Protein AF-A0A3S0DBD4-F1 (afdb_monomer)

Foldseek 3Di:
DDDDDDDDDDDDDDDDPDDDPAFDDDDAPPPPPQDDPPFDCWFFPPPDQATKIKHFLVNLPVQCAQQQQAPLSSCQQFPQWQWFDFARHLQDDPFIWIAGLQHTQAQQWAEQEEESLHSQQGDFHPFDRRRFDRSNQFRMKMWTAFFDDQSFRPGQWHNRTYMYTYGDAQAQDWWKWWKWKAWPQRWIKTKMKTKPHADDQGKIKMKMKMKIKGARLADGWIKIKIKIKMWIKDDDPPFKIKIKIKMKMKMKTFDWDFDFLVLQVCCVPPQRDGADCDDDLQLQNLLSHRVLFIKIKMKIKMKMWMWGDPDSFKIKIKIKMKMWMWIWGWHRDRSKIKIFTHIKIKIWMKIWMWGDDNQKIKIKIKTKMKMDDDDAGQWMWIFGQGSVRDTDTDWTLWHKHWGIKIKIKIKMKMWGADDQKIKMKMKIKIKMKGAKMWTFDTGPPHPDDNVVSVVVVGHTDPQLIEGMAMDMDMKIKMKMKGPPDPFKIKMKIKIKIWTRDDRHQQSSVCVVQSVLCVVLVHGPHNVVHPQHIKMKIKMKIWMWGHDPQKIKIKMKMKMKIFQFWDFAADPSSQGTGTGTGWIKMKIWMKMWMWGCPDPFKIKTKIKMFIAIFIQDWGHDGDVDTRPLHPFGFFPRFRIKIKMWMWGDDPQKIKIKIKIKGAWGALASNSPSIFHIDMAIKMKMKGWDPDDPNRFIKIKIKIKTSVVFDKGWRGKPQVGSHRHRRRITTHIHRGIMIMIMMITMD

Nearest PDB structures (foldseek):
  6bpo-assembly4_D  TM=7.070E-01  e=4.762E-34  Escherichia coli K-12
  6bpn-assembly1_A  TM=7.417E-01  e=6.873E-32  Escherichia coli K-12
  6z91-assembly1_A  TM=7.578E-01  e=2.204E-28  Pseudomonas aeruginosa PAO1
  6fom-assembly1_A  TM=7.485E-01  e=1.432E-27  Pseudomonas aeruginosa PAO1
  4aip-assembly1_B  TM=7.148E-01  e=6.087E-28  Neisseria meningitidis

Secondary structure (DSSP, 8-state):
-------------------PPP--S-PPPPP-S-S-S---SEEE-TT-SSEEEEEEHHHHHHHT-TT---GGGGGGGSTTEEE--SSSSS---SS--EEETTEE--TTTTEEEEETTB------SSS----SS-GGGEEEEEEEESSPPTTS--SS--TTEEEEEEE-PPPSSEEEEEEEEEETTTEEEEEEEEEE--BTTTEEEEEEEEEEEEE-SSSS-EEEEEEEEEEEEEEETTTEEEEEEEEEEEEEEEPPPPBPHHHHT-HHHHTT---BSS--S-HHHHTTBGGGSEEEEEEEEEEEEEEEEEETTEEEEEEEEEEEEEEEEEEEETTEEEEEEEEEEEEEEEEEEEEEETTEEEEEEEEEEEEE-PSSPSEEEEEEE-TTS-EEEEEEEEEEEE-EEEEEEEEEEEEEEETTEEEEEEEEEEEEEEPPEEEB--TT--S--HHHHHHT-PPB-GGG----EEEEEEEEEEEEEEEEETTEEEEEEEEEEEE---HHHHHHHHHHTHHHHHHTT--HHHHHHS---EEEEEEEEEEEEEETTEEEEEEEEEEEEEEEEEEEEETTTTEEEEEEEEEEEEEEEEEEEEEEEETTEEEEEEEEEEEEEE-SPEE-SSS-EE--TTPBPTT--SEEEEEEEEEEETTEEEEEEEEEE--EESSTTS-SEE--EEEEEEEEEEEE--BTTBPPEEEEEEEESTT----EEEEE-SSTTPPTTT-EEEEPP--EEEEEEEEE-

Sequence (745 aa):
MKASTIRCCLLAPGLGLLALPALGADPVLAPVDVGADAAPLVGPDTGRGHSQSSVSAECVAILGGPAQTSPYRALDLMPSVNLSGQDAYGLTVDQNFLRIRGISAYTFSNLALTVDGVPSSVNVGNGGMGNLFDLENVAGVSLIRGPLPADKGLGFGDLAGAMDLSLKAPQERTGVSVHAAAGSEQFHKLFARVDSGSFGAGTRFFLSASDAATDKWRGPGDQDRKNATLGFAQALGRDASVELYAVHNSFNRDDYRPLSYAQSRDLGNWNGFDYNPRLTGVAAQDALYYRFNHQEFTEDNIFAKFNWRLGADTVLKLSPYWLKTNGFRLTASGSNVMRMDIEQEQSGLVAEVATRLAALDLTAGWWTQRIATIPPPLAQKVYAINGSGQLVFSRWGILADMGKRDYDSPYLKLAGGSGPLKFAAGVRYLHFSVPGITTYSAGSIGDLGRDAALALNPAVNAGLSTTKSDYSAVLPSASLQWAFSPALEGRLAYGRGVGNPWLGPLYSTYASNAARFQSAGVSLQSLWSNLRLETADTVDAGLSWRHGAVTLAPTLYVSRAKDKQVTAYDPAVGLSYLQPGVRSHAYGAELEATWAASSALNLIGSLSWNVNRLDDDIRSGAGTQLASSGKQVPDAPRLLAKLAADYHSGPWRLSPQLRHVGKRYGDALDTEAVHSYTLADLHAAYTLAAAGGRPALEIGLSALNLFDRQYIASINAGQDDARPGATTYYPGAPRTLVLSLNGRF

pLDDT: mean 90.39, std 15.23, range [24.05, 98.81]

Solvent-accessible surface area (backbone atoms only — not comparable to full-atom values): 36498 Å² total; per-residue (Å²): 138,85,88,85,88,83,86,82,83,82,82,79,81,82,79,77,80,75,86,75,78,89,80,86,72,94,76,74,79,72,75,67,96,75,76,79,69,88,59,55,58,52,42,70,49,75,98,51,49,44,54,35,33,38,26,18,36,76,38,34,68,61,44,18,33,81,58,25,29,27,72,70,41,45,47,58,61,44,52,42,44,49,72,26,46,57,48,81,37,46,78,69,68,95,62,50,52,41,25,29,56,46,32,66,39,44,40,48,23,12,15,7,36,22,49,74,81,37,58,68,70,62,38,42,75,96,52,67,67,87,40,72,58,53,44,89,49,34,43,27,41,38,39,37,45,58,35,52,56,30,92,49,48,56,58,59,7,22,58,24,10,26,37,36,36,34,66,54,71,44,38,69,54,60,35,38,40,39,43,37,31,40,36,58,50,74,24,40,27,43,37,41,36,41,25,63,8,60,43,90,79,50,36,22,30,27,46,33,40,34,45,36,37,29,44,44,90,51,44,61,51,40,37,40,40,38,37,37,40,41,32,36,35,36,48,54,77,94,45,30,35,41,36,39,39,37,32,41,27,36,38,41,36,46,59,81,48,67,32,47,68,81,45,63,77,40,47,93,81,39,59,62,57,49,42,38,83,60,71,76,46,43,29,65,61,33,23,40,19,32,85,35,28,24,39,40,36,39,36,41,37,36,38,37,43,39,42,34,51,81,48,99,56,31,37,41,36,42,34,46,35,41,32,38,28,39,39,40,37,34,35,53,51,75,44,22,36,34,38,36,56,38,63,35,39,37,38,35,36,41,39,37,40,40,34,56,58,89,75,30,43,38,39,41,36,37,39,37,37,42,28,42,58,45,69,45,84,38,33,27,39,32,22,38,43,43,71,84,55,47,80,41,78,68,42,60,73,37,48,42,48,62,56,58,32,44,38,46,32,46,25,37,32,43,32,40,65,60,91,53,36,36,40,37,41,22,38,21,40,43,35,36,35,48,46,22,40,45,23,42,56,46,90,88,53,74,95,62,57,66,68,64,51,54,72,67,65,52,55,72,33,68,80,63,28,41,67,67,34,78,50,74,50,81,26,48,18,39,24,36,32,39,47,82,43,101,41,32,34,38,30,38,21,34,12,41,33,35,29,36,70,77,49,33,69,43,49,55,54,44,64,77,39,42,71,46,31,51,74,48,72,47,48,57,46,58,57,63,63,65,63,49,63,22,37,30,51,23,42,38,43,35,42,38,38,46,58,94,56,35,38,42,36,44,33,40,40,41,34,44,35,38,28,39,67,34,71,31,35,39,77,75,52,70,47,68,46,70,40,59,62,40,36,33,43,32,39,38,42,36,35,38,37,34,32,51,80,44,102,40,33,37,38,36,37,15,34,18,38,35,42,32,24,33,65,45,61,41,37,64,44,91,95,39,64,40,75,20,45,77,24,53,31,32,63,30,39,40,37,36,42,29,40,35,40,42,34,50,60,88,52,37,37,41,35,43,37,39,43,34,42,36,51,28,22,39,9,16,70,65,74,48,70,42,79,53,53,70,46,37,32,37,39,38,34,40,48,46,70,59,53,95,90,43,59,38,36,34,44,34,42,37,32,39,31,65,82,50,58,87,47,72,40,25,59,50,30,93,48,62,63,18,45,86,87,70,26,36,32,30,54,33,45,61,57,38,47,34,44,34,40,38,39,52,84

Structure (mmCIF, N/CA/C/O backbone):
data_AF-A0A3S0DBD4-F1
#
_entry.id   AF-A0A3S0DBD4-F1
#
loop_
_atom_site.group_PDB
_atom_site.id
_atom_site.type_symbol
_atom_site.label_atom_id
_atom_site.label_alt_id
_atom_site.label_comp_id
_atom_site.label_asym_id
_atom_site.label_entity_id
_atom_site.label_seq_id
_atom_site.pdbx_PDB_ins_code
_atom_site.Cartn_x
_atom_site.Cartn_y
_atom_site.Cartn_z
_atom_site.occupancy
_atom_site.B_iso_or_equiv
_atom_site.auth_seq_id
_atom_site.auth_comp_id
_atom_site.auth_asym_id
_atom_site.auth_atom_id
_atom_site.pdbx_PDB_model_num
ATOM 1 N N . MET A 1 1 ? -2.787 50.293 -27.583 1.00 34.75 1 MET A N 1
ATOM 2 C CA . MET A 1 1 ? -3.979 51.077 -27.178 1.00 34.75 1 MET A CA 1
ATOM 3 C C . MET A 1 1 ? -5.192 50.582 -27.954 1.00 34.75 1 MET A C 1
ATOM 5 O O . MET A 1 1 ? -5.042 50.315 -29.135 1.00 34.75 1 MET A O 1
ATOM 9 N N . LYS A 1 2 ? -6.351 50.539 -27.276 1.00 25.94 2 LYS A N 1
ATOM 10 C CA . LYS A 1 2 ? -7.702 50.103 -27.705 1.00 25.94 2 LYS A CA 1
ATOM 11 C C . LYS A 1 2 ? -8.018 48.594 -27.644 1.00 25.94 2 LYS A C 1
ATOM 13 O O . LYS A 1 2 ? -7.832 47.843 -28.587 1.00 25.94 2 LYS A O 1
ATOM 18 N N . ALA A 1 3 ? -8.505 48.242 -26.452 1.00 26.39 3 ALA A N 1
ATOM 19 C CA . ALA A 1 3 ? -9.623 47.370 -26.078 1.00 26.39 3 ALA A CA 1
ATOM 20 C C . ALA A 1 3 ? -10.290 46.459 -27.129 1.00 26.39 3 ALA A C 1
ATOM 22 O O . ALA A 1 3 ? -10.820 46.925 -28.134 1.00 26.39 3 ALA A O 1
ATOM 23 N N . SER A 1 4 ? -10.460 45.192 -26.744 1.00 24.73 4 SER A N 1
ATOM 24 C CA . SER A 1 4 ? -11.683 44.429 -27.010 1.00 24.73 4 SER A CA 1
ATOM 25 C C . SER A 1 4 ? -12.027 43.563 -25.790 1.00 24.73 4 SER A C 1
ATOM 27 O O . SER A 1 4 ? -11.168 42.958 -25.154 1.00 24.73 4 SER A O 1
ATOM 29 N N . THR A 1 5 ? -13.299 43.626 -25.415 1.00 26.33 5 THR A N 1
ATOM 30 C CA . THR A 1 5 ? -13.906 43.136 -24.175 1.00 26.33 5 THR A CA 1
ATOM 31 C C . THR A 1 5 ? -14.417 41.711 -24.384 1.00 26.33 5 THR A C 1
ATOM 33 O O . THR A 1 5 ? -15.245 41.500 -25.267 1.00 26.33 5 THR A O 1
ATOM 36 N N . ILE A 1 6 ? -13.995 40.743 -23.563 1.00 26.73 6 ILE A N 1
ATOM 37 C CA . ILE A 1 6 ? -14.593 39.396 -23.532 1.00 26.73 6 ILE A CA 1
ATOM 38 C C . ILE A 1 6 ? -15.451 39.275 -22.271 1.00 26.73 6 ILE A C 1
ATOM 40 O O . ILE A 1 6 ? -14.966 39.369 -21.146 1.00 26.73 6 ILE A O 1
ATOM 44 N N . ARG A 1 7 ? -16.761 39.121 -22.490 1.00 24.05 7 ARG A N 1
ATOM 45 C CA . ARG A 1 7 ? -17.793 38.910 -21.470 1.00 24.05 7 ARG A CA 1
ATOM 46 C C . ARG A 1 7 ? -17.635 37.523 -20.842 1.00 24.05 7 ARG A C 1
ATOM 48 O O . ARG A 1 7 ? -17.729 36.518 -21.538 1.00 24.05 7 ARG A O 1
ATOM 55 N N . CYS A 1 8 ? -17.464 37.486 -19.525 1.00 24.20 8 CYS A N 1
ATOM 56 C CA . CYS A 1 8 ? -17.545 36.276 -18.714 1.00 24.20 8 CYS A CA 1
ATOM 57 C C . CYS A 1 8 ? -19.025 36.004 -18.383 1.00 24.20 8 CYS A C 1
ATOM 59 O O . CYS A 1 8 ? -19.667 36.819 -17.720 1.00 24.20 8 CYS A O 1
ATOM 61 N N . CYS A 1 9 ? -19.586 34.899 -18.881 1.00 24.28 9 CYS A N 1
ATOM 62 C CA . CYS A 1 9 ? -20.915 34.432 -18.484 1.00 24.28 9 CYS A CA 1
ATOM 63 C C . CYS A 1 9 ? -20.790 33.602 -17.201 1.00 24.28 9 CYS A C 1
ATOM 65 O O . CYS A 1 9 ? -20.397 32.440 -17.242 1.00 24.28 9 CYS A O 1
ATOM 67 N N . LEU A 1 10 ? -21.132 34.211 -16.065 1.00 25.98 10 LEU A N 1
ATOM 68 C CA . LEU A 1 10 ? -21.408 33.523 -14.805 1.00 25.98 10 LEU A CA 1
ATOM 69 C C . LEU A 1 10 ? -22.783 32.845 -14.901 1.00 25.98 10 LEU A C 1
ATOM 71 O O . LEU A 1 10 ? -23.815 33.511 -14.868 1.00 25.98 10 LEU A O 1
ATOM 75 N N . LEU A 1 11 ? -22.792 31.519 -15.023 1.00 25.91 11 LEU A N 1
ATOM 76 C CA . LEU A 1 11 ? -23.959 30.685 -14.738 1.00 25.91 11 LEU A CA 1
ATOM 77 C C . LEU A 1 11 ? -24.015 30.459 -13.223 1.00 25.91 11 LEU A C 1
ATOM 79 O O . LEU A 1 11 ? -23.217 29.708 -12.668 1.00 25.91 11 LEU A O 1
ATOM 83 N N . ALA A 1 12 ? -24.941 31.143 -12.556 1.00 24.44 12 ALA A N 1
ATOM 84 C CA . ALA A 1 12 ? -25.298 30.881 -11.169 1.00 24.44 12 ALA A CA 1
ATOM 85 C C . ALA A 1 12 ? -26.137 29.591 -11.084 1.00 24.44 12 ALA A C 1
ATOM 87 O O . ALA A 1 12 ? -27.162 29.509 -11.765 1.00 24.44 12 ALA A O 1
ATOM 88 N N . PRO A 1 13 ? -25.788 28.599 -10.247 1.00 32.09 13 PRO A N 1
ATOM 89 C CA . PRO A 1 13 ? -26.753 27.602 -9.822 1.00 32.09 13 PRO A CA 1
ATOM 90 C C . PRO A 1 13 ? -27.544 28.181 -8.642 1.00 32.09 13 PRO A C 1
ATOM 92 O O . PRO A 1 13 ? -26.981 28.538 -7.607 1.00 32.09 13 PRO A O 1
ATOM 95 N N . GLY A 1 14 ? -28.860 28.305 -8.809 1.00 26.00 14 GLY A N 1
ATOM 96 C CA . GLY A 1 14 ? -29.766 28.655 -7.721 1.00 26.00 14 GLY A CA 1
ATOM 97 C C . GLY A 1 14 ? -29.762 27.560 -6.656 1.00 26.00 14 GLY A C 1
ATOM 98 O O . GLY A 1 14 ? -30.319 26.486 -6.871 1.00 26.00 14 GLY A O 1
ATOM 99 N N . LEU A 1 15 ? -29.150 27.835 -5.502 1.00 30.41 15 LEU A N 1
ATOM 100 C CA . LEU A 1 15 ? -29.431 27.104 -4.271 1.00 30.41 15 LEU A CA 1
ATOM 101 C C . LEU A 1 15 ? -30.856 27.458 -3.830 1.00 30.41 15 LEU A C 1
ATOM 103 O O . LEU A 1 15 ? -31.096 28.522 -3.260 1.00 30.41 15 LEU A O 1
ATOM 107 N N . GLY A 1 16 ? -31.807 26.565 -4.090 1.00 27.20 16 GLY A N 1
ATOM 108 C CA . GLY A 1 16 ? -33.069 26.567 -3.363 1.00 27.20 16 GLY A CA 1
ATOM 109 C C . GLY A 1 16 ? -32.786 26.209 -1.905 1.00 27.20 16 GLY A C 1
ATOM 110 O O . GLY A 1 16 ? -32.484 25.055 -1.607 1.00 27.20 16 GLY A O 1
ATOM 111 N N . LEU A 1 17 ? -32.855 27.192 -1.003 1.00 28.16 17 LEU A N 1
ATOM 112 C CA . LEU A 1 17 ? -32.918 26.936 0.434 1.00 28.16 17 LEU A CA 1
ATOM 113 C C . LEU A 1 17 ? -34.216 26.172 0.728 1.00 28.16 17 LEU A C 1
ATOM 115 O O . LEU A 1 17 ? -35.299 26.753 0.760 1.00 28.16 17 LEU A O 1
ATOM 119 N N . LEU A 1 18 ? -34.105 24.865 0.954 1.00 29.20 18 LEU A N 1
ATOM 120 C CA . LEU A 1 18 ? -35.130 24.115 1.668 1.00 29.20 18 LEU A CA 1
ATOM 121 C C . LEU A 1 18 ? -35.114 24.589 3.125 1.00 29.20 18 LEU A C 1
ATOM 123 O O . LEU A 1 18 ? -34.112 24.444 3.823 1.00 29.20 18 LEU A O 1
ATOM 127 N N . ALA A 1 19 ? -36.221 25.182 3.570 1.00 26.81 19 ALA A N 1
ATOM 128 C CA . ALA A 1 19 ? -36.445 25.502 4.972 1.00 26.81 19 ALA A CA 1
ATOM 129 C C . ALA A 1 19 ? -36.498 24.193 5.777 1.00 26.81 19 ALA A C 1
ATOM 131 O O . ALA A 1 19 ? -37.441 23.412 5.645 1.00 26.81 19 ALA A O 1
ATOM 132 N N . LEU A 1 20 ? -35.466 23.934 6.580 1.00 32.81 20 LEU A N 1
ATOM 133 C CA . LEU A 1 20 ? -35.422 22.801 7.502 1.00 32.81 20 LEU A CA 1
ATOM 134 C C . LEU A 1 20 ? -36.110 23.200 8.820 1.00 32.81 20 LEU A C 1
ATOM 136 O O . LEU A 1 20 ? -35.811 24.274 9.349 1.00 32.81 20 LEU A O 1
ATOM 140 N N . PRO A 1 21 ? -37.030 22.381 9.363 1.00 32.91 21 PRO A N 1
ATOM 141 C CA . PRO A 1 21 ? -37.631 22.641 10.665 1.00 32.91 21 PRO A CA 1
ATOM 142 C C . PRO A 1 21 ? -36.584 22.541 11.784 1.00 32.91 21 PRO A C 1
ATOM 144 O O . PRO A 1 21 ? -35.596 21.815 11.670 1.00 32.91 21 PRO A O 1
ATOM 147 N N . ALA A 1 22 ? -36.819 23.286 12.867 1.00 32.75 22 ALA A N 1
ATOM 148 C CA . ALA A 1 22 ? -35.957 23.330 14.043 1.00 32.75 22 ALA A CA 1
ATOM 149 C C . ALA A 1 22 ? -35.775 21.927 14.650 1.00 32.75 22 ALA A C 1
ATOM 151 O O . ALA A 1 22 ? -36.734 21.280 15.069 1.00 32.75 22 ALA A O 1
ATOM 152 N N . LEU A 1 23 ? -34.527 21.468 14.673 1.00 41.25 23 LEU A N 1
ATOM 153 C CA . LEU A 1 23 ? -34.104 20.179 15.207 1.00 41.25 23 LEU A CA 1
ATOM 154 C C . LEU A 1 23 ? -33.913 20.291 16.723 1.00 41.25 23 LEU A C 1
ATOM 156 O O . LEU A 1 23 ? -32.950 20.898 17.182 1.00 41.25 23 LEU A O 1
ATOM 160 N N . GLY A 1 24 ? -34.852 19.732 17.488 1.00 36.25 24 GLY A N 1
ATOM 161 C CA . GLY A 1 24 ? -34.774 19.609 18.943 1.00 36.25 24 GLY A CA 1
ATOM 162 C C . GLY A 1 24 ? -34.440 18.178 19.359 1.00 36.25 24 GLY A C 1
ATOM 163 O O . GLY A 1 24 ? -35.315 17.318 19.349 1.00 36.25 24 GLY A O 1
ATOM 164 N N . ALA A 1 25 ? -33.184 17.938 19.720 1.00 35.50 25 ALA A N 1
ATOM 165 C CA . ALA A 1 25 ? -32.718 16.837 20.563 1.00 35.50 25 ALA A CA 1
ATOM 166 C C . ALA A 1 25 ? -31.292 17.180 21.011 1.00 35.50 25 ALA A C 1
ATOM 168 O O . ALA A 1 25 ? -30.528 17.666 20.181 1.00 35.50 25 ALA A O 1
ATOM 169 N N . ASP A 1 26 ? -30.940 16.937 22.277 1.00 33.97 26 ASP A N 1
ATOM 170 C CA . ASP A 1 26 ? -29.585 17.157 22.801 1.00 33.97 26 ASP A CA 1
ATOM 171 C C . ASP A 1 26 ? -28.593 16.174 22.156 1.00 33.97 26 ASP A C 1
ATOM 173 O O . ASP A 1 26 ? -28.671 14.969 22.422 1.00 33.97 26 ASP A O 1
ATOM 177 N N . PRO A 1 27 ? -27.641 16.634 21.325 1.00 33.25 27 PRO A N 1
ATOM 178 C CA . PRO A 1 27 ? -26.645 15.761 20.733 1.00 33.25 27 PRO A CA 1
ATOM 179 C C . PRO A 1 27 ? -25.313 15.919 21.480 1.00 33.25 27 PRO A C 1
ATOM 181 O O . PRO A 1 27 ? -24.814 17.022 21.677 1.00 33.25 27 PRO A O 1
ATOM 184 N N . VAL A 1 28 ? -24.664 14.817 21.846 1.00 31.98 28 VAL A N 1
ATOM 185 C CA . VAL A 1 28 ? -23.231 14.805 22.201 1.00 31.98 28 VAL A CA 1
ATOM 186 C C . VAL A 1 28 ? -22.448 14.967 20.894 1.00 31.98 28 VAL A C 1
ATOM 188 O O . VAL A 1 28 ? -22.894 14.447 19.868 1.00 31.98 28 VAL A O 1
ATOM 191 N N . LEU A 1 29 ? -21.346 15.734 20.859 1.00 31.67 29 LEU A N 1
ATOM 192 C CA . LEU A 1 29 ? -20.413 15.678 19.720 1.00 31.67 29 LEU A CA 1
ATOM 193 C C . LEU A 1 29 ? -20.136 14.200 19.470 1.00 31.67 29 LEU A C 1
ATOM 195 O O . LEU A 1 29 ? -19.667 13.527 20.389 1.00 31.67 29 LEU A O 1
ATOM 199 N N . ALA A 1 30 ? -20.479 13.676 18.285 1.00 29.92 30 ALA A N 1
ATOM 200 C CA . ALA A 1 30 ? -20.016 12.341 17.940 1.00 29.92 30 ALA A CA 1
ATOM 201 C C . ALA A 1 30 ? -18.507 12.374 18.186 1.00 29.92 30 ALA A C 1
ATOM 203 O O . ALA A 1 30 ? -17.876 13.339 17.728 1.00 29.92 30 ALA A O 1
ATOM 204 N N . PRO A 1 31 ? -17.946 11.443 18.984 1.00 25.50 31 PRO A N 1
ATOM 205 C CA . PRO A 1 31 ? -16.520 11.415 19.189 1.00 25.50 31 PRO A CA 1
ATOM 206 C C . PRO A 1 31 ? -15.920 11.467 17.800 1.00 25.50 31 PRO A C 1
ATOM 208 O O . PRO A 1 31 ? -16.197 10.646 16.925 1.00 25.50 31 PRO A O 1
ATOM 211 N N . VAL A 1 32 ? -15.185 12.545 17.579 1.00 30.56 32 VAL A N 1
ATOM 212 C CA . VAL A 1 32 ? -14.194 12.595 16.538 1.00 30.56 32 VAL A CA 1
ATOM 213 C C . VAL A 1 32 ? -13.510 11.230 16.570 1.00 30.56 32 VAL A C 1
ATOM 215 O O . VAL A 1 32 ? -13.060 10.861 17.651 1.00 30.56 32 VAL A O 1
ATOM 218 N N . ASP A 1 33 ? -13.495 10.490 15.454 1.00 31.03 33 ASP A N 1
ATOM 219 C CA . ASP A 1 33 ? -12.869 9.160 15.345 1.00 31.03 33 ASP A CA 1
ATOM 220 C C . ASP A 1 33 ? -11.391 9.240 15.780 1.00 31.03 33 ASP A C 1
ATOM 222 O O . ASP A 1 33 ? -10.481 9.410 14.972 1.00 31.03 33 ASP A O 1
ATOM 226 N N . VAL A 1 34 ? -11.170 9.181 17.087 1.00 28.02 34 VAL A N 1
ATOM 227 C CA . VAL A 1 34 ? -9.908 9.091 17.805 1.00 28.02 34 VAL A CA 1
ATOM 228 C C . VAL A 1 34 ? -10.231 8.161 18.969 1.00 28.02 34 VAL A C 1
ATOM 230 O O . VAL A 1 34 ? -10.570 8.594 20.067 1.00 28.02 34 VAL A O 1
ATOM 233 N N . GLY A 1 35 ? -10.210 6.861 18.684 1.00 25.06 35 GLY A N 1
ATOM 234 C CA . GLY A 1 35 ? -10.394 5.812 19.683 1.00 25.06 35 GLY A CA 1
ATOM 235 C C . GLY A 1 35 ? -11.714 5.055 19.570 1.00 25.06 35 GLY A C 1
ATOM 236 O O . GLY A 1 35 ? -12.730 5.478 20.103 1.00 25.06 35 GLY A O 1
ATOM 237 N N . ALA A 1 36 ? -11.629 3.901 18.908 1.00 27.67 36 ALA A N 1
ATOM 238 C CA . ALA A 1 36 ? -12.253 2.637 19.290 1.00 27.67 36 ALA A CA 1
ATOM 239 C C . ALA A 1 36 ? -13.556 2.715 20.117 1.00 27.67 36 ALA A C 1
ATOM 241 O O . ALA A 1 36 ? -13.548 2.474 21.325 1.00 27.67 36 ALA A O 1
ATOM 242 N N . ASP A 1 37 ? -14.698 2.847 19.436 1.00 27.45 37 ASP A N 1
ATOM 243 C CA . ASP A 1 37 ? -15.793 1.940 19.791 1.00 27.45 37 ASP A CA 1
ATOM 244 C C . ASP A 1 37 ? -15.232 0.513 19.698 1.00 27.45 37 ASP A C 1
ATOM 246 O O . ASP A 1 37 ? -14.436 0.237 18.796 1.00 27.45 37 ASP A O 1
ATOM 250 N N . ALA A 1 38 ? -15.563 -0.371 20.645 1.00 32.69 38 ALA A N 1
ATOM 251 C CA . ALA A 1 38 ? -15.073 -1.749 20.646 1.00 32.69 38 ALA A CA 1
ATOM 252 C C . ALA A 1 38 ? -15.411 -2.403 19.298 1.00 32.69 38 ALA A C 1
ATOM 254 O O . ALA A 1 38 ? -16.553 -2.800 19.057 1.00 32.69 38 ALA A O 1
ATOM 255 N N . ALA A 1 39 ? -14.426 -2.425 18.399 1.00 40.31 39 ALA A N 1
ATOM 256 C CA . ALA A 1 39 ? -14.635 -2.846 17.031 1.00 40.31 39 ALA A CA 1
ATOM 257 C C . ALA A 1 39 ? -15.105 -4.306 17.040 1.00 40.31 39 ALA A C 1
ATOM 259 O O . ALA A 1 39 ? -14.598 -5.102 17.844 1.00 40.31 39 ALA A O 1
ATOM 260 N N . PRO A 1 40 ? -16.049 -4.693 16.162 1.00 53.38 40 PRO A N 1
ATOM 261 C CA . PRO A 1 40 ? -16.233 -6.107 15.866 1.00 53.38 40 PRO A CA 1
ATOM 262 C C . PRO A 1 40 ? -14.867 -6.722 15.517 1.00 53.38 40 PRO A C 1
ATOM 264 O O . PRO A 1 40 ? -14.007 -6.037 14.967 1.00 53.38 40 PRO A O 1
ATOM 267 N N . LEU A 1 41 ? -14.653 -8.004 15.846 1.00 71.56 41 LEU A N 1
ATOM 268 C CA . LEU A 1 41 ? -13.381 -8.707 15.597 1.00 71.56 41 LEU A CA 1
ATOM 269 C C . LEU A 1 41 ? -12.851 -8.420 14.178 1.00 71.56 41 LEU A C 1
ATOM 271 O O . LEU A 1 41 ? -11.732 -7.937 14.022 1.00 71.56 41 LEU A O 1
ATOM 275 N N . VAL A 1 42 ? -13.715 -8.616 13.177 1.00 81.19 42 VAL A N 1
ATOM 276 C CA . VAL A 1 42 ? -13.640 -8.047 11.822 1.00 81.19 42 VAL A CA 1
ATOM 277 C C . VAL A 1 42 ? -15.062 -7.847 11.338 1.00 81.19 42 VAL A C 1
ATOM 279 O O . VAL A 1 42 ? -15.885 -8.749 11.509 1.00 81.19 42 VAL A O 1
ATOM 282 N N . GLY A 1 43 ? -15.373 -6.723 10.703 1.00 85.88 43 GLY A N 1
ATOM 283 C CA . GLY A 1 43 ? -16.692 -6.569 10.103 1.00 85.88 43 GLY A CA 1
ATOM 284 C C . GLY A 1 43 ? -17.000 -5.184 9.552 1.00 85.88 43 GLY A C 1
ATOM 285 O O . GLY A 1 43 ? -16.153 -4.293 9.606 1.00 85.88 43 GLY A O 1
ATOM 286 N N . PRO A 1 44 ? -18.219 -5.016 9.015 1.00 88.62 44 PRO A N 1
ATOM 287 C CA . PRO A 1 44 ? -18.703 -3.731 8.537 1.00 88.62 44 PRO A CA 1
ATOM 288 C C . PRO A 1 44 ? -18.912 -2.764 9.708 1.00 88.62 44 PRO A C 1
ATOM 290 O O . PRO A 1 44 ? -19.542 -3.111 10.711 1.00 88.62 44 PRO A O 1
ATOM 293 N N . ASP A 1 45 ? -18.472 -1.521 9.540 1.00 87.12 45 ASP A N 1
ATOM 294 C CA . ASP A 1 45 ? -18.754 -0.437 10.478 1.00 87.12 45 ASP A CA 1
ATOM 295 C C . ASP A 1 45 ? -20.161 0.112 10.197 1.00 87.12 45 ASP A C 1
ATOM 297 O O . ASP A 1 45 ? -20.374 0.991 9.359 1.00 87.12 45 ASP A O 1
ATOM 301 N N . THR A 1 46 ? -21.159 -0.455 10.875 1.00 82.00 46 THR A N 1
ATOM 302 C CA . THR A 1 46 ? -22.574 -0.069 10.724 1.00 82.00 46 THR A CA 1
ATOM 303 C C . THR A 1 46 ? -22.822 1.359 11.224 1.00 82.00 46 THR A C 1
ATOM 305 O O . THR A 1 46 ? -22.185 1.770 12.192 1.00 82.00 46 THR A O 1
ATOM 308 N N . GLY A 1 47 ? -23.765 2.109 10.640 1.00 81.88 47 GLY A N 1
ATOM 309 C CA . GLY A 1 47 ? -24.018 3.504 11.034 1.00 81.88 47 GLY A CA 1
ATOM 310 C C . GLY A 1 47 ? -23.110 4.532 10.351 1.00 81.88 47 GLY A C 1
ATOM 311 O O . GLY A 1 47 ? -23.104 5.703 10.742 1.00 81.88 47 GLY A O 1
ATOM 312 N N . ARG A 1 48 ? -22.307 4.106 9.366 1.00 86.75 48 ARG A N 1
ATOM 313 C CA . ARG A 1 48 ? -21.447 4.973 8.550 1.00 86.75 48 ARG A CA 1
ATOM 314 C C . ARG A 1 48 ? -22.121 5.301 7.215 1.00 86.75 48 ARG A C 1
ATOM 316 O O . ARG A 1 48 ? -22.844 4.496 6.631 1.00 86.75 48 ARG A O 1
ATOM 323 N N . GLY A 1 49 ? -21.833 6.493 6.690 1.00 89.31 49 GLY A N 1
ATOM 324 C CA . GLY A 1 49 ? -22.388 6.982 5.419 1.00 89.31 49 GLY A CA 1
ATOM 325 C C . GLY A 1 49 ? -21.756 6.360 4.179 1.00 89.31 49 GLY A C 1
ATOM 326 O O . GLY A 1 49 ? -22.185 6.643 3.067 1.00 89.31 49 GLY A O 1
ATOM 327 N N . HIS A 1 50 ? -20.748 5.516 4.357 1.00 92.81 50 HIS A N 1
ATOM 328 C CA . HIS A 1 50 ? -19.877 4.974 3.322 1.00 92.81 50 HIS A CA 1
ATOM 329 C C . HIS A 1 50 ? -19.518 3.519 3.644 1.00 92.81 50 HIS A C 1
ATOM 331 O O . HIS A 1 50 ? -19.775 3.035 4.745 1.00 92.81 50 HIS A O 1
ATOM 337 N N . SER A 1 51 ? -18.958 2.798 2.670 1.00 94.19 51 SER A N 1
ATOM 338 C CA . SER A 1 51 ? -18.571 1.392 2.842 1.00 94.19 51 SER A CA 1
ATOM 339 C C . SER A 1 51 ? -17.273 1.308 3.638 1.00 94.19 51 SER A C 1
ATOM 341 O O . SER A 1 51 ? -16.202 1.466 3.060 1.00 94.19 51 SER A O 1
ATOM 343 N N . GLN A 1 52 ? -17.358 1.070 4.944 1.00 94.62 52 GLN A N 1
ATOM 344 C CA . GLN A 1 52 ? -16.193 0.927 5.815 1.00 94.62 52 GLN A CA 1
ATOM 345 C C . GLN A 1 52 ? -16.230 -0.404 6.561 1.00 94.62 52 GLN A C 1
ATOM 347 O O . GLN A 1 52 ? -17.290 -0.819 7.029 1.00 94.62 52 GLN A O 1
ATOM 352 N N . SER A 1 53 ? -15.062 -1.023 6.698 1.00 94.06 53 SER A N 1
ATOM 353 C CA . SER A 1 53 ? -14.854 -2.202 7.537 1.00 94.06 53 SER A CA 1
ATOM 354 C C . SER A 1 53 ? -13.650 -1.996 8.439 1.00 94.06 53 SER A C 1
ATOM 356 O O . SER A 1 53 ? -12.685 -1.333 8.045 1.00 94.06 53 SER A O 1
ATOM 358 N N . SER A 1 54 ? -13.683 -2.608 9.617 1.00 93.19 54 SER A N 1
ATOM 359 C CA . SER A 1 54 ? -12.604 -2.548 10.598 1.00 93.19 54 SER A CA 1
ATOM 360 C C . SER A 1 54 ? -12.162 -3.939 11.059 1.00 93.19 54 SER A C 1
ATOM 362 O O . SER A 1 54 ? -12.884 -4.930 10.922 1.00 93.19 54 SER A O 1
ATOM 364 N N . VAL A 1 55 ? -10.932 -4.000 11.564 1.00 91.69 55 VAL A N 1
ATOM 365 C CA . VAL A 1 55 ? -10.275 -5.171 12.155 1.00 91.69 55 VAL A CA 1
ATOM 366 C C . VAL A 1 55 ? -9.760 -4.742 13.522 1.00 91.69 55 VAL A C 1
ATOM 368 O O . VAL A 1 55 ? -9.004 -3.770 13.619 1.00 91.69 55 VAL A O 1
ATOM 371 N N . SER A 1 56 ? -10.153 -5.453 14.576 1.00 90.56 56 SER A N 1
ATOM 372 C CA . SER A 1 56 ? -9.718 -5.156 15.943 1.00 90.56 56 SER A CA 1
ATOM 373 C C . SER A 1 56 ? -8.272 -5.603 16.200 1.00 90.56 56 SER A C 1
ATOM 375 O O . SER A 1 56 ? -7.759 -6.482 15.511 1.00 90.56 56 SER A O 1
ATOM 377 N N . ALA A 1 57 ? -7.620 -5.066 17.239 1.00 88.81 57 ALA A N 1
ATOM 378 C CA . ALA A 1 57 ? -6.278 -5.494 17.664 1.00 88.81 57 ALA A CA 1
ATOM 379 C C . ALA A 1 57 ? -6.154 -7.014 17.856 1.00 88.81 57 ALA A C 1
ATOM 381 O O . ALA A 1 57 ? -5.133 -7.610 17.520 1.00 88.81 57 ALA A O 1
ATOM 382 N N . GLU A 1 58 ? -7.192 -7.636 18.415 1.00 86.38 58 GLU A N 1
ATOM 383 C CA . GLU A 1 58 ? -7.225 -9.077 18.651 1.00 86.38 58 GLU A CA 1
ATOM 384 C C . GLU A 1 58 ? -7.195 -9.854 17.333 1.00 86.38 58 GLU A C 1
ATOM 386 O O . GLU A 1 58 ? -6.463 -10.832 17.205 1.00 86.38 58 GLU A O 1
ATOM 391 N N . CYS A 1 59 ? -7.942 -9.395 16.327 1.00 88.06 59 CYS A N 1
ATOM 392 C CA . CYS A 1 59 ? -7.944 -10.056 15.034 1.00 88.06 59 CYS A CA 1
ATOM 393 C C . CYS A 1 59 ? -6.716 -9.697 14.189 1.00 88.06 59 CYS A C 1
ATOM 395 O O . CYS A 1 59 ? -6.226 -10.548 13.453 1.00 88.06 59 CYS A O 1
ATOM 397 N N . VAL A 1 60 ? -6.142 -8.498 14.346 1.00 91.50 60 VAL A N 1
ATOM 398 C CA . VAL A 1 60 ? -4.836 -8.143 13.762 1.00 91.50 60 VAL A CA 1
ATOM 399 C C . VAL A 1 60 ? -3.753 -9.136 14.204 1.00 91.50 60 VAL A C 1
ATOM 401 O O . VAL A 1 60 ? -2.969 -9.579 13.367 1.00 91.50 60 VAL A O 1
ATOM 404 N N . ALA A 1 61 ? -3.752 -9.575 15.468 1.00 89.19 61 ALA A N 1
ATOM 405 C CA . ALA A 1 61 ? -2.789 -10.567 15.958 1.00 89.19 61 ALA A CA 1
ATOM 406 C C . ALA A 1 61 ? -2.879 -11.927 15.231 1.00 89.19 61 ALA A C 1
ATOM 408 O O . ALA A 1 61 ? -1.893 -12.654 15.159 1.00 89.19 61 ALA A O 1
ATOM 409 N N . ILE A 1 62 ? -4.037 -12.254 14.648 1.00 87.62 62 ILE A N 1
ATOM 410 C CA . ILE A 1 62 ? -4.265 -13.497 13.897 1.00 87.62 62 ILE A CA 1
ATOM 411 C C . ILE A 1 62 ? -4.065 -13.265 12.394 1.00 87.62 62 ILE A C 1
ATOM 413 O O . ILE A 1 62 ? -3.295 -13.967 11.741 1.00 87.62 62 ILE A O 1
ATOM 417 N N . LEU A 1 63 ? -4.748 -12.266 11.831 1.00 88.00 63 LEU A N 1
ATOM 418 C CA . LEU A 1 63 ? -4.777 -11.983 10.392 1.00 88.00 63 LEU A CA 1
ATOM 419 C C . LEU A 1 63 ? -3.524 -11.269 9.892 1.00 88.00 63 LEU A C 1
ATOM 421 O O . LEU A 1 63 ? -3.170 -11.406 8.727 1.00 88.00 63 LEU A O 1
ATOM 425 N N . GLY A 1 64 ? -2.819 -10.535 10.755 1.00 87.75 64 GLY A N 1
ATOM 426 C CA . GLY A 1 64 ? -1.539 -9.898 10.433 1.00 87.75 64 GLY A CA 1
ATOM 427 C C . GLY A 1 64 ? -0.432 -10.901 10.081 1.00 87.75 64 GLY A C 1
ATOM 428 O O . GLY A 1 64 ? 0.561 -10.541 9.446 1.00 87.75 64 GLY A O 1
ATOM 429 N N . GLY A 1 65 ? -0.629 -12.179 10.418 1.00 88.44 65 GLY A N 1
ATOM 430 C CA . GLY A 1 65 ? 0.302 -13.269 10.158 1.00 88.44 65 GLY A CA 1
ATOM 431 C C . GLY A 1 65 ? 1.515 -13.279 11.097 1.00 88.44 65 GLY A C 1
ATOM 432 O O . GLY A 1 65 ? 1.677 -12.381 11.919 1.00 88.44 65 GLY A O 1
ATOM 433 N N . PRO A 1 66 ? 2.391 -14.290 10.997 1.00 90.25 66 PRO A N 1
ATOM 434 C CA . PRO A 1 66 ? 3.321 -14.591 12.086 1.00 90.25 66 PRO A CA 1
ATOM 435 C C . PRO A 1 66 ? 4.453 -13.581 12.309 1.00 90.25 66 PRO A C 1
ATOM 437 O O . PRO A 1 66 ? 4.945 -13.483 13.423 1.00 90.25 66 PRO A O 1
ATOM 440 N N . ALA A 1 67 ? 4.876 -12.823 11.290 1.00 92.50 67 ALA A N 1
ATOM 441 C CA . ALA A 1 67 ? 5.889 -11.779 11.492 1.00 92.50 67 ALA A CA 1
ATOM 442 C C . ALA A 1 67 ? 5.303 -10.459 12.010 1.00 92.50 67 ALA A C 1
ATOM 444 O O . ALA A 1 67 ? 6.072 -9.587 12.422 1.00 92.50 67 ALA A O 1
ATOM 445 N N . GLN A 1 68 ? 3.970 -10.306 11.957 1.00 94.75 68 GLN A N 1
ATOM 446 C CA . GLN A 1 68 ? 3.249 -9.108 12.394 1.00 94.75 68 GLN A CA 1
ATOM 447 C C . GLN A 1 68 ? 3.818 -7.810 11.786 1.00 94.75 68 GLN A C 1
ATOM 449 O O . GLN A 1 68 ? 3.901 -6.775 12.435 1.00 94.75 68 GLN A O 1
ATOM 454 N N . THR A 1 69 ? 4.218 -7.850 10.511 1.00 92.38 69 THR A N 1
ATOM 455 C CA . THR A 1 69 ? 4.826 -6.700 9.822 1.00 92.38 69 THR A CA 1
ATOM 456 C C . THR A 1 69 ? 3.896 -6.047 8.808 1.00 92.38 69 THR A C 1
ATOM 458 O O . THR A 1 69 ? 3.958 -4.843 8.629 1.00 92.38 69 THR A O 1
ATOM 461 N N . SER A 1 70 ? 3.047 -6.806 8.106 1.00 90.75 70 SER A N 1
ATOM 462 C CA . SER A 1 70 ? 2.304 -6.302 6.941 1.00 90.75 70 SER A CA 1
ATOM 463 C C . SER A 1 70 ? 0.849 -5.964 7.263 1.00 90.75 70 SER A C 1
ATOM 465 O O . SER A 1 70 ? 0.034 -6.881 7.401 1.00 90.75 70 SER A O 1
ATOM 467 N N . PRO A 1 71 ? 0.464 -4.673 7.314 1.00 90.38 71 PRO A N 1
ATOM 468 C CA . PRO A 1 71 ? -0.888 -4.287 7.695 1.00 90.38 71 PRO A CA 1
ATOM 469 C C . PRO A 1 71 ? -1.928 -4.674 6.640 1.00 90.38 71 PRO A C 1
ATOM 471 O O . PRO A 1 71 ? -3.096 -4.861 6.966 1.00 90.38 71 PRO A O 1
ATOM 474 N N . TYR A 1 72 ? -1.518 -4.863 5.383 1.00 90.88 72 TYR A N 1
ATOM 475 C CA . TYR A 1 72 ? -2.419 -5.297 4.317 1.00 90.88 72 TYR A CA 1
ATOM 476 C C . TYR A 1 72 ? -3.029 -6.674 4.596 1.00 90.88 72 TYR A C 1
ATOM 478 O O . TYR A 1 72 ? -4.165 -6.918 4.202 1.00 90.88 72 TYR A O 1
ATOM 486 N N . ARG A 1 73 ? -2.322 -7.557 5.319 1.00 90.06 73 ARG A N 1
ATOM 487 C CA . ARG A 1 73 ? -2.825 -8.893 5.678 1.00 90.06 73 ARG A CA 1
ATOM 488 C C . ARG A 1 73 ? -4.047 -8.855 6.584 1.00 90.06 73 ARG A C 1
ATOM 490 O O . ARG A 1 73 ? -4.936 -9.683 6.428 1.00 90.06 73 ARG A O 1
ATOM 497 N N . ALA A 1 74 ? -4.151 -7.844 7.443 1.00 90.00 74 ALA A N 1
ATOM 498 C CA . ALA A 1 74 ? -5.335 -7.650 8.274 1.00 90.00 74 ALA A CA 1
ATOM 499 C C . ALA A 1 74 ? -6.611 -7.457 7.430 1.00 90.00 74 ALA A C 1
ATOM 501 O O . ALA A 1 74 ? -7.698 -7.839 7.851 1.00 90.00 74 ALA A O 1
ATOM 502 N N . LEU A 1 75 ? -6.484 -6.933 6.207 1.00 91.56 75 LEU A N 1
ATOM 503 C CA . LEU A 1 75 ? -7.607 -6.723 5.293 1.00 91.56 75 LEU A CA 1
ATOM 504 C C . LEU A 1 75 ? -8.080 -8.010 4.613 1.00 91.56 75 LEU A C 1
ATOM 506 O O . LEU A 1 75 ? -9.067 -7.990 3.876 1.00 91.56 75 LEU A O 1
ATOM 510 N N . ASP A 1 76 ? -7.382 -9.130 4.798 1.00 89.38 76 ASP A N 1
ATOM 511 C CA . ASP A 1 76 ? -7.586 -10.297 3.956 1.00 89.38 76 ASP A CA 1
ATOM 512 C C . ASP A 1 76 ? -8.938 -10.972 4.170 1.00 89.38 76 ASP A C 1
ATOM 514 O O . ASP A 1 76 ? -9.350 -11.709 3.301 1.00 89.38 76 ASP A O 1
ATOM 518 N N . LEU A 1 77 ? -9.704 -10.704 5.230 1.00 92.88 77 LEU A N 1
ATOM 519 C CA . LEU A 1 77 ? -11.090 -11.200 5.323 1.00 92.88 77 LEU A CA 1
ATOM 520 C C . LEU A 1 77 ? -12.132 -10.261 4.706 1.00 92.88 77 LEU A C 1
ATOM 522 O O . LEU A 1 77 ? -13.298 -10.638 4.582 1.00 92.88 77 LEU A O 1
ATOM 526 N N . MET A 1 78 ? -11.738 -9.067 4.267 1.00 94.38 78 MET A N 1
ATOM 527 C CA . MET A 1 78 ? -12.658 -8.095 3.687 1.00 94.38 78 MET A CA 1
ATOM 528 C C . MET A 1 78 ? -13.072 -8.482 2.251 1.00 94.38 78 MET A C 1
ATOM 530 O O . MET A 1 78 ? -12.260 -9.037 1.493 1.00 94.38 78 MET A O 1
ATOM 534 N N . PRO A 1 79 ? -14.316 -8.171 1.834 1.00 95.81 79 PRO A N 1
ATOM 535 C CA . PRO A 1 79 ? -14.775 -8.330 0.464 1.00 95.81 79 PRO A CA 1
ATOM 536 C C . PRO A 1 79 ? -13.973 -7.425 -0.465 1.00 95.81 79 PRO A C 1
ATOM 538 O O . PRO A 1 79 ? -13.517 -6.343 -0.093 1.00 95.81 79 PRO A O 1
ATOM 541 N N . SER A 1 80 ? -13.827 -7.883 -1.706 1.00 96.69 80 SER A N 1
ATOM 542 C CA . SER A 1 80 ? -13.211 -7.135 -2.816 1.00 96.69 80 SER A CA 1
ATOM 543 C C . SER A 1 80 ? -11.735 -6.817 -2.655 1.00 96.69 80 SER A C 1
ATOM 545 O O . SER A 1 80 ? -11.143 -6.277 -3.586 1.00 96.69 80 SER A O 1
ATOM 547 N N . VAL A 1 81 ? -11.141 -7.193 -1.526 1.00 96.25 81 VAL A N 1
ATOM 548 C CA . VAL A 1 81 ? -9.707 -7.176 -1.280 1.00 96.25 81 VAL A CA 1
ATOM 549 C C . VAL A 1 81 ? -9.113 -8.439 -1.894 1.00 96.25 81 VAL A C 1
ATOM 551 O O . VAL A 1 81 ? -9.276 -9.538 -1.364 1.00 96.25 81 VAL A O 1
ATOM 554 N N . ASN A 1 82 ? -8.437 -8.298 -3.029 1.00 94.44 82 ASN A N 1
ATOM 555 C CA . ASN A 1 82 ? -7.554 -9.327 -3.560 1.00 94.44 82 ASN A CA 1
ATOM 556 C C . ASN A 1 82 ? -6.143 -9.035 -3.052 1.00 94.44 82 ASN A C 1
ATOM 558 O O . ASN A 1 82 ? -5.443 -8.188 -3.609 1.00 94.44 82 ASN A O 1
ATOM 562 N N . LEU A 1 83 ? -5.766 -9.713 -1.972 1.00 87.12 83 LEU A N 1
ATOM 563 C CA . LEU A 1 83 ? -4.417 -9.690 -1.436 1.00 87.12 83 LEU A CA 1
ATOM 564 C C . LEU A 1 83 ? -3.752 -11.022 -1.753 1.00 87.12 83 LEU A C 1
ATOM 566 O O . LEU A 1 83 ? -4.304 -12.090 -1.493 1.00 87.12 83 LEU A O 1
ATOM 570 N N . SER A 1 84 ? -2.549 -10.972 -2.304 1.00 73.56 84 SER A N 1
ATOM 571 C CA . SER A 1 84 ? -1.724 -12.157 -2.489 1.00 73.56 84 SER A CA 1
ATOM 572 C C . SER A 1 84 ? -0.271 -11.811 -2.199 1.00 73.56 84 SER A C 1
ATOM 574 O O . SER A 1 84 ? 0.240 -10.792 -2.662 1.00 73.56 84 SER A O 1
ATOM 576 N N . GLY A 1 85 ? 0.358 -12.635 -1.362 1.00 78.50 85 GLY A N 1
ATOM 577 C CA . GLY A 1 85 ? 1.735 -12.459 -0.920 1.00 78.50 85 GLY A CA 1
ATOM 578 C C . GLY A 1 85 ? 2.656 -13.541 -1.475 1.00 78.50 85 GLY A C 1
ATOM 579 O O . GLY A 1 85 ? 2.222 -14.683 -1.632 1.00 78.50 85 GLY A O 1
ATOM 580 N N . GLN A 1 86 ? 3.915 -13.188 -1.740 1.00 85.12 86 GLN A N 1
ATOM 581 C CA . GLN A 1 86 ? 4.945 -14.140 -2.179 1.00 85.12 86 GLN A CA 1
ATOM 582 C C . GLN A 1 86 ? 5.443 -15.048 -1.069 1.00 85.12 86 GLN A C 1
ATOM 584 O O . GLN A 1 86 ? 5.816 -16.192 -1.316 1.00 85.12 86 GLN A O 1
ATOM 589 N N . ASP A 1 87 ? 5.467 -14.523 0.149 1.00 91.06 87 ASP A N 1
ATOM 590 C CA . ASP A 1 87 ? 5.938 -15.216 1.332 1.00 91.06 87 ASP A CA 1
ATOM 591 C C . ASP A 1 87 ? 4.806 -15.390 2.350 1.00 91.06 87 ASP A C 1
ATOM 593 O O . ASP A 1 87 ? 3.791 -14.681 2.337 1.00 91.06 87 ASP A O 1
ATOM 597 N N . ALA A 1 88 ? 4.999 -16.344 3.257 1.00 91.06 88 ALA A N 1
ATOM 598 C CA . ALA A 1 88 ? 4.041 -16.691 4.296 1.00 91.06 88 ALA A CA 1
ATOM 599 C C . ALA A 1 88 ? 4.067 -15.734 5.501 1.00 91.06 88 ALA A C 1
ATOM 601 O O . ALA A 1 88 ? 3.134 -15.754 6.303 1.00 91.06 88 ALA A O 1
ATOM 602 N N . TYR A 1 89 ? 5.014 -14.798 5.581 1.00 92.62 89 TYR A N 1
ATOM 603 C CA . TYR A 1 89 ? 5.294 -14.003 6.781 1.00 92.62 89 TYR A CA 1
ATOM 604 C C . TYR A 1 89 ? 4.905 -12.521 6.680 1.00 92.62 89 TYR A C 1
ATOM 606 O O . TYR A 1 89 ? 4.592 -11.908 7.695 1.00 92.62 89 TYR A O 1
ATOM 614 N N . GLY A 1 90 ? 4.810 -11.961 5.472 1.00 89.00 90 GLY A N 1
ATOM 615 C CA . GLY A 1 90 ? 4.578 -10.536 5.226 1.00 89.00 90 GLY A CA 1
ATOM 616 C C . GLY A 1 90 ? 5.877 -9.732 5.129 1.00 89.00 90 GLY A C 1
ATOM 617 O O . GLY A 1 90 ? 5.851 -8.516 5.328 1.00 89.00 90 GLY A O 1
ATOM 618 N N . LEU A 1 91 ? 6.999 -10.403 4.849 1.00 91.56 91 LEU A N 1
ATOM 619 C CA . LEU A 1 91 ? 8.319 -9.784 4.729 1.00 91.56 91 LEU A CA 1
ATOM 620 C C . LEU A 1 91 ? 8.656 -9.373 3.292 1.00 91.56 91 LEU A C 1
ATOM 622 O O . LEU A 1 91 ? 9.570 -8.591 3.098 1.00 91.56 91 LEU A O 1
ATOM 626 N N . THR A 1 92 ? 7.911 -9.785 2.269 1.00 88.94 92 THR A N 1
ATOM 627 C CA . THR A 1 92 ? 8.140 -9.280 0.906 1.00 88.94 92 THR A CA 1
ATOM 628 C C . THR A 1 92 ? 7.556 -7.873 0.719 1.00 88.94 92 THR A C 1
ATOM 630 O O . THR A 1 92 ? 6.444 -7.577 1.162 1.00 88.94 92 THR A O 1
ATOM 633 N N . VAL A 1 93 ? 8.279 -7.007 0.002 1.00 82.94 93 VAL A N 1
ATOM 634 C CA . VAL A 1 93 ? 7.850 -5.656 -0.417 1.00 82.94 93 VAL A CA 1
ATOM 635 C C . VAL A 1 93 ? 7.970 -5.526 -1.929 1.00 82.94 93 VAL A C 1
ATOM 637 O O . VAL A 1 93 ? 8.805 -6.181 -2.545 1.00 82.94 93 VAL A O 1
ATOM 640 N N . ASP A 1 94 ? 7.091 -4.728 -2.536 1.00 79.00 94 ASP A N 1
ATOM 641 C CA . ASP A 1 94 ? 7.047 -4.443 -3.979 1.00 79.00 94 ASP A CA 1
ATOM 642 C C . ASP A 1 94 ? 6.874 -5.669 -4.903 1.00 79.00 94 ASP A C 1
ATOM 644 O O . ASP A 1 94 ? 7.020 -5.565 -6.120 1.00 79.00 94 ASP A O 1
ATOM 648 N N . GLN A 1 95 ? 6.521 -6.836 -4.351 1.00 82.88 95 GLN A N 1
ATOM 649 C CA . GLN A 1 95 ? 6.099 -8.025 -5.110 1.00 82.88 95 GLN A CA 1
ATOM 650 C C . GLN A 1 95 ? 4.734 -8.570 -4.644 1.00 82.88 95 GLN A C 1
ATOM 652 O O . GLN A 1 95 ? 4.260 -9.583 -5.157 1.00 82.88 95 GLN A O 1
ATOM 657 N N . ASN A 1 96 ? 4.092 -7.899 -3.683 1.00 80.06 96 ASN A N 1
ATOM 658 C CA . ASN A 1 96 ? 2.763 -8.231 -3.171 1.00 80.06 96 ASN A CA 1
ATOM 659 C C . ASN A 1 96 ? 1.764 -7.223 -3.747 1.00 80.06 96 ASN A C 1
ATOM 661 O O . ASN A 1 96 ? 1.728 -6.070 -3.319 1.00 80.06 96 ASN A O 1
ATOM 665 N N . PHE A 1 97 ? 0.990 -7.638 -4.749 1.00 85.69 97 PHE A N 1
ATOM 666 C CA . PHE A 1 97 ? 0.044 -6.753 -5.425 1.00 85.69 97 PHE A CA 1
ATOM 667 C C . PHE A 1 97 ? -1.315 -6.816 -4.733 1.00 85.69 97 PHE A C 1
ATOM 669 O O . PHE A 1 97 ? -1.846 -7.895 -4.467 1.00 85.69 97 PHE A O 1
ATOM 676 N N . LEU A 1 98 ? -1.860 -5.641 -4.427 1.00 90.88 98 LEU A N 1
ATOM 677 C CA . LEU A 1 98 ? -3.164 -5.475 -3.802 1.00 90.88 98 LEU A CA 1
ATOM 678 C C . LEU A 1 98 ? -4.126 -4.873 -4.820 1.00 90.88 98 LEU A C 1
ATOM 680 O O . LEU A 1 98 ? -3.825 -3.849 -5.440 1.00 90.88 98 LEU A O 1
ATOM 684 N N . ARG A 1 99 ? -5.311 -5.470 -4.948 1.00 94.38 99 ARG A N 1
ATOM 685 C CA . ARG A 1 99 ? -6.435 -4.863 -5.665 1.00 94.38 99 ARG A CA 1
ATOM 686 C C . ARG A 1 99 ? -7.658 -4.762 -4.769 1.00 94.38 99 ARG A C 1
ATOM 688 O O . ARG A 1 99 ? -7.980 -5.705 -4.053 1.00 94.38 99 ARG A O 1
ATOM 695 N N . ILE A 1 100 ? -8.362 -3.637 -4.858 1.00 96.81 100 ILE A N 1
ATOM 696 C CA . ILE A 1 100 ? -9.632 -3.396 -4.163 1.00 96.81 100 ILE A CA 1
ATOM 697 C C . ILE A 1 100 ? -10.683 -3.067 -5.218 1.00 96.81 100 ILE A C 1
ATOM 699 O O . ILE A 1 100 ? -10.477 -2.178 -6.040 1.00 96.81 100 ILE A O 1
ATOM 703 N N . ARG A 1 101 ? -11.781 -3.835 -5.263 1.00 96.31 101 ARG A N 1
ATOM 704 C CA . ARG A 1 101 ? -12.826 -3.734 -6.314 1.00 96.31 101 ARG A CA 1
ATOM 705 C C . ARG A 1 101 ? -12.262 -3.812 -7.746 1.00 96.31 101 ARG A C 1
ATOM 707 O O . ARG A 1 101 ? -12.820 -3.260 -8.690 1.00 96.31 101 ARG A O 1
ATOM 714 N N . GLY A 1 102 ? -11.140 -4.517 -7.909 1.00 94.19 102 GLY A N 1
ATOM 715 C CA . GLY A 1 102 ? -10.426 -4.657 -9.181 1.00 94.19 102 GLY A CA 1
ATOM 716 C C . GLY A 1 102 ? -9.506 -3.487 -9.546 1.00 94.19 102 GLY A C 1
ATOM 717 O O . GLY A 1 102 ? -8.890 -3.537 -10.606 1.00 94.19 102 GLY A O 1
ATOM 718 N N . ILE A 1 103 ? -9.373 -2.462 -8.705 1.00 94.62 103 ILE A N 1
ATOM 719 C CA . ILE A 1 103 ? -8.447 -1.337 -8.895 1.00 94.62 103 ILE A CA 1
ATOM 720 C C . ILE A 1 103 ? -7.129 -1.656 -8.182 1.00 94.62 103 ILE A C 1
ATOM 722 O O . ILE A 1 103 ? -7.148 -2.056 -7.018 1.00 94.62 103 ILE A O 1
ATOM 726 N N . SER A 1 104 ? -5.990 -1.481 -8.858 1.00 92.44 104 SER A N 1
ATOM 727 C CA . SER A 1 104 ? -4.654 -1.582 -8.244 1.00 92.44 104 SER A CA 1
ATOM 728 C C . SER A 1 104 ? -4.514 -0.588 -7.097 1.00 92.44 104 SER A C 1
ATOM 730 O O . SER A 1 104 ? -4.644 0.610 -7.324 1.00 92.44 104 SER A O 1
ATOM 732 N N . ALA A 1 105 ? -4.225 -1.065 -5.890 1.00 91.94 105 ALA A N 1
ATOM 733 C CA . ALA A 1 105 ? -4.254 -0.284 -4.655 1.00 91.94 105 ALA A CA 1
ATOM 734 C C . ALA A 1 105 ? -2.841 0.073 -4.160 1.00 91.94 105 ALA A C 1
ATOM 736 O O . ALA A 1 105 ? -2.470 -0.209 -3.023 1.00 91.94 105 ALA A O 1
ATOM 737 N N . TYR A 1 106 ? -2.027 0.680 -5.025 1.00 88.62 106 TYR A N 1
ATOM 738 C CA . TYR A 1 106 ? -0.707 1.170 -4.631 1.00 88.62 106 TYR A CA 1
ATOM 739 C C . TYR A 1 106 ? -0.802 2.525 -3.930 1.00 88.62 106 TYR A C 1
ATOM 741 O O . TYR A 1 106 ? -1.462 3.435 -4.438 1.00 88.62 106 TYR A O 1
ATOM 749 N N . THR A 1 107 ? -0.064 2.701 -2.834 1.00 87.69 107 THR A N 1
ATOM 750 C CA . THR A 1 107 ? -0.092 3.939 -2.034 1.00 87.69 107 THR A CA 1
ATOM 751 C C . THR A 1 107 ? 0.437 5.170 -2.769 1.00 87.69 107 THR A C 1
ATOM 753 O O . THR A 1 107 ? 0.013 6.291 -2.509 1.00 87.69 107 THR A O 1
ATOM 756 N N . PHE A 1 108 ? 1.293 4.970 -3.772 1.00 85.75 108 PHE A N 1
ATOM 757 C CA . PHE A 1 108 ? 1.828 6.060 -4.588 1.00 85.75 108 PHE A CA 1
ATOM 758 C C . PHE A 1 108 ? 0.909 6.514 -5.738 1.00 85.75 108 PHE A C 1
ATOM 760 O O . PHE A 1 108 ? 1.253 7.458 -6.457 1.00 85.75 108 PHE A O 1
ATOM 767 N N . SER A 1 109 ? -0.221 5.831 -5.966 1.00 88.00 109 SER A N 1
ATOM 768 C CA . SER A 1 109 ? -1.139 6.159 -7.070 1.00 88.00 109 SER A CA 1
ATOM 769 C C . SER A 1 109 ? -2.615 6.149 -6.694 1.00 88.00 109 SER A C 1
ATOM 771 O O . SER A 1 109 ? -3.287 7.123 -6.999 1.00 88.00 109 SER A O 1
ATOM 773 N N . ASN A 1 110 ? -3.124 5.101 -6.044 1.00 92.75 110 ASN A N 1
ATOM 774 C CA . ASN A 1 110 ? -4.565 4.833 -5.993 1.00 92.75 110 ASN A CA 1
ATOM 775 C C . ASN A 1 110 ? -5.110 4.492 -4.600 1.00 92.75 110 ASN A C 1
ATOM 777 O O . ASN A 1 110 ? -6.324 4.440 -4.450 1.00 92.75 110 ASN A O 1
ATOM 781 N N . LEU A 1 111 ? -4.266 4.199 -3.610 1.00 93.88 111 LEU A N 1
ATOM 782 C CA . LEU A 1 111 ? -4.699 3.899 -2.243 1.00 93.88 111 LEU A CA 1
ATOM 783 C C . LEU A 1 111 ? -4.203 4.988 -1.298 1.00 93.88 111 LEU A C 1
ATOM 785 O O . LEU A 1 111 ? -2.999 5.207 -1.188 1.00 93.88 111 LEU A O 1
ATOM 789 N N . ALA A 1 112 ? -5.105 5.609 -0.551 1.00 94.38 112 ALA A N 1
ATOM 790 C CA . ALA A 1 112 ? -4.688 6.450 0.559 1.00 94.38 112 ALA A CA 1
ATOM 791 C C . ALA A 1 112 ? -4.356 5.558 1.761 1.00 94.38 112 ALA A C 1
ATOM 793 O O . ALA A 1 112 ? -5.158 4.698 2.124 1.00 94.38 112 ALA A O 1
ATOM 794 N N . LEU A 1 113 ? -3.187 5.755 2.373 1.00 92.88 113 LEU A N 1
ATOM 795 C CA . LEU A 1 113 ? -2.779 5.064 3.595 1.00 92.88 113 LEU A CA 1
ATOM 796 C C . LEU A 1 113 ? -2.400 6.097 4.654 1.00 92.88 113 LEU A C 1
ATOM 798 O O . LEU A 1 113 ? -1.509 6.922 4.436 1.00 92.88 113 LEU A O 1
ATOM 802 N N . THR A 1 114 ? -3.070 6.028 5.799 1.00 94.50 114 THR A N 1
ATOM 803 C CA . THR A 1 114 ? -2.821 6.898 6.947 1.00 94.50 114 THR A CA 1
ATOM 804 C C . THR A 1 114 ? -2.535 6.097 8.217 1.00 94.50 114 THR A C 1
ATOM 806 O O . THR A 1 114 ? -2.905 4.930 8.340 1.00 94.50 114 THR A O 1
ATOM 809 N N . VAL A 1 115 ? -1.840 6.729 9.162 1.00 94.69 115 VAL A N 1
ATOM 810 C CA . VAL A 1 115 ? -1.651 6.248 10.535 1.00 94.69 115 VAL A CA 1
ATOM 811 C C . VAL A 1 115 ? -2.283 7.280 11.457 1.00 94.69 115 VAL A C 1
ATOM 813 O O . VAL A 1 115 ? -1.861 8.434 11.456 1.00 94.69 115 VAL A O 1
ATOM 816 N N . ASP A 1 116 ? -3.328 6.897 12.187 1.00 93.44 116 ASP A N 1
ATOM 817 C CA . ASP A 1 116 ? -4.184 7.796 12.968 1.00 93.44 116 ASP A CA 1
ATOM 818 C C . ASP A 1 116 ? -4.653 9.033 12.163 1.00 93.44 116 ASP A C 1
ATOM 820 O O . ASP A 1 116 ? -4.652 10.165 12.655 1.00 93.44 116 ASP A O 1
ATOM 824 N N . GLY A 1 117 ? -5.010 8.841 10.889 1.00 92.88 117 GLY A N 1
ATOM 825 C CA . GLY A 1 117 ? -5.417 9.908 9.966 1.00 92.88 117 GLY A CA 1
ATOM 826 C C . GLY A 1 117 ? -4.274 10.754 9.387 1.00 92.88 117 GLY A C 1
ATOM 827 O O . GLY A 1 117 ? -4.531 11.665 8.598 1.00 92.88 117 GLY A O 1
ATOM 828 N N . VAL A 1 118 ? -3.016 10.460 9.726 1.00 95.00 118 VAL A N 1
ATOM 829 C CA . VAL A 1 118 ? -1.832 11.160 9.210 1.00 95.00 118 VAL A CA 1
ATOM 830 C C . VAL A 1 118 ? -1.259 10.410 7.998 1.00 95.00 118 VAL A C 1
ATOM 832 O O . VAL A 1 118 ? -0.936 9.229 8.124 1.00 95.00 118 VAL A O 1
ATOM 835 N N . PRO A 1 119 ? -1.068 11.047 6.825 1.00 92.19 119 PRO A N 1
ATOM 836 C CA . PRO A 1 119 ? -0.505 10.406 5.628 1.00 92.19 119 PRO A CA 1
ATOM 837 C C . PRO A 1 119 ? 1.027 10.274 5.709 1.00 92.19 119 PRO A C 1
ATOM 839 O O . PRO A 1 119 ? 1.760 10.662 4.803 1.00 92.19 119 PRO A O 1
ATOM 842 N N . SER A 1 120 ? 1.526 9.740 6.825 1.00 86.31 120 SER A N 1
ATOM 843 C CA . SER A 1 120 ? 2.951 9.619 7.143 1.00 86.31 120 SER A CA 1
ATOM 844 C C . SER A 1 120 ? 3.557 8.270 6.727 1.00 86.31 120 SER A C 1
ATOM 846 O O . SER A 1 120 ? 4.687 7.973 7.097 1.00 86.31 120 SER A O 1
ATOM 848 N N . SER A 1 121 ? 2.829 7.445 5.965 1.00 81.25 121 SER A N 1
ATOM 849 C CA . SER A 1 121 ? 3.235 6.080 5.586 1.00 81.25 121 SER A CA 1
ATOM 850 C C . SER A 1 121 ? 3.148 5.794 4.073 1.00 81.25 121 SER A C 1
ATOM 852 O O . SER A 1 121 ? 2.970 4.652 3.648 1.00 81.25 121 SER A O 1
ATOM 854 N N . VAL A 1 122 ? 3.267 6.831 3.236 1.00 74.25 122 VAL A N 1
ATOM 855 C CA . VAL A 1 122 ? 3.062 6.744 1.778 1.00 74.25 122 VAL A CA 1
ATOM 856 C C . VAL A 1 122 ? 4.359 6.412 1.031 1.00 74.25 122 VAL A C 1
ATOM 858 O O . VAL A 1 122 ? 5.263 7.243 0.978 1.00 74.25 122 VAL A O 1
ATOM 861 N N . ASN A 1 123 ? 4.439 5.232 0.401 1.00 75.50 123 ASN A N 1
ATOM 862 C CA . ASN A 1 123 ? 5.571 4.848 -0.463 1.00 75.50 123 ASN A CA 1
ATOM 863 C C . ASN A 1 123 ? 5.549 5.684 -1.755 1.00 75.50 123 ASN A C 1
ATOM 865 O O . ASN A 1 123 ? 4.476 6.065 -2.222 1.00 75.50 123 ASN A O 1
ATOM 869 N N . VAL A 1 124 ? 6.709 5.925 -2.368 1.00 71.25 124 VAL A N 1
ATOM 870 C CA . VAL A 1 124 ? 6.835 6.404 -3.750 1.00 71.25 124 VAL A CA 1
ATOM 871 C C . VAL A 1 124 ? 7.432 5.351 -4.691 1.00 71.25 124 VAL A C 1
ATOM 873 O O . VAL A 1 124 ? 8.640 5.231 -4.880 1.00 71.25 124 VAL A O 1
ATOM 876 N N . GLY A 1 125 ? 6.566 4.616 -5.388 1.00 69.38 125 GLY A N 1
ATOM 877 C CA . GLY A 1 125 ? 7.002 3.619 -6.369 1.00 69.38 125 GLY A CA 1
ATOM 878 C C . GLY A 1 125 ? 7.785 2.468 -5.726 1.00 69.38 125 GLY A C 1
ATOM 879 O O . GLY A 1 125 ? 7.402 1.973 -4.674 1.00 69.38 125 GLY A O 1
ATOM 880 N N . ASN A 1 126 ? 8.879 2.042 -6.361 1.00 72.06 126 ASN A N 1
ATOM 881 C CA . ASN A 1 126 ? 9.736 0.946 -5.881 1.00 72.06 126 ASN A CA 1
ATOM 882 C C . ASN A 1 126 ? 10.806 1.450 -4.886 1.00 72.06 126 ASN A C 1
ATOM 884 O O . ASN A 1 126 ? 11.988 1.133 -5.039 1.00 72.06 126 ASN A O 1
ATOM 888 N N . GLY A 1 127 ? 10.396 2.336 -3.971 1.00 62.97 127 GLY A N 1
ATOM 889 C CA . GLY A 1 127 ? 11.262 3.195 -3.160 1.00 62.97 127 GLY A CA 1
ATOM 890 C C . GLY A 1 127 ? 11.573 2.721 -1.737 1.00 62.97 127 GLY A C 1
ATOM 891 O O . GLY A 1 127 ? 12.409 3.341 -1.096 1.00 62.97 127 GLY A O 1
ATOM 892 N N . GLY A 1 128 ? 10.909 1.660 -1.263 1.00 66.62 128 GLY A N 1
ATOM 893 C CA . GLY A 1 128 ? 11.013 1.103 0.093 1.00 66.62 128 GLY A CA 1
ATOM 894 C C . GLY A 1 128 ? 10.124 1.789 1.149 1.00 66.62 128 GLY A C 1
ATOM 895 O O . GLY A 1 128 ? 10.380 2.915 1.552 1.00 66.62 128 GLY A O 1
ATOM 896 N N . MET A 1 129 ? 9.076 1.101 1.614 1.00 78.50 129 MET A N 1
ATOM 897 C CA . MET A 1 129 ? 8.344 1.390 2.865 1.00 78.50 129 MET A CA 1
ATOM 898 C C . MET A 1 129 ? 7.907 0.073 3.494 1.00 78.50 129 MET A C 1
ATOM 900 O O . MET A 1 129 ? 6.769 -0.347 3.339 1.00 78.50 129 MET A O 1
ATOM 904 N N . GLY A 1 130 ? 8.814 -0.648 4.141 1.00 73.25 130 GLY A N 1
ATOM 905 C CA . GLY A 1 130 ? 8.671 -2.068 4.489 1.00 73.25 130 GLY A CA 1
ATOM 906 C C . GLY A 1 130 ? 7.716 -2.412 5.629 1.00 73.25 130 GLY A C 1
ATOM 907 O O . GLY A 1 130 ? 7.953 -3.380 6.353 1.00 73.25 130 GLY A O 1
ATOM 908 N N . ASN A 1 131 ? 6.629 -1.645 5.705 1.00 75.62 131 ASN A N 1
ATOM 909 C CA . ASN A 1 131 ? 5.549 -1.592 6.671 1.00 75.62 131 ASN A CA 1
ATOM 910 C C . ASN A 1 131 ? 6.033 -1.110 8.048 1.00 75.62 131 ASN A C 1
ATOM 912 O O . ASN A 1 131 ? 6.227 -1.889 8.974 1.00 75.62 131 ASN A O 1
ATOM 916 N N . LEU A 1 132 ? 6.254 0.210 8.126 1.00 88.88 132 LEU A N 1
ATOM 917 C CA . LEU A 1 132 ? 6.872 0.998 9.206 1.00 88.88 132 LEU A CA 1
ATOM 918 C C . LEU A 1 132 ? 6.610 0.529 10.640 1.00 88.88 132 LEU A C 1
ATOM 920 O O . LEU A 1 132 ? 7.550 0.456 11.418 1.00 88.88 132 LEU A O 1
ATOM 924 N N . PHE A 1 133 ? 5.362 0.237 11.004 1.00 94.38 133 PHE A N 1
ATOM 925 C CA . PHE A 1 133 ? 4.986 -0.111 12.375 1.00 94.38 133 PHE A CA 1
ATOM 926 C C . PHE A 1 133 ? 4.769 -1.617 12.509 1.00 94.38 133 PHE A C 1
ATOM 928 O O . PHE A 1 133 ? 4.057 -2.218 11.708 1.00 94.38 133 PHE A O 1
ATOM 935 N N . ASP A 1 134 ? 5.352 -2.215 13.548 1.00 96.69 134 ASP A N 1
ATOM 936 C CA . ASP A 1 134 ? 4.974 -3.559 13.994 1.00 96.69 134 ASP A CA 1
ATOM 937 C C . ASP A 1 134 ? 3.485 -3.611 14.364 1.00 96.69 134 ASP A C 1
ATOM 939 O O . ASP A 1 134 ? 2.976 -2.733 15.068 1.00 96.69 134 ASP A O 1
ATOM 943 N N . LEU A 1 135 ? 2.776 -4.647 13.912 1.00 96.38 135 LEU A N 1
ATOM 944 C CA . LEU A 1 135 ? 1.342 -4.808 14.156 1.00 96.38 135 LEU A CA 1
ATOM 945 C C . LEU A 1 135 ? 1.033 -5.091 15.630 1.00 96.38 135 LEU A C 1
ATOM 947 O O . LEU A 1 135 ? -0.060 -4.775 16.104 1.00 96.38 135 LEU A O 1
ATOM 951 N N . GLU A 1 136 ? 2.011 -5.557 16.408 1.00 96.88 136 GLU A N 1
ATOM 952 C CA . GLU A 1 136 ? 1.921 -5.621 17.865 1.00 96.88 136 GLU A CA 1
ATOM 953 C C . GLU A 1 136 ? 1.655 -4.234 18.487 1.00 96.88 136 GLU A C 1
ATOM 955 O O . GLU A 1 136 ? 1.013 -4.147 19.541 1.00 96.88 136 GLU A O 1
ATOM 960 N N . ASN A 1 137 ? 2.057 -3.145 17.816 1.00 97.38 137 ASN A N 1
ATOM 961 C CA . ASN A 1 137 ? 1.781 -1.756 18.196 1.00 97.38 137 ASN A CA 1
ATOM 962 C C . ASN A 1 137 ? 0.498 -1.173 17.574 1.00 97.38 137 ASN A C 1
ATOM 964 O O . ASN A 1 137 ? 0.172 -0.018 17.847 1.00 97.38 137 ASN A O 1
ATOM 968 N N . VAL A 1 138 ? -0.260 -1.941 16.788 1.00 96.00 138 VAL A N 1
ATOM 969 C CA . VAL A 1 138 ? -1.477 -1.486 16.097 1.00 96.00 138 VAL A CA 1
ATOM 970 C C . VAL A 1 138 ? -2.728 -1.924 16.867 1.00 96.00 138 VAL A C 1
ATOM 972 O O . VAL A 1 138 ? -2.885 -3.082 17.253 1.00 96.00 138 VAL A O 1
ATOM 975 N N . ALA A 1 139 ? -3.619 -0.974 17.144 1.00 93.69 139 ALA A N 1
ATOM 976 C CA . ALA A 1 139 ? -4.887 -1.163 17.848 1.00 93.69 139 ALA A CA 1
ATOM 977 C C . ALA A 1 139 ? -6.027 -1.605 16.914 1.00 93.69 139 ALA A C 1
ATOM 979 O O . ALA A 1 139 ? -7.021 -2.170 17.370 1.00 93.69 139 ALA A O 1
ATOM 980 N N . GLY A 1 140 ? -5.883 -1.358 15.617 1.00 93.06 140 GLY A N 1
ATOM 981 C CA . GLY A 1 140 ? -6.828 -1.797 14.606 1.00 93.06 140 GLY A CA 1
ATOM 982 C C . GLY A 1 140 ? -6.486 -1.246 13.232 1.00 93.06 140 GLY A C 1
ATOM 983 O O . GLY A 1 140 ? -5.631 -0.369 13.086 1.00 93.06 140 GLY A O 1
ATOM 984 N N . VAL A 1 141 ? -7.166 -1.781 12.228 1.00 94.06 141 VAL A N 1
ATOM 985 C CA . VAL A 1 141 ? -7.053 -1.347 10.835 1.00 94.06 141 VAL A CA 1
ATOM 986 C C . VAL A 1 141 ? -8.452 -1.103 10.297 1.00 94.06 141 VAL A C 1
ATOM 988 O O . VAL A 1 141 ? -9.332 -1.939 10.493 1.00 94.06 141 VAL A O 1
ATOM 991 N N . SER A 1 142 ? -8.658 0.010 9.599 1.00 94.75 142 SER A N 1
ATOM 992 C CA . SER A 1 142 ? -9.903 0.274 8.876 1.00 94.75 142 SER A CA 1
ATOM 993 C C . SER A 1 142 ? -9.656 0.456 7.383 1.00 94.75 142 SER A C 1
ATOM 995 O O . SER A 1 142 ? -8.582 0.890 6.963 1.00 94.75 142 SER A O 1
ATOM 997 N N . LEU A 1 143 ? -10.658 0.103 6.579 1.00 96.31 143 LEU A N 1
ATOM 998 C CA . LEU A 1 143 ? -10.655 0.291 5.134 1.00 96.31 143 LEU A CA 1
ATOM 999 C C . LEU A 1 143 ? -11.997 0.864 4.684 1.00 96.31 143 LEU A C 1
ATOM 1001 O O . LEU A 1 143 ? -13.042 0.239 4.870 1.00 96.31 143 LEU A O 1
ATOM 1005 N N . ILE A 1 144 ? -11.952 2.021 4.031 1.00 96.75 144 ILE A N 1
ATOM 1006 C CA . ILE A 1 144 ? -13.072 2.589 3.287 1.00 96.75 144 ILE A CA 1
ATOM 1007 C C . ILE A 1 144 ? -12.932 2.186 1.820 1.00 96.75 144 ILE A C 1
ATOM 1009 O O . ILE A 1 144 ? -11.909 2.455 1.189 1.00 96.75 144 ILE A O 1
ATOM 1013 N N . ARG A 1 145 ? -13.976 1.563 1.268 1.00 94.75 145 ARG A N 1
ATOM 1014 C CA . ARG A 1 145 ? -14.069 1.154 -0.140 1.00 94.75 145 ARG A CA 1
ATOM 1015 C C . ARG A 1 145 ? -15.029 2.089 -0.880 1.00 94.75 145 ARG A C 1
ATOM 1017 O O . ARG A 1 145 ? -16.130 2.347 -0.401 1.00 94.75 145 ARG A O 1
ATOM 1024 N N . GLY A 1 146 ? -14.654 2.548 -2.072 1.00 91.88 146 GLY A N 1
ATOM 1025 C CA . GLY A 1 146 ? -15.522 3.405 -2.887 1.00 91.88 146 GLY A CA 1
ATOM 1026 C C . GLY A 1 146 ? -15.563 4.864 -2.401 1.00 91.88 146 GLY A C 1
ATOM 1027 O O . GLY A 1 146 ? -14.499 5.429 -2.157 1.00 91.88 146 GLY A O 1
ATOM 1028 N N . PRO A 1 147 ? -16.746 5.509 -2.305 1.00 95.31 147 PRO A N 1
ATOM 1029 C CA . PRO A 1 147 ? -16.863 6.927 -1.967 1.00 95.31 147 PRO A CA 1
ATOM 1030 C C . PRO A 1 147 ? -16.248 7.303 -0.615 1.00 95.31 147 PRO A C 1
ATOM 1032 O O . PRO A 1 147 ? -16.618 6.751 0.421 1.00 95.31 147 PRO A O 1
ATOM 1035 N N . LEU A 1 148 ? -15.366 8.304 -0.628 1.00 95.06 148 LEU A N 1
ATOM 1036 C CA . LEU A 1 148 ? -14.679 8.806 0.559 1.00 95.06 148 LEU A CA 1
ATOM 1037 C C . LEU A 1 148 ? -15.288 10.129 1.044 1.00 95.06 148 LEU A C 1
ATOM 1039 O O . LEU A 1 148 ? -15.528 11.017 0.224 1.00 95.06 148 LEU A O 1
ATOM 1043 N N . PRO A 1 149 ? -15.505 10.303 2.360 1.00 95.38 149 PRO A N 1
ATOM 1044 C CA . PRO A 1 149 ? -15.756 11.618 2.946 1.00 95.38 149 PRO A CA 1
ATOM 1045 C C . PRO A 1 149 ? -14.593 12.588 2.692 1.00 95.38 149 PRO A C 1
ATOM 1047 O O . PRO A 1 149 ? -13.439 12.174 2.608 1.00 95.38 149 PRO A O 1
ATOM 1050 N N . ALA A 1 150 ? -14.883 13.890 2.626 1.00 95.81 150 ALA A N 1
ATOM 1051 C CA . ALA A 1 150 ? -13.886 14.915 2.291 1.00 95.81 150 ALA A CA 1
ATOM 1052 C C . ALA A 1 150 ? -12.700 15.021 3.275 1.00 95.81 150 ALA A C 1
ATOM 1054 O O . ALA A 1 150 ? -11.628 15.470 2.880 1.00 95.81 150 ALA A O 1
ATOM 1055 N N . ASP A 1 151 ? -12.883 14.609 4.530 1.00 93.69 151 ASP A N 1
ATOM 1056 C CA . ASP A 1 151 ? -11.865 14.569 5.591 1.00 93.69 151 ASP A CA 1
ATOM 1057 C C . ASP A 1 151 ? -11.090 13.238 5.652 1.00 93.69 151 ASP A C 1
ATOM 1059 O O . ASP A 1 151 ? -10.294 13.015 6.562 1.00 93.69 151 ASP A O 1
ATOM 1063 N N . LYS A 1 152 ? -11.325 12.321 4.706 1.00 94.38 152 LYS A N 1
ATOM 1064 C CA . LYS A 1 152 ? -10.655 11.016 4.621 1.00 94.38 152 LYS A CA 1
ATOM 1065 C C . LYS A 1 152 ? -9.845 10.897 3.328 1.00 94.38 152 LYS A C 1
ATOM 1067 O O . LYS A 1 152 ? -9.900 11.755 2.448 1.00 94.38 152 LYS A O 1
ATOM 1072 N N . GLY A 1 153 ? -9.049 9.831 3.234 1.00 87.19 153 GLY A N 1
ATOM 1073 C CA . GLY A 1 153 ? -8.273 9.505 2.036 1.00 87.19 153 GLY A CA 1
ATOM 1074 C C . GLY A 1 153 ? -7.150 10.491 1.719 1.00 87.19 153 GLY A C 1
ATOM 1075 O O . GLY A 1 153 ? -6.886 10.753 0.548 1.00 87.19 153 GLY A O 1
ATOM 1076 N N . LEU A 1 154 ? -6.541 11.112 2.735 1.00 93.25 154 LEU A N 1
ATOM 1077 C CA . LEU A 1 154 ? -5.377 11.983 2.545 1.00 93.25 154 LEU A CA 1
ATOM 1078 C C . LEU A 1 154 ? -4.201 11.136 2.032 1.00 93.25 154 LEU A C 1
ATOM 1080 O O . LEU A 1 154 ? -3.867 10.116 2.627 1.00 93.25 154 LEU A O 1
ATOM 1084 N N . GLY A 1 155 ? -3.611 11.528 0.907 1.00 90.19 155 GLY A N 1
ATOM 1085 C CA . GLY A 1 155 ? -2.606 10.739 0.196 1.00 90.19 155 GLY A CA 1
ATOM 1086 C C . GLY A 1 155 ? -2.519 11.132 -1.279 1.00 90.19 155 GLY A C 1
ATOM 1087 O O . GLY A 1 155 ? -3.184 12.069 -1.722 1.00 90.19 155 GLY A O 1
ATOM 1088 N N . PHE A 1 156 ? -1.684 10.439 -2.056 1.00 88.31 156 PHE A N 1
ATOM 1089 C CA . PHE A 1 156 ? -1.452 10.812 -3.462 1.00 88.31 156 PHE A CA 1
ATOM 1090 C C . PHE A 1 156 ? -2.625 10.465 -4.372 1.00 88.31 156 PHE A C 1
ATOM 1092 O O . PHE A 1 156 ? -2.856 11.153 -5.363 1.00 88.31 156 PHE A O 1
ATOM 1099 N N . GLY A 1 157 ? -3.373 9.426 -4.029 1.00 92.25 157 GLY A N 1
ATOM 1100 C CA . GLY A 1 157 ? -4.622 9.088 -4.684 1.00 92.25 157 GLY A CA 1
ATOM 1101 C C . GLY A 1 157 ? -5.398 8.060 -3.882 1.00 92.25 157 GLY A C 1
ATOM 1102 O O . GLY A 1 157 ? -4.880 7.475 -2.934 1.00 92.25 157 GLY A O 1
ATOM 1103 N N . ASP A 1 158 ? -6.659 7.891 -4.247 1.00 95.00 158 ASP A N 1
ATOM 1104 C CA . ASP A 1 158 ? -7.663 7.235 -3.414 1.00 95.00 158 ASP A CA 1
ATOM 1105 C C . ASP A 1 158 ? -8.728 6.462 -4.218 1.00 95.00 158 ASP A C 1
ATOM 1107 O O . ASP A 1 158 ? -9.744 6.041 -3.667 1.00 95.00 158 ASP A O 1
ATOM 1111 N N . LEU A 1 159 ? -8.484 6.214 -5.514 1.00 95.25 159 LEU A N 1
ATOM 1112 C CA . LEU A 1 159 ? -9.377 5.441 -6.394 1.00 95.25 159 LEU A CA 1
ATOM 1113 C C . LEU A 1 159 ? -9.739 4.053 -5.847 1.00 95.25 159 LEU A C 1
ATOM 1115 O O . LEU A 1 159 ? -10.866 3.596 -6.022 1.00 95.25 159 LEU A O 1
ATOM 1119 N N . ALA A 1 160 ? -8.789 3.366 -5.212 1.00 95.00 160 ALA A N 1
ATOM 1120 C CA . ALA A 1 160 ? -8.992 2.052 -4.607 1.00 95.00 160 ALA A CA 1
ATOM 1121 C C . ALA A 1 160 ? -9.644 2.133 -3.213 1.00 95.00 160 ALA A C 1
ATOM 1123 O O . ALA A 1 160 ? -10.114 1.115 -2.703 1.00 95.00 160 ALA A O 1
ATOM 1124 N N . GLY A 1 161 ? -9.686 3.323 -2.606 1.00 96.00 161 GLY A N 1
ATOM 1125 C CA . GLY A 1 161 ? -10.185 3.569 -1.258 1.00 96.00 161 GLY A CA 1
ATOM 1126 C C . GLY A 1 161 ? -9.144 4.207 -0.337 1.00 96.00 161 GLY A C 1
ATOM 1127 O O . GLY A 1 161 ? -8.111 4.719 -0.777 1.00 96.00 161 GLY A O 1
ATOM 1128 N N . ALA A 1 162 ? -9.428 4.157 0.964 1.00 96.00 162 ALA A N 1
ATOM 1129 C CA . ALA A 1 162 ? -8.548 4.671 2.008 1.00 96.00 162 ALA A CA 1
ATOM 1130 C C . ALA A 1 162 ? -8.423 3.682 3.165 1.00 96.00 162 ALA A C 1
ATOM 1132 O O . ALA A 1 162 ? -9.426 3.182 3.671 1.00 96.00 162 ALA A O 1
ATOM 1133 N N . MET A 1 163 ? -7.191 3.436 3.588 1.00 94.94 163 MET A N 1
ATOM 1134 C CA . MET A 1 163 ? -6.825 2.577 4.702 1.00 94.94 163 MET A CA 1
ATOM 1135 C C . MET A 1 163 ? -6.247 3.422 5.835 1.00 94.94 163 MET A C 1
ATOM 1137 O O . MET A 1 163 ? -5.436 4.312 5.583 1.00 94.94 163 MET A O 1
ATOM 1141 N N . ASP A 1 164 ? -6.628 3.120 7.074 1.00 95.06 164 ASP A N 1
ATOM 1142 C CA . ASP A 1 164 ? -6.096 3.789 8.263 1.00 95.06 164 ASP A CA 1
ATOM 1143 C C . ASP A 1 164 ? -5.640 2.772 9.314 1.00 95.06 164 ASP A C 1
ATOM 1145 O O . ASP A 1 164 ? -6.370 1.828 9.636 1.00 95.06 164 ASP A O 1
ATOM 1149 N N . LEU A 1 165 ? -4.427 2.969 9.833 1.00 95.06 165 LEU A N 1
ATOM 1150 C CA . LEU A 1 165 ? -3.863 2.210 10.947 1.00 95.06 165 LEU A CA 1
ATOM 1151 C C . LEU A 1 165 ? -4.041 2.998 12.236 1.00 95.06 165 LEU A C 1
ATOM 1153 O O . LEU A 1 165 ? -3.520 4.104 12.347 1.00 95.06 165 LEU A O 1
ATOM 1157 N N . SER A 1 166 ? -4.699 2.410 13.230 1.00 94.56 166 SER A N 1
ATOM 1158 C CA . SER A 1 166 ? -4.799 3.022 14.554 1.00 94.56 166 SER A CA 1
ATOM 1159 C C . SER A 1 166 ? -3.687 2.507 15.460 1.00 94.56 166 SER A C 1
ATOM 1161 O O . SER A 1 166 ? -3.580 1.295 15.650 1.00 94.56 166 SER A O 1
ATOM 1163 N N . LEU A 1 167 ? -2.865 3.378 16.046 1.00 95.50 167 LEU A N 1
ATOM 1164 C CA . LEU A 1 167 ? -1.786 2.943 16.945 1.00 95.50 167 LEU A CA 1
ATOM 1165 C C . LEU A 1 167 ? -2.279 2.706 18.380 1.00 95.50 167 LEU A C 1
ATOM 1167 O O . LEU A 1 167 ? -3.172 3.382 18.890 1.00 95.50 167 LEU A O 1
ATOM 1171 N N . LYS A 1 168 ? -1.655 1.748 19.076 1.00 95.00 168 LYS A N 1
ATOM 1172 C CA . LYS A 1 168 ? -1.828 1.568 20.523 1.00 95.00 168 LYS A CA 1
ATOM 1173 C C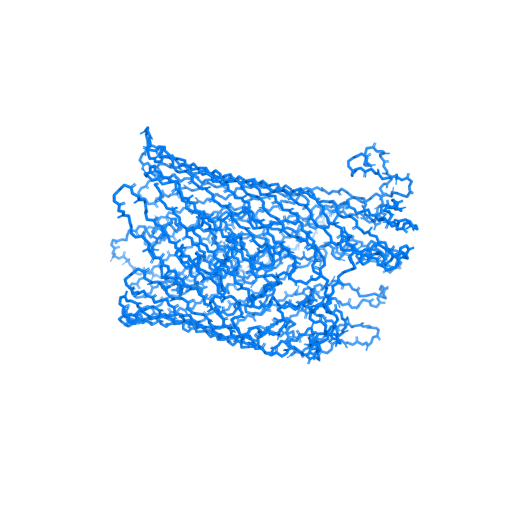 . LYS A 1 168 ? -1.092 2.681 21.262 1.00 95.00 168 LYS A C 1
ATOM 1175 O O . LYS A 1 168 ? 0.141 2.687 21.301 1.00 95.00 168 LYS A O 1
ATOM 1180 N N . ALA A 1 169 ? -1.848 3.546 21.932 1.00 94.12 169 ALA A N 1
ATOM 1181 C CA . ALA A 1 169 ? -1.293 4.550 22.833 1.00 94.12 169 ALA A CA 1
ATOM 1182 C C . ALA A 1 169 ? -0.434 3.921 23.957 1.00 94.12 169 ALA A C 1
ATOM 1184 O O . ALA A 1 169 ? -0.610 2.741 24.294 1.00 94.12 169 ALA A O 1
ATOM 1185 N N . PRO A 1 170 ? 0.489 4.689 24.566 1.00 96.06 170 PRO A N 1
ATOM 1186 C CA . PRO A 1 170 ? 1.164 4.289 25.799 1.00 96.06 170 PRO A CA 1
ATOM 1187 C C . PRO A 1 170 ? 0.179 3.887 26.905 1.00 96.06 170 PRO A C 1
ATOM 1189 O O . PRO A 1 170 ? -0.797 4.593 27.180 1.00 96.06 170 PRO A O 1
ATOM 1192 N N . GLN A 1 171 ? 0.429 2.749 27.550 1.00 94.88 171 GLN A N 1
ATOM 1193 C CA . GLN A 1 171 ? -0.481 2.181 28.542 1.00 94.88 171 GLN A CA 1
ATOM 1194 C C . GLN A 1 171 ? -0.434 2.945 29.871 1.00 94.88 171 GLN A C 1
ATOM 1196 O O . GLN A 1 171 ? 0.584 3.504 30.271 1.00 94.88 171 GLN A O 1
ATOM 1201 N N . GLU A 1 172 ? -1.558 2.946 30.590 1.00 94.19 172 GLU A N 1
ATOM 1202 C CA . GLU A 1 172 ? -1.666 3.575 31.917 1.00 94.19 172 GLU A CA 1
ATOM 1203 C C . GLU A 1 172 ? -0.974 2.783 33.027 1.00 94.19 172 GLU A C 1
ATOM 1205 O O . GLU A 1 172 ? -0.645 3.334 34.076 1.00 94.19 172 GLU A O 1
ATOM 1210 N N . ARG A 1 173 ? -0.743 1.488 32.811 1.00 95.06 173 ARG A N 1
ATOM 1211 C CA . ARG A 1 173 ? -0.027 0.620 33.746 1.00 95.06 173 ARG A CA 1
ATOM 1212 C C . ARG A 1 173 ? 1.326 0.262 33.164 1.00 95.06 173 ARG A C 1
ATOM 1214 O O . ARG A 1 173 ? 1.429 0.029 31.962 1.00 95.06 173 ARG A O 1
ATOM 1221 N N . THR A 1 174 ? 2.333 0.211 34.028 1.00 96.62 174 THR A N 1
ATOM 1222 C CA . THR A 1 174 ? 3.640 -0.329 33.666 1.00 96.62 174 THR A CA 1
ATOM 1223 C C . THR A 1 174 ? 3.467 -1.783 33.256 1.00 96.62 174 THR A C 1
ATOM 1225 O O . THR A 1 174 ? 2.714 -2.516 33.900 1.00 96.62 174 THR A O 1
ATOM 1228 N N . GLY A 1 175 ? 4.144 -2.193 32.192 1.00 95.94 175 GLY A N 1
ATOM 1229 C CA . GLY A 1 175 ? 4.098 -3.578 31.753 1.00 95.94 175 GLY A CA 1
ATOM 1230 C C . GLY A 1 175 ? 5.062 -3.862 30.619 1.00 95.94 175 GLY A C 1
ATOM 1231 O O . GLY A 1 175 ? 5.534 -2.949 29.936 1.00 95.94 175 GLY A O 1
ATOM 1232 N N . VAL A 1 176 ? 5.341 -5.145 30.420 1.00 96.94 176 VAL A N 1
ATOM 1233 C CA . VAL A 1 176 ? 6.165 -5.632 29.311 1.00 96.94 176 VAL A CA 1
ATOM 1234 C C . VAL A 1 176 ? 5.334 -6.579 28.461 1.00 96.94 176 VAL A C 1
ATOM 1236 O O . VAL A 1 176 ? 4.664 -7.461 28.984 1.00 96.94 176 VAL A O 1
ATOM 1239 N N . SER A 1 177 ? 5.360 -6.407 27.145 1.00 96.81 177 SER A N 1
ATOM 1240 C CA . SER A 1 177 ? 4.765 -7.344 26.187 1.00 96.81 177 SER A CA 1
ATOM 1241 C C . SER A 1 177 ? 5.870 -7.955 25.340 1.00 96.81 177 SER A C 1
ATOM 1243 O O . SER A 1 177 ? 6.735 -7.230 24.854 1.00 96.81 177 SER A O 1
ATOM 1245 N N . VAL A 1 178 ? 5.848 -9.272 25.164 1.00 97.62 178 VAL A N 1
ATOM 1246 C CA . VAL A 1 178 ? 6.824 -10.014 24.360 1.00 97.62 178 VAL A CA 1
ATOM 1247 C C . VAL A 1 178 ? 6.077 -10.900 23.374 1.00 97.62 178 VAL A C 1
ATOM 1249 O O . VAL A 1 178 ? 5.112 -11.565 23.753 1.00 97.62 178 VAL A O 1
ATOM 1252 N N . HIS A 1 179 ? 6.550 -10.921 22.134 1.00 97.75 179 HIS A N 1
ATOM 1253 C CA . HIS A 1 179 ? 6.133 -11.869 21.109 1.00 97.75 179 HIS A CA 1
ATOM 1254 C C . HIS A 1 179 ? 7.382 -12.530 20.526 1.00 97.75 179 HIS A C 1
ATOM 1256 O O . HIS A 1 179 ? 8.317 -11.848 20.112 1.00 97.75 179 HIS A O 1
ATOM 1262 N N . ALA A 1 180 ? 7.416 -13.856 20.520 1.00 98.12 180 ALA A N 1
ATOM 1263 C CA . ALA A 1 180 ? 8.451 -14.632 19.858 1.00 98.12 180 ALA A CA 1
ATOM 1264 C C . ALA A 1 180 ? 7.796 -15.647 18.924 1.00 98.12 180 ALA A C 1
ATOM 1266 O O . ALA A 1 180 ? 6.796 -16.259 19.296 1.00 98.12 180 ALA A O 1
ATOM 1267 N N . ALA A 1 181 ? 8.357 -15.860 17.741 1.00 98.31 181 ALA A N 1
ATOM 1268 C CA . ALA A 1 181 ? 7.884 -16.877 16.814 1.00 98.31 181 ALA A CA 1
ATOM 1269 C C . ALA A 1 181 ? 9.043 -17.522 16.054 1.00 98.31 181 ALA A C 1
ATOM 1271 O O . ALA A 1 181 ? 10.062 -16.877 15.814 1.00 98.31 181 ALA A O 1
ATOM 1272 N N . ALA A 1 182 ? 8.885 -18.791 15.683 1.00 98.50 182 ALA A N 1
ATOM 1273 C CA . ALA A 1 182 ? 9.823 -19.521 14.837 1.00 98.50 182 ALA A CA 1
ATOM 1274 C C . ALA A 1 182 ? 9.097 -20.575 13.989 1.00 98.50 182 ALA A C 1
ATOM 1276 O O . ALA A 1 182 ? 8.094 -21.144 14.431 1.00 98.50 182 ALA A O 1
ATOM 1277 N N . GLY A 1 183 ? 9.575 -20.844 12.774 1.00 97.75 183 GLY A N 1
ATOM 1278 C CA . GLY A 1 183 ? 8.847 -21.708 11.840 1.00 97.75 183 GLY A CA 1
ATOM 1279 C C . GLY A 1 183 ? 9.635 -22.186 10.625 1.00 97.75 183 GLY A C 1
ATOM 1280 O O . GLY A 1 183 ? 10.864 -22.206 10.631 1.00 97.75 183 GLY A O 1
ATOM 1281 N N . SER A 1 184 ? 8.905 -22.615 9.592 1.00 98.19 184 SER A N 1
ATOM 1282 C CA . SER A 1 184 ? 9.454 -23.064 8.303 1.00 98.19 184 SER A CA 1
ATOM 1283 C C . SER A 1 184 ? 10.423 -22.038 7.694 1.00 98.19 184 SER A C 1
ATOM 1285 O O . SER A 1 184 ? 10.293 -20.842 7.937 1.00 98.19 184 SER A O 1
ATOM 1287 N N . GLU A 1 185 ? 11.356 -22.489 6.853 1.00 97.50 185 GLU A N 1
ATOM 1288 C CA . GLU A 1 185 ? 12.325 -21.630 6.141 1.00 97.50 185 GLU A CA 1
ATOM 1289 C C . GLU A 1 185 ? 13.177 -20.761 7.065 1.00 97.50 185 GLU A C 1
ATOM 1291 O O . GLU A 1 185 ? 13.441 -19.594 6.798 1.00 97.50 185 GLU A O 1
ATOM 1296 N N . GLN A 1 186 ? 13.585 -21.353 8.192 1.00 97.81 186 GLN A N 1
ATOM 1297 C CA . GLN A 1 186 ? 14.399 -20.700 9.219 1.00 97.81 186 GLN A CA 1
ATOM 1298 C C . GLN A 1 186 ? 13.789 -19.385 9.727 1.00 97.81 186 GLN A C 1
ATOM 1300 O O . GLN A 1 186 ? 14.510 -18.495 10.167 1.00 97.81 186 GLN A O 1
ATOM 1305 N N . PHE A 1 187 ? 12.459 -19.259 9.678 1.00 98.50 187 PHE A N 1
ATOM 1306 C CA . PHE A 1 187 ? 11.789 -18.057 10.146 1.00 98.50 187 PHE A CA 1
ATOM 1307 C C . PHE A 1 187 ? 11.982 -17.861 11.647 1.00 98.50 187 PHE A C 1
ATOM 1309 O O . PHE A 1 187 ? 11.772 -18.797 12.428 1.00 98.50 187 PHE A O 1
ATOM 1316 N N . HIS A 1 188 ? 12.257 -16.621 12.046 1.00 98.31 188 HIS A N 1
ATOM 1317 C CA . HIS A 1 188 ? 12.145 -16.161 13.423 1.00 98.31 188 HIS A CA 1
ATOM 1318 C C . HIS A 1 188 ? 11.583 -14.739 13.514 1.00 98.31 188 HIS A C 1
ATOM 1320 O O . HIS A 1 188 ? 11.762 -13.914 12.618 1.00 98.31 188 HIS A O 1
ATOM 1326 N N . LYS A 1 189 ? 10.933 -14.443 14.641 1.00 98.31 189 LYS A N 1
ATOM 1327 C CA . LYS A 1 189 ? 10.525 -13.103 15.082 1.00 98.31 189 LYS A CA 1
ATOM 1328 C C . LYS A 1 189 ? 10.760 -12.990 16.582 1.00 98.31 189 LYS A C 1
ATOM 1330 O O . LYS A 1 189 ? 10.380 -13.886 17.334 1.00 98.31 189 LYS A O 1
ATOM 1335 N N . LEU A 1 190 ? 11.330 -11.875 17.018 1.00 98.62 190 LEU A N 1
ATOM 1336 C CA . LEU A 1 190 ? 11.354 -11.456 18.415 1.00 98.62 190 LEU A CA 1
ATOM 1337 C C . LEU A 1 190 ? 10.900 -10.001 18.493 1.00 98.62 190 LEU A C 1
ATOM 1339 O O . LEU A 1 190 ? 11.472 -9.150 17.825 1.00 98.62 190 LEU A O 1
ATOM 1343 N N . PHE A 1 191 ? 9.895 -9.719 19.312 1.00 98.75 191 PHE A N 1
ATOM 1344 C CA . PHE A 1 191 ? 9.379 -8.388 19.610 1.00 98.75 191 PHE A CA 1
ATOM 1345 C C . PHE A 1 191 ? 9.283 -8.205 21.122 1.00 98.75 191 PHE A C 1
ATOM 1347 O O . PHE A 1 191 ? 8.849 -9.106 21.846 1.00 98.75 191 PHE A O 1
ATOM 1354 N N . ALA A 1 192 ? 9.635 -7.014 21.595 1.00 98.69 192 ALA A N 1
ATOM 1355 C CA . ALA A 1 192 ? 9.403 -6.595 22.966 1.00 98.69 192 ALA A CA 1
ATOM 1356 C C . ALA A 1 192 ? 8.888 -5.157 23.004 1.00 98.69 192 ALA A C 1
ATOM 1358 O O . ALA A 1 192 ? 9.360 -4.301 22.259 1.00 98.69 192 ALA A O 1
ATOM 1359 N N . ARG A 1 193 ? 7.961 -4.883 23.921 1.00 98.56 193 ARG A N 1
ATOM 1360 C CA . ARG A 1 193 ? 7.450 -3.551 24.249 1.00 98.56 193 ARG A CA 1
ATOM 1361 C C . ARG A 1 193 ? 7.448 -3.354 25.754 1.00 98.56 193 ARG A C 1
ATOM 1363 O O . ARG A 1 193 ? 6.999 -4.231 26.482 1.00 98.56 193 ARG A O 1
ATOM 1370 N N . VAL A 1 194 ? 7.892 -2.187 26.202 1.00 98.69 194 VAL A N 1
ATOM 1371 C CA . VAL A 1 194 ? 7.856 -1.752 27.598 1.00 98.69 194 VAL A CA 1
ATOM 1372 C C . VAL A 1 194 ? 7.029 -0.479 27.680 1.00 98.69 194 VAL A C 1
ATOM 1374 O O . VAL A 1 194 ? 7.369 0.514 27.040 1.00 98.69 194 VAL A O 1
ATOM 1377 N N . ASP A 1 195 ? 5.965 -0.502 28.474 1.00 98.56 195 ASP A N 1
ATOM 1378 C CA . ASP A 1 195 ? 5.147 0.663 28.799 1.00 98.56 195 ASP A CA 1
ATOM 1379 C C . ASP A 1 195 ? 5.536 1.202 30.180 1.00 98.56 195 ASP A C 1
ATOM 1381 O O . ASP A 1 195 ? 5.688 0.442 31.138 1.00 98.56 195 ASP A O 1
ATOM 1385 N N . SER A 1 196 ? 5.660 2.525 30.307 1.00 97.88 196 SER A N 1
ATOM 1386 C CA . SER A 1 196 ? 6.024 3.182 31.568 1.00 97.88 196 SER A CA 1
ATOM 1387 C C . SER A 1 196 ? 4.924 3.106 32.625 1.00 97.88 196 SER A C 1
ATOM 1389 O O . SER A 1 196 ? 5.205 3.180 33.820 1.00 97.88 196 SER A O 1
ATOM 1391 N N . GLY A 1 197 ? 3.665 2.991 32.196 1.00 96.12 197 GLY A N 1
ATOM 1392 C CA . GLY A 1 197 ? 2.518 3.381 33.007 1.00 96.12 197 GLY A CA 1
ATOM 1393 C C . GLY A 1 197 ? 2.405 4.898 33.165 1.00 96.12 197 GLY A C 1
ATOM 1394 O O . GLY A 1 197 ? 3.245 5.658 32.676 1.00 96.12 197 GLY A O 1
ATOM 1395 N N . SER A 1 198 ? 1.354 5.343 33.846 1.00 95.44 198 SER A N 1
ATOM 1396 C CA . SER A 1 198 ? 1.114 6.757 34.138 1.00 95.44 198 SER A CA 1
ATOM 1397 C C . SER A 1 198 ? 2.043 7.266 35.239 1.00 95.44 198 SER A C 1
ATOM 1399 O O . SER A 1 198 ? 2.078 6.710 36.335 1.00 95.44 198 SER A O 1
ATOM 1401 N N . PHE A 1 199 ? 2.741 8.371 34.977 1.00 93.62 199 PHE A N 1
ATOM 1402 C CA . PHE A 1 199 ? 3.533 9.096 35.973 1.00 93.62 199 PHE A CA 1
ATOM 1403 C C . PHE A 1 199 ? 3.358 10.615 35.833 1.00 93.62 199 PHE A C 1
ATOM 1405 O O . PHE A 1 199 ? 2.846 11.120 34.831 1.00 93.62 199 PHE A O 1
ATOM 1412 N N . GLY A 1 200 ? 3.758 11.362 36.868 1.00 87.81 200 GLY A N 1
ATOM 1413 C CA . GLY A 1 200 ? 3.655 12.824 36.883 1.00 87.81 200 GLY A CA 1
ATOM 1414 C C . GLY A 1 200 ? 2.227 13.326 36.631 1.00 87.81 200 GLY A C 1
ATOM 1415 O O . GLY A 1 200 ? 1.265 12.804 37.188 1.00 87.81 200 GLY A O 1
ATOM 1416 N N . ALA A 1 201 ? 2.086 14.335 35.771 1.00 84.19 201 ALA A N 1
ATOM 1417 C CA . ALA A 1 201 ? 0.806 14.967 35.433 1.00 84.19 201 ALA A CA 1
ATOM 1418 C C . ALA A 1 201 ? 0.032 14.235 34.312 1.00 84.19 201 ALA A C 1
ATOM 1420 O O . ALA A 1 201 ? -0.630 14.874 33.497 1.00 84.19 201 ALA A O 1
ATOM 1421 N N . GLY A 1 202 ? 0.142 12.904 34.231 1.00 85.38 202 GLY A N 1
ATOM 1422 C CA . GLY A 1 202 ? -0.478 12.098 33.170 1.00 85.38 202 GLY A CA 1
ATOM 1423 C C . GLY A 1 202 ? 0.436 11.831 31.970 1.00 85.38 202 GLY A C 1
ATOM 1424 O O . GLY A 1 202 ? -0.053 11.631 30.857 1.00 85.38 202 GLY A O 1
ATOM 1425 N N . THR A 1 203 ? 1.752 11.845 32.190 1.00 95.88 203 THR A N 1
ATOM 1426 C CA . THR A 1 203 ? 2.758 11.441 31.204 1.00 95.88 203 THR A CA 1
ATOM 1427 C C . THR A 1 203 ? 2.791 9.922 31.088 1.00 95.88 203 THR A C 1
ATOM 1429 O O . THR A 1 203 ? 2.756 9.217 32.100 1.00 95.88 203 THR A O 1
ATOM 1432 N N . ARG A 1 204 ? 2.884 9.414 29.859 1.00 97.75 204 ARG A N 1
ATOM 1433 C CA . ARG A 1 204 ? 3.073 7.993 29.551 1.00 97.75 204 ARG A CA 1
ATOM 1434 C C . ARG A 1 204 ? 3.981 7.848 28.338 1.00 97.75 204 ARG A C 1
ATOM 1436 O O . ARG A 1 204 ? 3.899 8.651 27.411 1.00 97.75 204 ARG A O 1
ATOM 1443 N N . PHE A 1 205 ? 4.795 6.803 28.303 1.00 98.06 205 PHE A N 1
ATOM 1444 C CA . PHE A 1 205 ? 5.523 6.424 27.098 1.00 98.06 205 PHE A CA 1
ATOM 1445 C C . PHE A 1 205 ? 5.650 4.907 26.973 1.00 98.06 205 PHE A C 1
ATOM 1447 O O . PHE A 1 205 ? 5.497 4.172 27.949 1.00 98.06 205 PHE A O 1
ATOM 1454 N N . PHE A 1 206 ? 5.944 4.447 25.762 1.00 98.69 206 PHE A N 1
ATOM 1455 C CA . PHE A 1 206 ? 6.416 3.095 25.515 1.00 98.69 206 PHE A CA 1
ATOM 1456 C C . PHE A 1 206 ? 7.644 3.109 24.612 1.00 98.69 206 PHE A C 1
ATOM 1458 O O . PHE A 1 206 ? 7.821 4.012 23.792 1.00 98.69 206 PHE A O 1
ATOM 1465 N N . LEU A 1 207 ? 8.461 2.072 24.750 1.00 98.81 207 LEU A N 1
ATOM 1466 C CA . LEU A 1 207 ? 9.518 1.715 23.811 1.00 98.81 207 LEU A CA 1
ATOM 1467 C C . LEU A 1 207 ? 9.269 0.290 23.339 1.00 98.81 207 LEU A C 1
ATOM 1469 O O . LEU A 1 207 ? 8.889 -0.567 24.136 1.00 98.81 207 LEU A O 1
ATOM 1473 N N . SER A 1 208 ? 9.487 0.024 22.061 1.00 98.81 208 SER A N 1
ATOM 1474 C CA . SER A 1 208 ? 9.407 -1.323 21.506 1.00 98.81 208 SER A CA 1
ATOM 1475 C C . SER A 1 208 ? 10.469 -1.547 20.446 1.00 98.81 208 SER A C 1
ATOM 1477 O O . SER A 1 208 ? 10.912 -0.587 19.817 1.00 98.81 208 SER A O 1
ATOM 1479 N N . ALA A 1 209 ? 10.870 -2.799 20.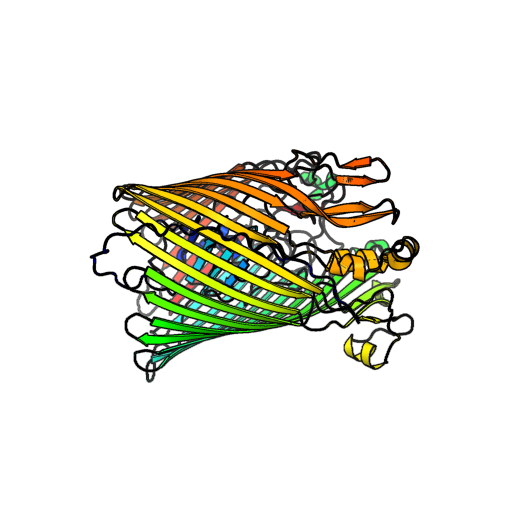263 1.00 98.75 209 ALA A N 1
ATOM 1480 C CA . ALA A 1 209 ? 11.798 -3.205 19.222 1.00 98.75 209 ALA A CA 1
ATOM 1481 C C . ALA A 1 209 ? 11.490 -4.620 18.729 1.00 98.75 209 ALA A C 1
ATOM 1483 O O . ALA A 1 209 ? 10.984 -5.443 19.499 1.00 98.75 209 ALA A O 1
ATOM 1484 N N . SER A 1 210 ? 11.836 -4.910 17.474 1.00 98.69 210 SER A N 1
ATOM 1485 C CA . SER A 1 210 ? 11.779 -6.260 16.927 1.00 98.69 210 SER A CA 1
ATOM 1486 C C . SER A 1 210 ? 12.866 -6.589 15.910 1.00 98.69 210 SER A C 1
ATOM 1488 O O . SER A 1 210 ? 13.459 -5.705 15.291 1.00 98.69 210 SER A O 1
ATOM 1490 N N . ASP A 1 211 ? 13.089 -7.891 15.744 1.00 98.44 211 ASP A N 1
ATOM 1491 C CA . ASP A 1 211 ? 13.911 -8.521 14.712 1.00 98.44 211 ASP A CA 1
ATOM 1492 C C . ASP A 1 211 ? 13.101 -9.666 14.093 1.00 98.44 211 ASP A C 1
ATOM 1494 O O . ASP A 1 211 ? 12.522 -10.478 14.821 1.00 98.44 211 ASP A O 1
ATOM 1498 N N . ALA A 1 212 ? 13.001 -9.698 12.766 1.00 98.12 212 ALA A N 1
ATOM 1499 C CA . ALA A 1 212 ? 12.311 -10.741 12.018 1.00 98.12 212 ALA A CA 1
ATOM 1500 C C . ALA A 1 212 ? 13.139 -11.139 10.799 1.00 98.12 212 ALA A C 1
ATOM 1502 O O . ALA A 1 212 ? 13.550 -10.254 10.049 1.00 98.12 212 ALA A O 1
ATOM 1503 N N . ALA A 1 213 ? 13.328 -12.434 10.557 1.00 97.94 213 ALA A N 1
ATOM 1504 C CA . ALA A 1 213 ? 13.995 -12.913 9.350 1.00 97.94 213 ALA A CA 1
ATOM 1505 C C . ALA A 1 213 ? 13.447 -14.263 8.880 1.00 97.94 213 ALA A C 1
ATOM 1507 O O . ALA A 1 213 ? 12.819 -14.987 9.650 1.00 97.94 213 ALA A O 1
ATOM 1508 N N . THR A 1 214 ? 13.669 -14.582 7.606 1.00 97.81 214 THR A N 1
ATOM 1509 C CA . THR A 1 214 ? 13.355 -15.875 6.984 1.00 97.81 214 THR A CA 1
ATOM 1510 C C . THR A 1 214 ? 14.240 -16.096 5.765 1.00 97.81 214 THR A C 1
ATOM 1512 O O . THR A 1 214 ? 14.568 -15.147 5.048 1.00 97.81 214 THR A O 1
ATOM 1515 N N . ASP A 1 215 ? 14.540 -17.354 5.463 1.00 97.69 215 ASP A N 1
ATOM 1516 C CA . ASP A 1 215 ? 15.013 -17.736 4.138 1.00 97.69 215 ASP A CA 1
ATOM 1517 C C . ASP A 1 215 ? 13.862 -17.637 3.132 1.00 97.69 215 ASP A C 1
ATOM 1519 O O . ASP A 1 215 ? 12.678 -17.785 3.471 1.00 97.69 215 ASP A O 1
ATOM 1523 N N . LYS A 1 216 ? 14.200 -17.426 1.860 1.00 96.88 216 LYS A N 1
ATOM 1524 C CA . LYS A 1 216 ? 13.233 -17.572 0.777 1.00 96.88 216 LYS A CA 1
ATOM 1525 C C . LYS A 1 216 ? 12.797 -19.029 0.667 1.00 96.88 216 LYS A C 1
ATOM 1527 O O . LYS A 1 216 ? 13.617 -19.932 0.552 1.00 96.88 216 LYS A O 1
ATOM 1532 N N . TRP A 1 217 ? 11.488 -19.258 0.583 1.00 95.75 217 TRP A N 1
ATOM 1533 C CA . TRP A 1 217 ? 10.947 -20.618 0.450 1.00 95.75 217 TRP A CA 1
ATOM 1534 C C . TRP A 1 217 ? 11.290 -21.273 -0.901 1.00 95.75 217 TRP A C 1
ATOM 1536 O O . TRP A 1 217 ? 11.245 -22.495 -1.034 1.00 95.75 217 TRP A O 1
ATOM 1546 N N . ARG A 1 218 ? 11.632 -20.468 -1.919 1.00 95.00 218 ARG A N 1
ATOM 1547 C CA . ARG A 1 218 ? 12.166 -20.943 -3.201 1.00 95.00 218 ARG A CA 1
ATOM 1548 C C . ARG A 1 218 ? 13.426 -20.189 -3.588 1.00 95.00 218 ARG A C 1
ATOM 1550 O O . ARG A 1 218 ? 13.450 -18.959 -3.579 1.00 95.00 218 ARG A O 1
ATOM 1557 N N . GLY A 1 219 ? 14.414 -20.965 -4.022 1.00 95.69 219 GLY A N 1
ATOM 1558 C CA . GLY A 1 219 ? 15.707 -20.462 -4.455 1.00 95.69 219 GLY A CA 1
ATOM 1559 C C . GLY A 1 219 ? 16.558 -19.875 -3.328 1.00 95.69 219 GLY A C 1
ATOM 1560 O O . GLY A 1 219 ? 16.186 -19.931 -2.161 1.00 95.69 219 GLY A O 1
ATOM 1561 N N . PRO A 1 220 ? 17.744 -19.360 -3.673 1.00 96.75 220 PRO A N 1
ATOM 1562 C CA . PRO A 1 220 ? 18.659 -18.755 -2.717 1.00 96.75 220 PRO A CA 1
ATOM 1563 C C . PRO A 1 220 ? 18.186 -17.365 -2.260 1.00 96.75 220 PRO A C 1
ATOM 1565 O O . PRO A 1 220 ? 17.556 -16.617 -3.021 1.00 96.75 220 PRO A O 1
ATOM 1568 N N . GLY A 1 221 ? 18.601 -17.001 -1.050 1.00 96.81 221 GLY A N 1
ATOM 1569 C CA . GLY A 1 221 ? 18.449 -15.667 -0.484 1.00 96.81 221 GLY A CA 1
ATOM 1570 C C . GLY A 1 221 ? 17.550 -15.616 0.741 1.00 96.81 221 GLY A C 1
ATOM 1571 O O . GLY A 1 221 ? 16.879 -16.590 1.082 1.00 96.81 221 GLY A O 1
ATOM 1572 N N . ASP A 1 222 ? 17.560 -14.459 1.381 1.00 96.88 222 ASP A N 1
ATOM 1573 C CA . ASP A 1 222 ? 16.946 -14.203 2.680 1.00 96.88 222 ASP A CA 1
ATOM 1574 C C . ASP A 1 222 ? 16.150 -12.889 2.673 1.00 96.88 222 ASP A C 1
ATOM 1576 O O . ASP A 1 222 ? 16.202 -12.084 1.734 1.00 96.88 222 ASP A O 1
ATOM 1580 N N . GLN A 1 223 ? 15.329 -12.712 3.705 1.00 95.56 223 GLN A N 1
ATOM 1581 C CA . GLN A 1 223 ? 14.607 -11.478 3.983 1.00 95.56 223 GLN A CA 1
ATOM 1582 C C . GLN A 1 223 ? 14.642 -11.202 5.482 1.00 95.56 223 GLN A C 1
ATOM 1584 O O . GLN A 1 223 ? 14.198 -12.041 6.265 1.00 95.56 223 GLN A O 1
ATOM 1589 N N . ASP A 1 224 ? 15.084 -10.010 5.874 1.00 96.38 224 ASP A N 1
ATOM 1590 C CA . ASP A 1 224 ? 15.080 -9.564 7.265 1.00 96.38 224 ASP A CA 1
ATOM 1591 C C . ASP A 1 224 ? 14.496 -8.156 7.443 1.00 96.38 224 ASP A C 1
ATOM 1593 O O . ASP A 1 224 ? 14.364 -7.370 6.495 1.00 96.38 224 ASP A O 1
ATOM 1597 N N . ARG A 1 225 ? 14.053 -7.870 8.670 1.00 97.56 225 ARG A N 1
ATOM 1598 C CA . ARG A 1 225 ? 13.543 -6.571 9.109 1.00 97.56 225 ARG A CA 1
ATOM 1599 C C . ARG A 1 225 ? 13.826 -6.350 10.591 1.00 97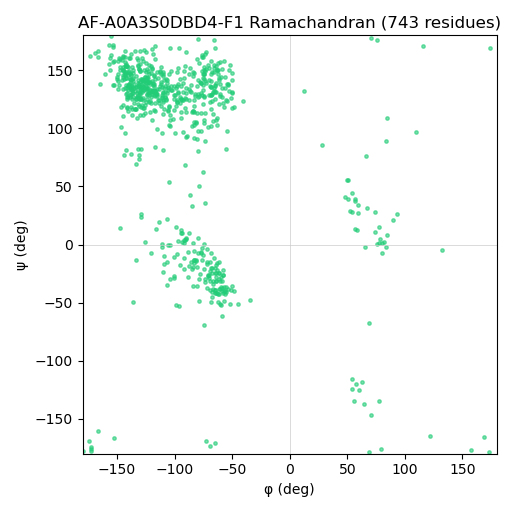.56 225 ARG A C 1
ATOM 1601 O O . ARG A 1 225 ? 13.487 -7.192 11.423 1.00 97.56 225 ARG A O 1
ATOM 1608 N N . LYS A 1 226 ? 14.321 -5.159 10.919 1.00 98.25 226 LYS A N 1
ATOM 1609 C CA . LYS A 1 226 ? 14.466 -4.652 12.286 1.00 98.25 226 LYS A CA 1
ATOM 1610 C C . LYS A 1 226 ? 13.596 -3.424 12.483 1.00 98.25 226 LYS A C 1
ATOM 1612 O O . LYS A 1 226 ? 13.464 -2.596 11.585 1.00 98.25 226 LYS A O 1
ATOM 1617 N N . ASN A 1 227 ? 13.003 -3.302 13.663 1.00 98.50 227 ASN A N 1
ATOM 1618 C CA . ASN A 1 227 ? 12.124 -2.188 13.995 1.00 98.50 227 ASN A CA 1
ATOM 1619 C C . ASN A 1 227 ? 12.385 -1.675 15.407 1.00 98.50 227 ASN A C 1
ATOM 1621 O O . ASN A 1 227 ? 12.668 -2.463 16.306 1.00 98.50 227 ASN A O 1
ATOM 1625 N N . ALA A 1 228 ? 12.244 -0.370 15.614 1.00 98.75 228 ALA A N 1
ATOM 1626 C CA . ALA A 1 228 ? 12.188 0.242 16.931 1.00 98.75 228 ALA A CA 1
ATOM 1627 C C . ALA A 1 228 ? 11.160 1.376 16.930 1.00 98.75 228 ALA A C 1
ATOM 1629 O O . ALA A 1 228 ? 11.264 2.295 16.125 1.00 98.75 228 ALA A O 1
ATOM 1630 N N . THR A 1 229 ? 10.187 1.335 17.841 1.00 98.75 229 THR A N 1
ATOM 1631 C CA . THR A 1 229 ? 9.126 2.348 17.953 1.00 98.75 229 THR A CA 1
ATOM 1632 C C . THR A 1 229 ? 9.077 2.937 19.360 1.00 98.75 229 THR A C 1
ATOM 1634 O O . THR A 1 229 ? 9.060 2.200 20.349 1.00 98.75 229 THR A O 1
ATOM 1637 N N . LEU A 1 230 ? 8.982 4.261 19.442 1.00 98.75 230 LEU A N 1
ATOM 1638 C CA . LEU A 1 230 ? 8.669 5.040 20.635 1.00 98.75 230 LEU A CA 1
ATOM 1639 C C . LEU A 1 230 ? 7.261 5.623 20.500 1.00 98.75 230 LEU A C 1
ATOM 1641 O O . LEU A 1 230 ? 6.913 6.185 19.462 1.00 98.75 230 LEU A O 1
ATOM 1645 N N . GLY A 1 231 ? 6.479 5.548 21.572 1.00 98.50 231 GLY A N 1
ATOM 1646 C CA . GLY A 1 231 ? 5.242 6.312 21.718 1.00 98.50 231 GLY A CA 1
ATOM 1647 C C . GLY A 1 231 ? 5.267 7.129 23.000 1.00 98.50 231 GLY A C 1
ATOM 1648 O O . GLY A 1 231 ? 5.738 6.656 24.029 1.00 98.50 231 GLY A O 1
ATOM 1649 N N . PHE A 1 232 ? 4.743 8.344 22.956 1.00 98.44 232 PHE A N 1
ATOM 1650 C CA . PHE A 1 232 ? 4.651 9.267 24.082 1.00 98.44 232 PHE A CA 1
ATOM 1651 C C . PHE A 1 232 ? 3.266 9.907 24.104 1.00 98.44 232 PHE A C 1
ATOM 1653 O O . PHE A 1 232 ? 2.723 10.254 23.058 1.00 98.44 232 PHE A O 1
ATOM 1660 N N . ALA A 1 233 ? 2.699 10.086 25.292 1.00 97.31 233 ALA A N 1
ATOM 1661 C CA . ALA A 1 233 ? 1.420 10.747 25.494 1.00 97.31 233 ALA A CA 1
ATOM 1662 C C . ALA A 1 233 ? 1.460 11.625 26.749 1.00 97.31 233 ALA A C 1
ATOM 1664 O O . ALA A 1 233 ? 1.933 11.202 27.806 1.00 97.31 233 ALA A O 1
ATOM 1665 N N . GLN A 1 234 ? 0.913 12.833 26.641 1.00 95.62 234 GLN A N 1
ATOM 1666 C CA . GLN A 1 234 ? 0.838 13.802 27.729 1.00 95.62 234 GLN A CA 1
ATOM 1667 C C . GLN A 1 234 ? -0.500 14.541 27.698 1.00 95.62 234 GLN A C 1
ATOM 1669 O O . GLN A 1 234 ? -0.865 15.161 26.696 1.00 95.62 234 GLN A O 1
ATOM 1674 N N . ALA A 1 235 ? -1.198 14.545 28.833 1.00 91.88 235 ALA A N 1
ATOM 1675 C CA . ALA A 1 235 ? -2.300 15.471 29.071 1.00 91.88 235 ALA A CA 1
ATOM 1676 C C . ALA A 1 235 ? -1.751 16.867 29.411 1.00 91.88 235 ALA A C 1
ATOM 1678 O O . ALA A 1 235 ? -0.885 17.011 30.275 1.00 91.88 235 ALA A O 1
ATOM 1679 N N . LEU A 1 236 ? -2.249 17.903 28.742 1.00 91.81 236 LEU A N 1
ATOM 1680 C CA . LEU A 1 236 ? -1.882 19.302 28.953 1.00 91.81 236 LEU A CA 1
ATOM 1681 C C . LEU A 1 236 ? -3.080 20.024 29.583 1.00 91.81 236 LEU A C 1
ATOM 1683 O O . LEU A 1 236 ? -3.889 20.662 28.910 1.00 91.81 236 LEU A O 1
ATOM 1687 N N . GLY A 1 237 ? -3.233 19.871 30.900 1.00 88.06 237 GLY A N 1
ATOM 1688 C CA . GLY A 1 237 ? -4.436 20.319 31.602 1.00 88.06 237 GLY A CA 1
ATOM 1689 C C . GLY A 1 237 ? -5.657 19.457 31.259 1.00 88.06 237 GLY A C 1
ATOM 1690 O O . GLY A 1 237 ? -5.532 18.250 31.067 1.00 88.06 237 GLY A O 1
ATOM 1691 N N . ARG A 1 238 ? -6.853 20.063 31.227 1.00 87.25 238 ARG A N 1
ATOM 1692 C CA . ARG A 1 238 ? -8.132 19.355 30.981 1.00 87.25 238 ARG A CA 1
ATOM 1693 C C . ARG A 1 238 ? -8.600 19.374 29.525 1.00 87.25 238 ARG A C 1
ATOM 1695 O O . ARG A 1 238 ? -9.472 18.585 29.156 1.00 87.25 238 ARG A O 1
ATOM 1702 N N . ASP A 1 239 ? -8.043 20.281 28.730 1.00 92.00 239 ASP A N 1
ATOM 1703 C CA . ASP A 1 239 ? -8.572 20.629 27.410 1.00 92.00 239 ASP A CA 1
ATOM 1704 C C . ASP A 1 239 ? -7.585 20.379 26.274 1.00 92.00 239 ASP A C 1
ATOM 1706 O O . ASP A 1 239 ? -7.978 20.467 25.116 1.00 92.00 239 ASP A O 1
ATOM 1710 N N . ALA A 1 240 ? -6.331 20.034 26.570 1.00 93.88 240 ALA A N 1
ATOM 1711 C CA . ALA A 1 240 ? -5.342 19.733 25.548 1.00 93.88 240 ALA A CA 1
ATOM 1712 C C . ALA A 1 240 ? -4.599 18.423 25.827 1.00 93.88 240 ALA A C 1
ATOM 1714 O O . ALA A 1 240 ? -4.409 18.015 26.974 1.00 93.88 240 ALA A O 1
ATOM 1715 N N . SER A 1 241 ? -4.155 17.766 24.761 1.00 94.69 241 SER A N 1
ATOM 1716 C CA . SER A 1 241 ? -3.297 16.586 24.821 1.00 94.69 241 SER A CA 1
ATOM 1717 C C . SER A 1 241 ? -2.312 16.580 23.663 1.00 94.69 241 SER A C 1
ATOM 1719 O O . SER A 1 241 ? -2.633 17.041 22.565 1.00 94.69 241 SER A O 1
ATOM 1721 N N . VAL A 1 242 ? -1.146 15.989 23.894 1.00 96.38 242 VAL A N 1
ATOM 1722 C CA . VAL A 1 242 ? -0.181 15.673 22.844 1.00 96.38 242 VAL A CA 1
ATOM 1723 C C . VAL A 1 242 ? 0.148 14.188 22.873 1.00 96.38 242 VAL A C 1
ATOM 1725 O O . VAL A 1 242 ? 0.395 13.615 23.935 1.00 96.38 242 VAL A O 1
ATOM 1728 N N . GLU A 1 243 ? 0.167 13.579 21.696 1.00 97.56 243 GLU A N 1
ATOM 1729 C CA . GLU A 1 243 ? 0.782 12.280 21.451 1.00 97.56 243 GLU A CA 1
ATOM 1730 C C . GLU A 1 243 ? 1.914 12.444 20.440 1.00 97.56 243 GLU A C 1
ATOM 1732 O O . GLU A 1 243 ? 1.814 13.263 19.528 1.00 97.56 243 GLU A O 1
ATOM 1737 N N . LEU A 1 244 ? 2.983 11.670 20.594 1.00 98.25 244 LEU A N 1
ATOM 1738 C CA . LEU A 1 244 ? 4.104 11.612 19.663 1.00 98.25 244 LEU A CA 1
ATOM 1739 C C . LEU A 1 244 ? 4.473 10.155 19.425 1.00 98.25 244 LEU A C 1
ATOM 1741 O O . LEU A 1 244 ? 4.603 9.386 20.376 1.00 98.25 244 LEU A O 1
ATOM 1745 N N . TYR A 1 245 ? 4.684 9.803 18.164 1.00 98.44 245 TYR A N 1
ATOM 1746 C CA . TYR A 1 245 ? 5.162 8.493 17.751 1.00 98.44 245 TYR A CA 1
ATOM 1747 C C . TYR A 1 245 ? 6.387 8.671 16.866 1.00 98.44 245 TYR A C 1
ATOM 1749 O O . TYR A 1 245 ? 6.406 9.534 15.988 1.00 98.44 245 TYR A O 1
ATOM 1757 N N . ALA A 1 246 ? 7.407 7.860 17.115 1.00 98.50 246 ALA A N 1
ATOM 1758 C CA . ALA A 1 246 ? 8.619 7.803 16.317 1.00 98.50 246 ALA A CA 1
ATOM 1759 C C . ALA A 1 246 ? 8.962 6.340 16.043 1.00 98.50 246 ALA A C 1
ATOM 1761 O O . ALA A 1 246 ? 8.904 5.521 16.959 1.00 98.50 246 ALA A O 1
ATOM 1762 N N . VAL A 1 247 ? 9.324 6.004 14.812 1.00 98.31 247 VAL A N 1
ATOM 1763 C CA . VAL A 1 247 ? 9.729 4.650 14.433 1.00 98.31 247 VAL A CA 1
ATOM 1764 C C . VAL A 1 247 ? 10.936 4.683 13.510 1.00 98.31 247 VAL A C 1
ATOM 1766 O O . VAL A 1 247 ? 11.002 5.500 12.596 1.00 98.31 247 VAL A O 1
ATOM 1769 N N . HIS A 1 248 ? 11.871 3.777 13.774 1.00 98.25 248 HIS A N 1
ATOM 1770 C CA . HIS A 1 248 ? 12.969 3.415 12.895 1.00 98.25 248 HIS A CA 1
ATOM 1771 C C . HIS A 1 248 ? 12.727 1.994 12.390 1.00 98.25 248 HIS A C 1
ATO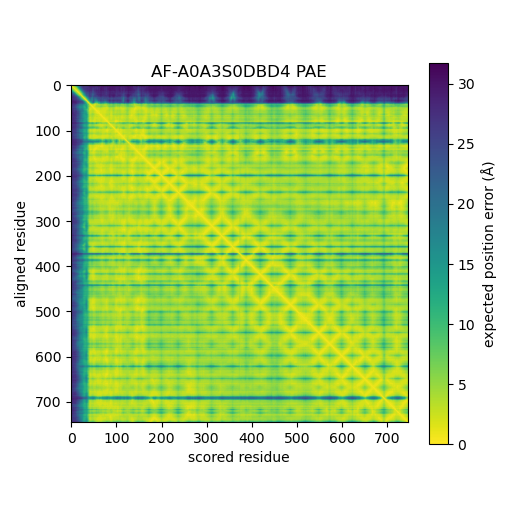M 1773 O O . HIS A 1 248 ? 12.485 1.076 13.179 1.00 98.25 248 HIS A O 1
ATOM 1779 N N . ASN A 1 249 ? 12.796 1.806 11.083 1.00 97.38 249 ASN A N 1
ATOM 1780 C CA . ASN A 1 249 ? 12.586 0.538 10.412 1.00 97.38 249 ASN A CA 1
ATOM 1781 C C . ASN A 1 249 ? 13.730 0.303 9.425 1.00 97.38 249 ASN A C 1
ATOM 1783 O O . ASN A 1 249 ? 14.062 1.186 8.644 1.00 97.38 249 ASN A O 1
ATOM 1787 N N . SER A 1 250 ? 14.325 -0.883 9.425 1.00 97.06 250 SER A N 1
ATOM 1788 C CA . SER A 1 250 ? 15.300 -1.271 8.407 1.00 97.06 250 SER A CA 1
ATOM 1789 C C . SER A 1 250 ? 14.992 -2.658 7.885 1.00 97.06 250 SER A C 1
ATOM 1791 O O . SER A 1 250 ? 14.495 -3.513 8.620 1.00 97.06 250 SER A O 1
ATOM 1793 N N . PHE A 1 251 ? 15.237 -2.883 6.601 1.00 95.75 251 PHE A N 1
ATOM 1794 C CA . PHE A 1 251 ? 15.058 -4.193 5.998 1.00 95.75 251 PHE A CA 1
ATOM 1795 C C . PHE A 1 251 ? 16.065 -4.442 4.883 1.00 95.75 251 PHE A C 1
ATOM 1797 O O . PHE A 1 251 ? 16.485 -3.523 4.178 1.00 95.75 251 PHE A O 1
ATOM 1804 N N . ASN A 1 252 ? 16.392 -5.715 4.708 1.00 96.06 252 ASN A N 1
ATOM 1805 C CA . ASN A 1 252 ? 17.355 -6.210 3.740 1.00 96.06 252 ASN A CA 1
ATOM 1806 C C . ASN A 1 252 ? 16.816 -7.511 3.126 1.00 96.06 252 ASN A C 1
ATOM 1808 O O . ASN A 1 252 ? 16.316 -8.376 3.848 1.00 96.06 252 ASN A O 1
ATOM 1812 N N . ARG A 1 253 ? 16.746 -7.588 1.789 1.00 93.19 253 ARG A N 1
ATOM 1813 C CA . ARG A 1 253 ? 15.924 -8.604 1.107 1.00 93.19 253 ARG A CA 1
ATOM 1814 C C . ARG A 1 253 ? 16.427 -8.969 -0.273 1.00 93.19 253 ARG A C 1
ATOM 1816 O O . ARG A 1 253 ? 16.686 -8.102 -1.108 1.00 93.19 253 ARG A O 1
ATOM 1823 N N . ASP A 1 254 ? 16.410 -10.263 -0.553 1.00 95.81 254 ASP A N 1
ATOM 1824 C CA . ASP A 1 254 ? 16.517 -10.789 -1.906 1.00 95.81 254 ASP A CA 1
ATOM 1825 C C . ASP A 1 254 ? 15.127 -10.951 -2.541 1.00 95.81 254 ASP A C 1
ATOM 1827 O O . ASP A 1 254 ? 14.185 -11.479 -1.938 1.00 95.81 254 ASP A O 1
ATOM 1831 N N . ASP A 1 255 ? 14.993 -10.512 -3.791 1.00 93.62 255 ASP A N 1
ATOM 1832 C CA . ASP A 1 255 ? 13.739 -10.609 -4.531 1.00 93.62 255 ASP A CA 1
ATOM 1833 C C . ASP A 1 255 ? 13.501 -12.046 -5.017 1.00 93.62 255 ASP A C 1
ATOM 1835 O O . ASP A 1 255 ? 14.419 -12.797 -5.375 1.00 93.62 255 ASP A O 1
ATOM 1839 N N . TYR A 1 256 ? 12.231 -12.429 -5.114 1.00 95.00 256 TYR A N 1
ATOM 1840 C CA . TYR A 1 256 ? 11.839 -13.638 -5.828 1.00 95.00 256 TYR A CA 1
ATOM 1841 C C . TYR A 1 256 ? 11.872 -13.406 -7.342 1.00 95.00 256 TYR A C 1
ATOM 1843 O O . TYR A 1 256 ? 11.403 -12.375 -7.836 1.00 95.00 256 TYR A O 1
ATOM 1851 N N . ARG A 1 257 ? 12.363 -14.378 -8.113 1.00 95.12 257 ARG A N 1
ATOM 1852 C CA . ARG A 1 257 ? 12.308 -14.338 -9.578 1.00 95.12 257 ARG A CA 1
ATOM 1853 C C . ARG A 1 257 ? 10.894 -14.645 -10.061 1.00 95.12 257 ARG A C 1
ATOM 1855 O O . ARG A 1 257 ? 10.310 -15.628 -9.606 1.00 95.12 257 ARG A O 1
ATOM 1862 N N . PRO A 1 258 ? 10.318 -13.886 -10.993 1.00 94.88 258 PRO A N 1
ATOM 1863 C CA . PRO A 1 258 ? 9.028 -14.263 -11.543 1.00 94.88 258 PRO A CA 1
ATOM 1864 C C . PRO A 1 258 ? 9.109 -15.419 -12.553 1.00 94.88 258 PRO A C 1
ATOM 1866 O O . PRO A 1 258 ? 10.151 -15.694 -13.150 1.00 94.88 258 PRO A O 1
ATOM 1869 N N . LEU A 1 259 ? 7.952 -16.023 -12.808 1.00 97.06 259 LEU A N 1
ATOM 1870 C CA . LEU A 1 259 ? 7.664 -16.918 -13.922 1.00 97.06 259 LEU A CA 1
ATOM 1871 C C . LEU A 1 259 ? 7.093 -16.139 -15.115 1.00 97.06 259 LEU A C 1
ATOM 1873 O O . LEU A 1 259 ? 6.365 -15.157 -14.950 1.00 97.06 259 LEU A O 1
ATOM 1877 N N . SER A 1 260 ? 7.359 -16.630 -16.323 1.00 97.12 260 SER A N 1
ATOM 1878 C CA . SER A 1 260 ? 6.573 -16.298 -17.519 1.00 97.12 260 SER A CA 1
ATOM 1879 C C . SER A 1 260 ? 5.198 -16.979 -17.488 1.00 97.12 260 SER A C 1
ATOM 1881 O O . SER A 1 260 ? 4.992 -17.941 -16.743 1.00 97.12 260 SER A O 1
ATOM 1883 N N . TYR A 1 261 ? 4.269 -16.555 -18.352 1.00 97.38 261 TYR A N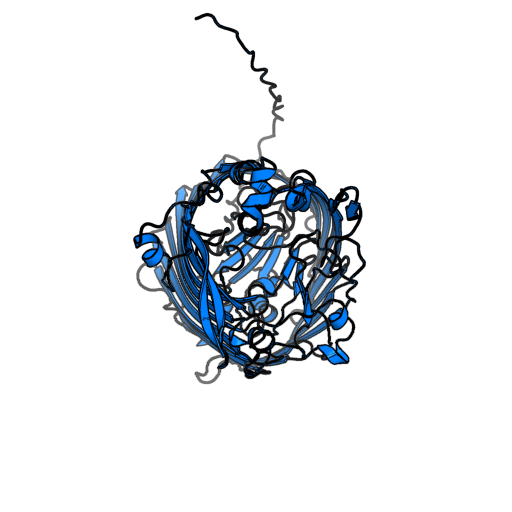 1
ATOM 1884 C CA . TYR A 1 261 ? 2.968 -17.226 -18.478 1.00 97.38 261 TYR A CA 1
ATOM 1885 C C . TYR A 1 261 ? 3.096 -18.705 -18.878 1.00 97.38 261 TYR A C 1
ATOM 1887 O O . TYR A 1 261 ? 2.367 -19.566 -18.393 1.00 97.38 261 TYR A O 1
ATOM 1895 N N . ALA A 1 262 ? 4.061 -19.045 -19.738 1.00 97.25 262 ALA A N 1
ATOM 1896 C CA . ALA A 1 262 ? 4.278 -20.435 -20.130 1.00 97.25 262 ALA A CA 1
ATOM 1897 C C . ALA A 1 262 ? 4.656 -21.315 -18.927 1.00 97.25 262 ALA A C 1
ATOM 1899 O O . ALA A 1 262 ? 4.118 -22.412 -18.796 1.00 97.25 262 ALA A O 1
ATOM 1900 N N . GLN A 1 263 ? 5.527 -20.806 -18.052 1.00 97.81 263 GLN A N 1
ATOM 1901 C CA . GLN A 1 263 ? 5.976 -21.488 -16.836 1.00 97.81 263 GLN A CA 1
ATOM 1902 C C . GLN A 1 263 ? 4.881 -21.537 -15.760 1.00 97.81 263 GLN A C 1
ATOM 1904 O O . GLN A 1 263 ? 4.731 -22.552 -15.088 1.00 97.81 263 GLN A O 1
ATOM 1909 N N . SER A 1 264 ? 4.076 -20.477 -15.614 1.00 97.00 264 SER A N 1
ATOM 1910 C CA . SER A 1 264 ? 3.032 -20.397 -14.578 1.00 97.00 264 SER A CA 1
ATOM 1911 C C . SER A 1 264 ? 1.904 -21.421 -14.749 1.00 97.00 264 SER A C 1
ATOM 1913 O O . SER A 1 264 ? 1.214 -21.743 -13.782 1.00 97.00 264 SER A O 1
ATOM 1915 N N . ARG A 1 265 ? 1.739 -21.972 -15.958 1.00 96.94 265 ARG A N 1
ATOM 1916 C CA . ARG A 1 265 ? 0.775 -23.044 -16.262 1.00 96.94 265 ARG A CA 1
ATOM 1917 C C . ARG A 1 265 ? 1.213 -24.431 -15.786 1.00 96.94 265 ARG A C 1
ATOM 1919 O O . ARG A 1 265 ? 0.381 -25.332 -15.766 1.00 96.94 265 ARG A O 1
ATOM 1926 N N . ASP A 1 266 ? 2.478 -24.608 -15.410 1.00 96.75 266 ASP A N 1
ATOM 1927 C CA . ASP A 1 266 ? 3.046 -25.896 -15.006 1.00 96.75 266 ASP A CA 1
ATOM 1928 C C . ASP A 1 266 ? 3.870 -25.759 -13.717 1.00 96.75 266 ASP A C 1
ATOM 1930 O O . ASP A 1 266 ? 5.098 -25.868 -13.688 1.00 96.75 266 ASP A O 1
ATOM 1934 N N . LEU A 1 267 ? 3.170 -25.500 -12.612 1.00 96.06 267 LEU A N 1
ATOM 1935 C CA . LEU A 1 267 ? 3.806 -25.396 -11.298 1.00 96.06 267 LEU A CA 1
ATOM 1936 C C . LEU A 1 267 ? 4.464 -26.708 -10.850 1.00 96.06 267 LEU A C 1
ATOM 1938 O O . LEU A 1 267 ? 5.417 -26.653 -10.081 1.00 96.06 267 LEU A O 1
ATOM 1942 N N . GLY A 1 268 ? 4.065 -27.864 -11.393 1.00 95.62 268 GLY A N 1
ATOM 1943 C CA . GLY A 1 268 ? 4.742 -29.133 -11.109 1.00 95.62 268 GLY A CA 1
ATOM 1944 C C . GLY A 1 268 ? 6.242 -29.084 -11.418 1.00 95.62 268 GLY A C 1
ATOM 1945 O O . GLY A 1 268 ? 7.039 -29.620 -10.651 1.00 95.62 268 GLY A O 1
ATOM 1946 N N . ASN A 1 269 ? 6.627 -28.371 -12.481 1.00 96.75 269 ASN A N 1
ATOM 1947 C CA . ASN A 1 269 ? 8.024 -28.193 -12.882 1.00 96.75 269 ASN A CA 1
ATOM 1948 C C . ASN A 1 269 ? 8.625 -26.841 -12.462 1.00 96.75 269 ASN A C 1
ATOM 1950 O O . ASN A 1 269 ? 9.835 -26.748 -12.255 1.00 96.75 269 ASN A O 1
ATOM 1954 N N . TRP A 1 270 ? 7.810 -25.787 -12.340 1.00 97.38 270 TRP A N 1
ATOM 1955 C CA . TRP A 1 270 ? 8.307 -24.412 -12.183 1.00 97.38 270 TRP A CA 1
ATOM 1956 C C . TRP A 1 270 ? 8.072 -23.781 -10.805 1.00 97.38 270 TRP A C 1
ATOM 1958 O O . TRP A 1 270 ? 8.530 -22.661 -10.587 1.00 97.38 270 TRP A O 1
ATOM 1968 N N . ASN A 1 271 ? 7.421 -24.461 -9.851 1.00 95.31 271 ASN A N 1
ATOM 1969 C CA . ASN A 1 271 ? 7.132 -23.874 -8.531 1.00 95.31 271 ASN A CA 1
ATOM 1970 C C . ASN A 1 271 ? 8.400 -23.429 -7.777 1.00 95.31 271 ASN A C 1
ATOM 1972 O O . ASN A 1 271 ? 8.399 -22.386 -7.131 1.00 95.31 271 ASN A O 1
ATOM 1976 N N . GLY A 1 272 ? 9.491 -24.193 -7.896 1.00 95.38 272 GLY A N 1
ATOM 1977 C CA . GLY A 1 272 ? 10.786 -23.888 -7.274 1.00 95.38 272 GLY A CA 1
ATOM 1978 C C . GLY A 1 272 ? 11.740 -23.052 -8.134 1.00 95.38 272 GLY A C 1
ATOM 1979 O O . GLY A 1 272 ? 12.889 -22.864 -7.743 1.00 95.38 272 GLY A O 1
ATOM 1980 N N . PHE A 1 273 ? 11.320 -22.588 -9.317 1.00 96.50 273 PHE A N 1
ATOM 1981 C CA . PHE A 1 273 ? 12.198 -21.837 -10.216 1.00 96.50 273 PHE A CA 1
ATOM 1982 C C . PHE A 1 273 ? 12.558 -20.482 -9.624 1.00 96.50 273 PHE A C 1
ATOM 1984 O O . PHE A 1 273 ? 11.670 -19.728 -9.236 1.00 96.50 273 PHE A O 1
ATOM 1991 N N . ASP A 1 274 ? 13.847 -20.150 -9.589 1.00 96.50 274 ASP A N 1
ATOM 1992 C CA . ASP A 1 274 ? 14.307 -18.882 -9.035 1.00 96.50 274 ASP A CA 1
ATOM 1993 C C . ASP A 1 274 ? 15.641 -18.399 -9.648 1.00 96.50 274 ASP A C 1
ATOM 1995 O O . ASP A 1 274 ? 16.048 -18.845 -10.730 1.00 96.50 274 ASP A O 1
ATOM 1999 N N . TYR A 1 275 ? 16.280 -17.413 -9.017 1.00 96.44 275 TYR A N 1
ATOM 2000 C CA . TYR A 1 275 ? 17.604 -16.909 -9.368 1.00 96.44 275 TYR A CA 1
ATOM 2001 C C . TYR A 1 275 ? 18.721 -17.925 -9.085 1.00 96.44 275 TYR A C 1
ATOM 2003 O O . TYR A 1 275 ? 18.588 -18.847 -8.281 1.00 96.44 275 TYR A O 1
ATOM 2011 N N . ASN A 1 276 ? 19.849 -17.744 -9.769 1.00 95.25 276 ASN A N 1
ATOM 2012 C CA . ASN A 1 276 ? 21.018 -18.602 -9.654 1.00 95.25 276 ASN A CA 1
ATOM 2013 C C . ASN A 1 276 ? 21.677 -18.431 -8.273 1.00 95.25 276 ASN A C 1
ATOM 2015 O O . ASN A 1 276 ? 21.875 -17.296 -7.827 1.00 95.25 276 ASN A O 1
ATOM 2019 N N . PRO A 1 277 ? 22.089 -19.528 -7.610 1.00 95.81 277 PRO A N 1
ATOM 2020 C CA . PRO A 1 277 ? 22.738 -19.475 -6.298 1.00 95.81 277 PRO A CA 1
ATOM 2021 C C . PRO A 1 277 ? 24.226 -19.149 -6.365 1.00 95.81 277 PRO A C 1
ATOM 2023 O O . PRO A 1 277 ? 24.846 -18.910 -5.333 1.00 95.81 277 PRO A O 1
ATOM 2026 N N . ARG A 1 278 ? 24.833 -19.209 -7.553 1.00 94.75 278 ARG A N 1
ATOM 2027 C CA . ARG A 1 278 ? 26.272 -19.037 -7.750 1.00 94.75 278 ARG A CA 1
ATOM 2028 C C . ARG A 1 278 ? 26.542 -18.331 -9.068 1.00 94.75 278 ARG A C 1
ATOM 2030 O O . ARG A 1 278 ? 25.766 -18.461 -10.013 1.00 94.75 278 ARG A O 1
ATOM 2037 N N . LEU A 1 279 ? 27.669 -17.635 -9.105 1.00 94.50 279 LEU A N 1
ATOM 2038 C CA . LEU A 1 279 ? 28.239 -17.071 -10.319 1.00 94.50 279 LEU A CA 1
ATOM 2039 C C . LEU A 1 279 ? 28.871 -18.193 -11.158 1.00 94.50 279 LEU A C 1
ATOM 2041 O O . LEU A 1 279 ? 29.451 -19.143 -10.630 1.00 94.50 279 LEU A O 1
ATOM 2045 N N . THR A 1 280 ? 28.725 -18.074 -12.467 1.00 92.00 280 THR A N 1
ATOM 2046 C CA . THR A 1 280 ? 29.124 -19.026 -13.510 1.00 92.00 280 THR A CA 1
ATOM 2047 C C . THR A 1 280 ? 30.314 -18.524 -14.330 1.00 92.00 280 THR A C 1
ATOM 2049 O O . THR A 1 280 ? 30.943 -19.314 -15.030 1.00 92.00 280 THR A O 1
ATOM 2052 N N . GLY A 1 281 ? 30.619 -17.221 -14.269 1.00 90.19 281 GLY A N 1
ATOM 2053 C CA . GLY A 1 281 ? 31.603 -16.553 -15.125 1.00 90.19 281 GLY A CA 1
ATOM 2054 C C . GLY A 1 281 ? 31.036 -16.128 -16.485 1.00 90.19 281 GLY A C 1
ATOM 2055 O O . GLY A 1 281 ? 31.741 -15.515 -17.288 1.00 90.19 281 GLY A O 1
ATOM 2056 N N . VAL A 1 282 ? 29.762 -16.432 -16.764 1.00 91.50 282 VAL A N 1
ATOM 2057 C CA . VAL A 1 282 ? 29.050 -16.012 -17.974 1.00 91.50 282 VAL A CA 1
ATOM 2058 C C . VAL A 1 282 ? 28.108 -14.870 -17.612 1.00 91.50 282 VAL A C 1
ATOM 2060 O O . VAL A 1 282 ? 27.048 -15.100 -17.040 1.00 91.50 282 VAL A O 1
ATOM 2063 N N . ALA A 1 283 ? 28.440 -13.640 -18.015 1.00 89.88 283 ALA A N 1
ATOM 2064 C CA . ALA A 1 283 ? 27.715 -12.423 -17.623 1.00 89.88 283 ALA A CA 1
ATOM 2065 C C . ALA A 1 283 ? 26.181 -12.501 -17.789 1.00 89.88 283 ALA A C 1
ATOM 2067 O O . ALA A 1 283 ? 25.435 -12.045 -16.928 1.00 89.88 283 ALA A O 1
ATOM 2068 N N . ALA A 1 284 ? 25.682 -13.115 -18.868 1.00 90.00 284 ALA A N 1
ATOM 2069 C CA . ALA A 1 284 ? 24.241 -13.274 -19.087 1.00 90.00 284 ALA A CA 1
ATOM 2070 C C . ALA A 1 284 ? 23.557 -14.215 -18.075 1.00 90.00 284 ALA A C 1
ATOM 2072 O O . ALA A 1 284 ? 22.388 -14.023 -17.753 1.00 90.00 284 ALA A O 1
ATOM 2073 N N . GLN A 1 285 ? 24.268 -15.228 -17.577 1.00 92.12 285 GLN A N 1
ATOM 2074 C CA . GLN A 1 285 ? 23.782 -16.122 -16.522 1.00 92.12 285 GLN A CA 1
ATOM 2075 C C . GLN A 1 285 ? 24.019 -15.511 -15.138 1.00 92.12 285 GLN A C 1
ATOM 2077 O O . GLN A 1 285 ? 23.180 -15.645 -14.251 1.00 92.12 285 GLN A O 1
ATOM 2082 N N . ASP A 1 286 ? 25.125 -14.792 -14.971 1.00 94.19 286 ASP A N 1
ATOM 2083 C CA . ASP A 1 286 ? 25.501 -14.146 -13.716 1.00 94.19 286 ASP A CA 1
ATOM 2084 C C . ASP A 1 286 ? 24.595 -12.970 -13.381 1.00 94.19 286 ASP A C 1
ATOM 2086 O O . ASP A 1 286 ? 24.339 -12.733 -12.209 1.00 94.19 286 ASP A O 1
ATOM 2090 N N . ALA A 1 287 ? 24.014 -12.289 -14.373 1.00 93.00 287 ALA A N 1
ATOM 2091 C CA . ALA A 1 287 ? 22.973 -11.289 -14.131 1.00 93.00 287 ALA A CA 1
ATOM 2092 C C . ALA A 1 287 ? 21.767 -11.877 -13.377 1.00 93.00 287 ALA A C 1
ATOM 2094 O O . ALA A 1 287 ? 21.085 -11.165 -12.648 1.00 93.00 287 ALA A O 1
ATOM 2095 N N . LEU A 1 288 ? 21.523 -13.186 -13.502 1.00 93.94 288 LEU A N 1
ATOM 2096 C CA . LEU A 1 288 ? 20.481 -13.901 -12.768 1.00 93.94 288 LEU A CA 1
ATOM 2097 C C . LEU A 1 288 ? 20.954 -14.414 -11.401 1.00 93.94 288 LEU A C 1
ATOM 2099 O O . LEU A 1 288 ? 20.238 -15.200 -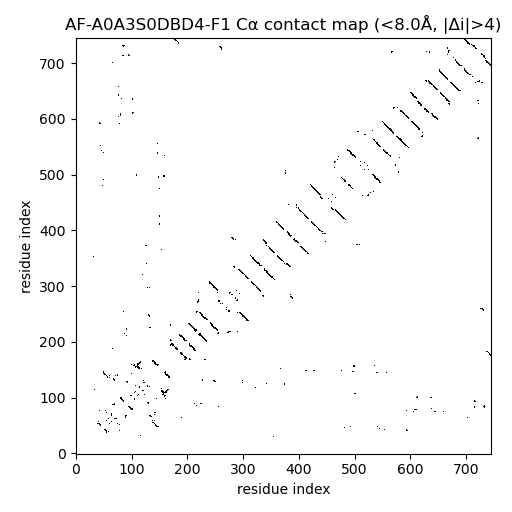10.790 1.00 93.94 288 LEU A O 1
ATOM 2103 N N . TYR A 1 289 ? 22.131 -14.020 -10.916 1.00 96.25 289 TYR A N 1
ATOM 2104 C CA . TYR A 1 289 ? 22.564 -14.281 -9.546 1.00 96.25 289 TYR A CA 1
ATOM 2105 C C . TYR A 1 289 ? 21.673 -13.525 -8.553 1.00 96.25 289 TYR A C 1
ATOM 2107 O O . TYR A 1 289 ? 21.356 -12.350 -8.747 1.00 96.25 289 TYR A O 1
ATOM 2115 N N . TYR A 1 290 ? 21.250 -14.196 -7.484 1.00 96.06 290 TYR A N 1
ATOM 2116 C CA . TYR A 1 290 ? 20.211 -13.667 -6.595 1.00 96.06 290 TYR A CA 1
ATOM 2117 C C . TYR A 1 290 ? 20.590 -12.344 -5.911 1.00 96.06 290 TYR A C 1
ATOM 2119 O O . TYR A 1 290 ? 19.768 -11.435 -5.879 1.00 96.06 290 TYR A O 1
ATOM 2127 N N . ARG A 1 291 ? 21.856 -12.158 -5.500 1.00 95.75 291 ARG A N 1
ATOM 2128 C CA . ARG A 1 291 ? 22.326 -10.891 -4.895 1.00 95.75 291 ARG A CA 1
ATOM 2129 C C . ARG A 1 291 ? 22.364 -9.706 -5.872 1.00 95.75 291 ARG A C 1
ATOM 2131 O O . ARG A 1 291 ? 22.604 -8.579 -5.454 1.00 95.75 291 ARG A O 1
ATOM 2138 N N . PHE A 1 292 ? 22.132 -9.924 -7.167 1.00 96.12 292 PHE A N 1
ATOM 2139 C CA . PHE A 1 292 ? 21.942 -8.843 -8.143 1.00 96.12 292 PHE A CA 1
ATOM 2140 C C . PHE A 1 292 ? 20.469 -8.440 -8.320 1.00 96.12 292 PHE A C 1
ATOM 2142 O O . PHE A 1 292 ? 20.162 -7.578 -9.144 1.00 96.12 292 PHE A O 1
ATOM 2149 N N . ASN A 1 293 ? 19.567 -9.032 -7.534 1.00 94.00 293 ASN A N 1
ATOM 2150 C CA . ASN A 1 293 ? 18.142 -8.720 -7.456 1.00 94.00 293 ASN A CA 1
ATOM 2151 C C . ASN A 1 293 ? 17.775 -8.565 -5.977 1.00 94.00 293 ASN A C 1
ATOM 2153 O O . ASN A 1 293 ? 17.211 -9.459 -5.351 1.00 94.00 293 ASN A O 1
ATOM 2157 N N . HIS A 1 294 ? 18.213 -7.446 -5.415 1.00 94.19 294 HIS A N 1
ATOM 2158 C CA . HIS A 1 294 ? 18.376 -7.261 -3.982 1.00 94.19 294 HIS A CA 1
ATOM 2159 C C . HIS A 1 294 ? 18.041 -5.828 -3.586 1.00 94.19 294 HIS A C 1
ATOM 2161 O O . HIS A 1 294 ? 18.255 -4.904 -4.375 1.00 94.19 294 HIS A O 1
ATOM 2167 N N . GLN A 1 295 ? 17.551 -5.627 -2.371 1.00 94.56 295 GLN A N 1
ATOM 2168 C CA . GLN A 1 295 ? 17.207 -4.309 -1.859 1.00 94.56 295 GLN A CA 1
ATOM 2169 C C . GLN A 1 295 ? 17.497 -4.168 -0.368 1.00 94.56 295 GLN A C 1
ATOM 2171 O O . GLN A 1 295 ? 17.266 -5.090 0.412 1.00 94.56 295 GLN A O 1
ATOM 2176 N N . GLU A 1 296 ? 17.932 -2.970 0.009 1.00 95.56 296 GLU A N 1
ATOM 2177 C CA . GLU A 1 296 ? 18.234 -2.588 1.386 1.00 95.56 296 GLU A CA 1
ATOM 2178 C C . GLU A 1 296 ? 17.719 -1.171 1.632 1.00 95.56 296 GLU A C 1
ATOM 2180 O O . GLU A 1 296 ? 18.012 -0.262 0.848 1.00 95.56 296 GLU A O 1
ATOM 2185 N N . PHE A 1 297 ? 16.954 -0.992 2.709 1.00 95.38 297 PHE A N 1
ATOM 2186 C CA . PHE A 1 297 ? 16.350 0.288 3.064 1.00 95.38 297 PHE A CA 1
ATOM 2187 C C . PHE A 1 297 ? 16.325 0.530 4.572 1.00 95.38 297 PHE A C 1
ATOM 2189 O O . PHE A 1 297 ? 16.137 -0.384 5.375 1.00 95.38 297 PHE A O 1
ATOM 2196 N N . THR A 1 298 ? 16.448 1.804 4.930 1.00 96.12 298 THR A N 1
ATOM 2197 C CA . THR A 1 298 ? 16.204 2.365 6.259 1.00 96.12 298 THR A CA 1
ATOM 2198 C C . THR A 1 298 ? 15.131 3.439 6.165 1.00 96.12 298 THR A C 1
ATOM 2200 O O . THR A 1 298 ? 15.164 4.269 5.254 1.00 96.12 298 THR A O 1
ATOM 2203 N N . GLU A 1 299 ? 14.215 3.448 7.121 1.00 95.56 299 GLU A N 1
ATOM 2204 C CA . GLU A 1 299 ? 13.043 4.308 7.168 1.00 95.56 299 GLU A CA 1
ATOM 2205 C C . GLU A 1 299 ? 12.858 4.874 8.571 1.00 95.56 299 GLU A C 1
ATOM 2207 O O . GLU A 1 299 ? 12.761 4.130 9.546 1.00 95.56 299 GLU A O 1
ATOM 2212 N N . ASP A 1 300 ? 12.740 6.189 8.660 1.00 96.69 300 ASP A N 1
ATOM 2213 C CA . ASP A 1 300 ? 12.488 6.910 9.897 1.00 96.69 300 ASP A CA 1
ATOM 2214 C C . ASP A 1 300 ? 11.188 7.693 9.761 1.00 96.69 300 ASP A C 1
ATOM 2216 O O . ASP A 1 300 ? 11.029 8.476 8.827 1.00 96.69 300 ASP A O 1
ATOM 2220 N N . ASN A 1 301 ? 10.259 7.519 10.695 1.00 97.06 301 ASN A N 1
ATOM 2221 C CA . ASN A 1 301 ? 8.996 8.248 10.721 1.00 97.06 301 ASN A CA 1
ATOM 2222 C C . ASN A 1 301 ? 8.763 8.872 12.089 1.00 97.06 301 ASN A C 1
ATOM 2224 O O . ASN A 1 301 ? 8.945 8.214 13.109 1.00 97.06 301 ASN A O 1
ATOM 2228 N N . ILE A 1 302 ? 8.324 10.127 12.109 1.00 97.94 302 ILE A N 1
ATOM 2229 C CA . ILE A 1 302 ? 7.917 10.828 13.323 1.00 97.94 302 ILE A CA 1
ATOM 2230 C C . ILE A 1 302 ? 6.631 11.581 13.023 1.00 97.94 302 ILE A C 1
ATOM 2232 O O . ILE A 1 302 ? 6.563 12.347 12.063 1.00 97.94 302 ILE A O 1
ATOM 2236 N N . PHE A 1 303 ? 5.623 11.428 13.872 1.00 98.06 303 PHE A N 1
ATOM 2237 C CA . PHE A 1 303 ? 4.459 12.301 13.848 1.00 98.06 303 PHE A CA 1
ATOM 2238 C C . PHE A 1 303 ? 3.977 12.610 15.258 1.00 98.06 303 PHE A C 1
ATOM 2240 O O . PHE A 1 303 ? 4.181 11.842 16.200 1.00 98.06 303 PHE A O 1
ATOM 2247 N N . ALA A 1 304 ? 3.329 13.759 15.398 1.00 98.00 304 ALA A N 1
ATOM 2248 C CA . ALA A 1 304 ? 2.659 14.147 16.625 1.00 98.00 304 ALA A CA 1
ATOM 2249 C C . ALA A 1 304 ? 1.182 14.409 16.348 1.00 98.00 304 ALA A C 1
ATOM 2251 O O . ALA A 1 304 ? 0.815 14.761 15.232 1.00 98.00 304 ALA A O 1
ATOM 2252 N N . LYS A 1 305 ? 0.346 14.258 17.370 1.00 97.31 305 LYS A N 1
ATOM 2253 C CA . LYS A 1 305 ? -1.072 14.617 17.354 1.00 97.31 305 LYS A CA 1
ATOM 2254 C C . LYS A 1 305 ? -1.327 15.553 18.522 1.00 97.31 305 LYS A C 1
ATOM 2256 O O . LYS A 1 305 ? -1.227 15.149 19.680 1.00 97.31 305 LYS A O 1
ATOM 2261 N N . PHE A 1 306 ? -1.657 16.796 18.221 1.00 97.44 306 PHE A N 1
ATOM 2262 C CA . PHE A 1 306 ? -2.116 17.773 19.197 1.00 97.44 306 PHE A CA 1
ATOM 2263 C C . PHE A 1 306 ? -3.628 17.866 19.094 1.00 97.44 306 PHE A C 1
ATOM 2265 O O . PHE A 1 306 ? -4.147 18.145 18.016 1.00 97.44 306 PHE A O 1
ATOM 2272 N N . ASN A 1 307 ? -4.320 17.669 20.209 1.00 95.88 307 ASN A N 1
ATOM 2273 C CA . ASN A 1 307 ? -5.760 17.877 20.306 1.00 95.88 307 ASN A CA 1
ATOM 2274 C C . ASN A 1 307 ? -6.013 18.975 21.333 1.00 95.88 307 ASN A C 1
ATOM 2276 O O . ASN A 1 307 ? -5.509 18.887 22.451 1.00 95.88 307 ASN A O 1
ATOM 2280 N N . TRP A 1 308 ? -6.792 19.991 20.969 1.00 95.88 308 TRP A N 1
ATOM 2281 C CA . TRP A 1 308 ? -7.174 21.084 21.857 1.00 95.88 308 TRP A CA 1
ATOM 2282 C C . TRP A 1 308 ? -8.672 21.364 21.743 1.00 95.88 308 TRP A C 1
ATOM 2284 O O . TRP A 1 308 ? -9.178 21.778 20.702 1.00 95.88 308 TRP A O 1
ATOM 2294 N N . ARG A 1 309 ? -9.391 21.158 22.841 1.00 96.00 309 ARG A N 1
ATOM 2295 C CA . ARG A 1 309 ? -10.765 21.606 23.036 1.00 96.00 309 ARG A CA 1
ATOM 2296 C C . ARG A 1 309 ? -10.777 23.120 23.274 1.00 96.00 309 ARG A C 1
ATOM 2298 O O . ARG A 1 309 ? -10.406 23.588 24.346 1.00 96.00 309 ARG A O 1
ATOM 2305 N N . LEU A 1 310 ? -11.190 23.884 22.264 1.00 94.19 310 LEU A N 1
ATOM 2306 C CA . LEU A 1 310 ? -11.276 25.351 22.325 1.00 94.19 310 LEU A CA 1
ATOM 2307 C C . LEU A 1 310 ? -12.554 25.834 23.034 1.00 94.19 310 LEU A C 1
ATOM 2309 O O . LEU A 1 310 ? -12.626 26.975 23.481 1.00 94.19 310 LEU A O 1
ATOM 2313 N N . GLY A 1 311 ? -13.559 24.965 23.135 1.00 90.81 311 GLY A N 1
ATOM 2314 C CA . GLY A 1 311 ? -14.827 25.197 23.823 1.00 90.81 311 GLY A CA 1
ATOM 2315 C C . GLY A 1 311 ? -15.654 23.911 23.882 1.00 90.81 311 GLY A C 1
ATOM 2316 O O . GLY A 1 311 ? -15.182 22.861 23.452 1.00 90.81 311 GLY A O 1
ATOM 2317 N N . ALA A 1 312 ? -16.890 23.981 24.384 1.00 88.12 312 ALA A N 1
ATOM 2318 C CA . ALA A 1 312 ? -17.757 22.801 24.525 1.00 88.12 312 ALA A CA 1
ATOM 2319 C C . ALA A 1 312 ? -17.990 22.061 23.194 1.00 88.12 312 ALA A C 1
ATOM 2321 O O . ALA A 1 312 ? -18.006 20.834 23.163 1.00 88.12 312 ALA A O 1
ATOM 2322 N N . ASP A 1 313 ? -18.089 22.823 22.103 1.00 92.50 313 ASP A N 1
ATOM 2323 C CA . ASP A 1 313 ? -18.481 22.319 20.789 1.00 92.50 313 ASP A CA 1
ATOM 2324 C C . ASP A 1 313 ? -17.350 22.317 19.758 1.00 92.50 313 ASP A C 1
ATOM 2326 O O . ASP A 1 313 ? -17.599 21.980 18.608 1.00 92.50 313 ASP A O 1
ATOM 2330 N N . THR A 1 314 ? -16.130 22.742 20.112 1.00 94.88 314 THR A N 1
ATOM 2331 C CA . THR A 1 314 ? -15.048 22.970 19.135 1.00 94.88 314 THR A CA 1
ATOM 2332 C C . THR A 1 314 ? -13.738 22.318 19.552 1.00 94.88 314 THR A C 1
ATOM 2334 O O . THR A 1 314 ? -13.203 22.597 20.628 1.00 94.88 314 THR A O 1
ATOM 2337 N N . VAL A 1 315 ? -13.185 21.506 18.653 1.00 95.81 315 VAL A N 1
ATOM 2338 C CA . VAL A 1 315 ? -11.886 20.846 18.798 1.00 95.81 315 VAL A CA 1
ATOM 2339 C C . VAL A 1 315 ? -10.987 21.235 17.630 1.00 95.81 315 VAL A C 1
ATOM 2341 O O . VAL A 1 315 ? -11.369 21.102 16.469 1.00 95.81 315 VAL A O 1
ATOM 2344 N N . LEU A 1 316 ? -9.783 21.694 17.952 1.00 97.00 316 LEU A N 1
ATOM 2345 C CA . LEU A 1 316 ? -8.684 21.886 17.018 1.00 97.00 316 LEU A CA 1
ATOM 2346 C C . LEU A 1 316 ? -7.739 20.688 17.101 1.00 97.00 316 LEU A C 1
ATOM 2348 O O . LEU A 1 316 ? -7.344 20.274 18.194 1.00 97.00 316 LEU A O 1
ATOM 2352 N N . LYS A 1 317 ? -7.327 20.186 15.942 1.00 97.62 317 LYS A N 1
ATOM 2353 C CA . LYS A 1 317 ? -6.289 19.174 15.806 1.00 97.62 317 LYS A CA 1
ATOM 2354 C C . LYS A 1 317 ? -5.171 19.653 14.912 1.00 97.62 317 LYS A C 1
ATOM 2356 O O . LYS A 1 317 ? -5.422 20.227 13.853 1.00 97.62 317 LYS A O 1
ATOM 2361 N N . LEU A 1 318 ? -3.947 19.337 15.305 1.00 98.31 318 LEU A N 1
ATOM 2362 C CA . LEU A 1 318 ? -2.756 19.562 14.499 1.00 98.31 318 LEU A CA 1
ATOM 2363 C C . LEU A 1 318 ? -1.920 18.291 14.514 1.00 98.31 318 LEU A C 1
ATOM 2365 O O . LEU A 1 318 ? -1.587 17.791 15.586 1.00 98.31 318 LEU A O 1
ATOM 2369 N N . SER A 1 319 ? -1.568 17.789 13.336 1.00 98.25 319 SER A N 1
ATOM 2370 C CA . SER A 1 319 ? -0.753 16.585 13.199 1.00 98.25 319 SER A CA 1
ATOM 2371 C C . SER A 1 319 ? 0.430 16.827 12.264 1.00 98.25 319 SER A C 1
ATOM 2373 O O . SER A 1 319 ? 0.313 16.571 11.062 1.00 98.25 319 SER A O 1
ATOM 2375 N N . PRO A 1 320 ? 1.540 17.411 12.759 1.00 98.44 320 PRO A N 1
ATOM 2376 C CA . PRO A 1 320 ? 2.768 17.525 11.989 1.00 98.44 320 PRO A CA 1
ATOM 2377 C C . PRO A 1 320 ? 3.469 16.167 11.898 1.00 98.44 320 PRO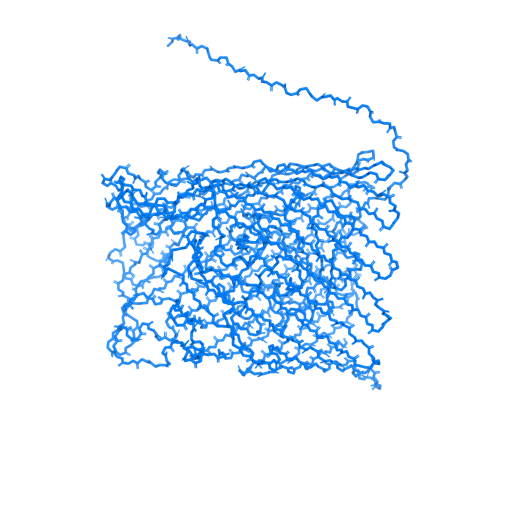 A C 1
ATOM 2379 O O . PRO A 1 320 ? 3.433 15.370 12.841 1.00 98.44 320 PRO A O 1
ATOM 2382 N N . TYR A 1 321 ? 4.136 15.919 10.777 1.00 97.81 321 TYR A N 1
ATOM 2383 C CA . TYR A 1 321 ? 4.852 14.671 10.541 1.00 97.81 321 TYR A CA 1
ATOM 2384 C C . TYR A 1 321 ? 6.072 14.858 9.646 1.00 97.81 321 TYR A C 1
ATOM 2386 O O . TYR A 1 321 ? 6.171 15.813 8.869 1.00 97.81 321 TYR A O 1
ATOM 2394 N N . TRP A 1 322 ? 6.988 13.905 9.761 1.00 96.81 322 TRP A N 1
ATOM 2395 C CA . TRP A 1 322 ? 8.190 13.770 8.962 1.00 96.81 322 TRP A CA 1
ATOM 2396 C C . TRP A 1 322 ? 8.477 12.287 8.711 1.00 96.81 322 TRP A C 1
ATOM 2398 O O . TRP A 1 322 ? 8.261 11.444 9.581 1.00 96.81 322 TRP A O 1
ATOM 2408 N N . LEU A 1 323 ? 8.954 11.970 7.516 1.00 94.00 323 LEU A N 1
ATOM 2409 C CA . LEU A 1 323 ? 9.359 10.637 7.096 1.00 94.00 323 LEU A CA 1
ATOM 2410 C C . LEU A 1 323 ? 10.625 10.762 6.251 1.00 94.00 323 LEU A C 1
ATOM 2412 O O . LEU A 1 323 ? 10.678 11.609 5.359 1.00 94.00 323 LEU A O 1
ATOM 2416 N N . LYS A 1 324 ? 11.596 9.878 6.458 1.00 93.56 324 LYS A N 1
ATOM 2417 C CA . LYS A 1 324 ? 12.726 9.693 5.554 1.00 93.56 324 LYS A CA 1
ATOM 2418 C C . LYS A 1 324 ? 12.897 8.224 5.216 1.00 93.56 324 LYS A C 1
ATOM 2420 O O . LYS A 1 324 ? 12.885 7.390 6.108 1.00 93.56 324 LYS A O 1
ATOM 2425 N N . THR A 1 325 ? 13.119 7.942 3.943 1.00 92.62 325 THR A N 1
ATOM 2426 C CA . THR A 1 325 ? 13.538 6.633 3.444 1.00 92.62 325 THR A CA 1
ATOM 2427 C C . THR A 1 325 ? 14.886 6.800 2.762 1.00 92.62 325 THR A C 1
ATOM 2429 O O . THR A 1 325 ? 15.093 7.755 2.016 1.00 92.62 325 THR A O 1
ATOM 2432 N N . ASN A 1 326 ? 15.812 5.883 2.998 1.00 92.75 326 ASN A N 1
ATOM 2433 C CA . ASN A 1 326 ? 17.102 5.846 2.324 1.00 92.75 326 ASN A CA 1
ATOM 2434 C C . ASN A 1 326 ? 17.495 4.398 2.042 1.00 92.75 326 ASN A C 1
ATOM 2436 O O . ASN A 1 326 ? 17.339 3.542 2.908 1.00 92.75 326 ASN A O 1
ATOM 2440 N N . GLY A 1 327 ? 18.014 4.122 0.854 1.00 93.31 327 GLY A N 1
ATOM 2441 C CA . GLY A 1 327 ? 18.399 2.773 0.474 1.00 93.31 327 GLY A CA 1
ATOM 2442 C C . GLY A 1 327 ? 18.713 2.629 -1.003 1.00 93.31 327 GLY A C 1
ATOM 2443 O O . GLY A 1 327 ? 18.908 3.606 -1.731 1.00 93.31 327 GLY A O 1
ATOM 2444 N N . PHE A 1 328 ? 18.780 1.384 -1.459 1.00 93.50 328 PHE A N 1
ATOM 2445 C CA . PHE A 1 328 ? 19.014 1.081 -2.862 1.00 93.50 328 PHE A CA 1
ATOM 2446 C C . PHE A 1 328 ? 18.326 -0.207 -3.295 1.00 93.50 328 PHE A C 1
ATOM 2448 O O . PHE A 1 328 ? 18.028 -1.097 -2.500 1.00 93.50 328 PHE A O 1
ATOM 2455 N N . ARG A 1 329 ? 18.160 -0.329 -4.612 1.00 93.31 329 ARG A N 1
ATOM 2456 C CA . ARG A 1 329 ? 17.723 -1.557 -5.272 1.00 93.31 329 ARG A CA 1
ATOM 2457 C C . ARG A 1 329 ? 18.686 -1.955 -6.379 1.00 93.31 329 ARG A C 1
ATOM 2459 O O . ARG A 1 329 ? 19.049 -1.131 -7.220 1.00 93.31 329 ARG A O 1
ATOM 2466 N N . LEU A 1 330 ? 19.061 -3.226 -6.396 1.00 95.38 330 LEU A N 1
ATOM 2467 C CA . LEU A 1 330 ? 19.733 -3.902 -7.497 1.00 95.38 330 LEU A CA 1
ATOM 2468 C C . LEU A 1 330 ? 18.712 -4.680 -8.324 1.00 95.38 330 LEU A C 1
ATOM 2470 O O . LEU A 1 330 ? 17.818 -5.333 -7.787 1.00 95.38 330 LEU A O 1
ATOM 2474 N N . THR A 1 331 ? 18.823 -4.603 -9.644 1.00 93.69 331 THR A N 1
ATOM 2475 C CA . THR A 1 331 ? 17.977 -5.373 -10.561 1.00 93.69 331 THR A CA 1
ATOM 2476 C C . THR A 1 331 ? 18.769 -5.780 -11.791 1.00 93.69 331 THR A C 1
ATOM 2478 O O . THR A 1 331 ? 19.452 -4.959 -12.409 1.00 93.69 331 THR A O 1
ATOM 2481 N N . ALA A 1 332 ? 18.648 -7.043 -12.182 1.00 92.25 332 ALA A N 1
ATOM 2482 C CA . ALA A 1 332 ? 19.239 -7.550 -13.409 1.00 92.25 332 ALA A CA 1
ATOM 2483 C C . ALA A 1 332 ? 18.636 -6.877 -14.656 1.00 92.25 332 ALA A C 1
ATOM 2485 O O . ALA A 1 332 ? 17.425 -6.687 -14.762 1.00 92.25 332 ALA A O 1
ATOM 2486 N N . SER A 1 333 ? 19.474 -6.548 -15.639 1.00 85.00 333 SER A N 1
ATOM 2487 C CA . SER A 1 333 ? 19.054 -5.968 -16.917 1.00 85.00 333 SER A CA 1
ATOM 2488 C C . SER A 1 333 ? 19.913 -6.506 -18.062 1.00 85.00 333 SER A C 1
ATOM 2490 O O . SER A 1 333 ? 21.021 -6.031 -18.325 1.00 85.00 333 SER A O 1
ATOM 2492 N N . GLY A 1 334 ? 19.413 -7.540 -18.745 1.00 87.19 334 GLY A N 1
ATOM 2493 C CA . GLY A 1 334 ? 20.186 -8.265 -19.755 1.00 87.19 334 GLY A CA 1
ATOM 2494 C C . GLY A 1 334 ? 21.411 -8.931 -19.124 1.00 87.19 334 GLY A C 1
ATOM 2495 O O . GLY A 1 334 ? 21.265 -9.766 -18.241 1.00 87.19 334 GLY A O 1
ATOM 2496 N N . SER A 1 335 ? 22.612 -8.548 -19.561 1.00 91.50 335 SER A N 1
ATOM 2497 C CA . SER A 1 335 ? 23.892 -9.005 -18.986 1.00 91.50 335 SER A CA 1
ATOM 2498 C C . SER A 1 335 ? 24.512 -8.006 -17.998 1.00 91.50 335 SER A C 1
ATOM 2500 O O . SER A 1 335 ? 25.699 -8.095 -17.696 1.00 91.50 335 SER A O 1
ATOM 2502 N N . ASN A 1 336 ? 23.728 -7.029 -17.536 1.00 95.06 336 ASN A N 1
ATOM 2503 C CA . ASN A 1 336 ? 24.151 -5.983 -16.608 1.00 95.06 336 ASN A CA 1
ATOM 2504 C C . ASN A 1 336 ? 23.324 -6.027 -15.321 1.00 95.06 336 ASN A C 1
ATOM 2506 O O . ASN A 1 336 ? 22.259 -6.645 -15.264 1.00 95.06 336 ASN A O 1
ATOM 2510 N N . VAL A 1 337 ? 23.779 -5.283 -14.317 1.00 96.69 337 VAL A N 1
ATOM 2511 C CA . VAL A 1 337 ? 23.044 -5.018 -13.079 1.00 96.69 337 VAL A CA 1
ATOM 2512 C C . VAL A 1 337 ? 22.822 -3.521 -12.951 1.00 96.69 337 VAL A C 1
ATOM 2514 O O . VAL A 1 337 ? 23.742 -2.717 -13.091 1.00 96.69 337 VAL A O 1
ATOM 2517 N N . MET A 1 338 ? 21.580 -3.135 -12.710 1.00 95.44 338 MET A N 1
ATOM 2518 C CA . MET A 1 338 ? 21.190 -1.760 -12.456 1.00 95.44 338 MET A CA 1
ATOM 2519 C C . MET A 1 338 ? 21.106 -1.534 -10.952 1.00 95.44 338 MET A C 1
ATOM 2521 O O . MET A 1 338 ? 20.431 -2.292 -10.266 1.00 95.44 338 MET A O 1
ATOM 2525 N N . ARG A 1 339 ? 21.739 -0.469 -10.462 1.00 94.94 339 ARG A N 1
ATOM 2526 C CA . ARG A 1 339 ? 21.568 0.042 -9.101 1.00 94.94 339 ARG A CA 1
ATOM 2527 C C . ARG A 1 339 ? 20.769 1.335 -9.146 1.00 94.94 339 ARG A C 1
ATOM 2529 O O . ARG A 1 339 ? 21.171 2.270 -9.838 1.00 94.94 339 ARG A O 1
ATOM 2536 N N . MET A 1 340 ? 19.665 1.387 -8.417 1.00 92.38 340 MET A N 1
ATOM 2537 C CA . MET A 1 340 ? 18.886 2.599 -8.191 1.00 92.38 340 MET A CA 1
ATOM 2538 C C . MET A 1 340 ? 19.060 3.008 -6.731 1.00 92.38 340 MET A C 1
ATOM 2540 O O . MET A 1 340 ? 18.624 2.277 -5.845 1.00 92.38 340 MET A O 1
ATOM 2544 N N . ASP A 1 341 ? 19.725 4.139 -6.501 1.00 90.69 341 ASP A N 1
ATOM 2545 C CA . ASP A 1 341 ? 19.862 4.730 -5.168 1.00 90.69 341 ASP A CA 1
ATOM 2546 C C . ASP A 1 341 ? 18.640 5.618 -4.906 1.00 90.69 341 ASP A C 1
ATOM 2548 O O . ASP A 1 341 ? 18.232 6.403 -5.772 1.00 90.69 341 ASP A O 1
ATOM 2552 N N . ILE A 1 342 ? 18.033 5.465 -3.733 1.00 88.00 342 ILE A N 1
ATOM 2553 C CA . ILE A 1 342 ? 16.764 6.096 -3.385 1.00 88.00 342 ILE A CA 1
ATOM 2554 C C . ILE A 1 342 ? 16.917 6.752 -2.024 1.00 88.00 342 ILE A C 1
ATOM 2556 O O . ILE A 1 342 ? 17.139 6.095 -1.016 1.00 88.00 342 ILE A O 1
ATOM 2560 N N . GLU A 1 343 ? 16.732 8.060 -2.008 1.00 88.88 343 GLU A N 1
ATOM 2561 C CA . GLU A 1 343 ? 16.557 8.844 -0.796 1.00 88.88 343 GLU A CA 1
ATOM 2562 C C . GLU A 1 343 ? 15.245 9.587 -0.957 1.00 88.88 343 GLU A C 1
ATOM 2564 O O . GLU A 1 343 ? 15.054 10.215 -1.987 1.00 88.88 343 GLU A O 1
ATOM 2569 N N . GLN A 1 344 ? 14.344 9.518 0.010 1.00 88.31 344 GLN A N 1
ATOM 2570 C CA . GLN A 1 344 ? 13.067 10.213 0.011 1.00 88.31 344 GLN A CA 1
ATOM 2571 C C . GLN A 1 344 ? 12.894 10.915 1.350 1.00 88.31 344 GLN A C 1
ATOM 2573 O O . GLN A 1 344 ? 13.157 10.328 2.394 1.00 88.31 344 GLN A O 1
ATOM 2578 N N . GLU A 1 345 ? 12.395 12.145 1.332 1.00 91.38 345 GLU A N 1
ATOM 2579 C CA . GLU A 1 345 ? 12.035 12.866 2.551 1.00 91.38 345 GLU A CA 1
ATOM 2580 C C . GLU A 1 345 ? 10.648 13.482 2.383 1.00 91.38 345 GLU A C 1
ATOM 2582 O O . GLU A 1 345 ? 10.375 14.152 1.389 1.00 91.38 345 GLU A O 1
ATOM 2587 N N . GLN A 1 346 ? 9.760 13.272 3.345 1.00 91.88 346 GLN A N 1
ATOM 2588 C CA . GLN A 1 346 ? 8.421 13.842 3.369 1.00 91.88 346 GLN A CA 1
ATOM 2589 C C . GLN A 1 346 ? 8.228 14.601 4.674 1.00 91.88 346 GLN A C 1
ATOM 2591 O O . GLN A 1 346 ? 8.565 14.102 5.742 1.00 91.88 346 GLN A O 1
ATOM 2596 N N . SER A 1 347 ? 7.633 15.783 4.613 1.00 95.56 347 SER A N 1
ATOM 2597 C CA . SER A 1 347 ? 7.167 16.495 5.799 1.00 95.56 347 SER A CA 1
ATOM 2598 C C . SER A 1 347 ? 5.839 17.164 5.523 1.00 95.56 347 SER A C 1
ATOM 2600 O O . SER A 1 347 ? 5.552 17.558 4.395 1.00 95.56 347 SER A O 1
ATOM 2602 N N . GLY A 1 348 ? 4.999 17.287 6.539 1.00 96.94 348 GLY A N 1
ATOM 2603 C CA . GLY A 1 348 ? 3.707 17.919 6.349 1.00 96.94 348 GLY A CA 1
ATOM 2604 C C . GLY A 1 348 ? 2.942 18.148 7.634 1.00 96.94 348 GLY A C 1
ATOM 2605 O O . GLY A 1 348 ? 3.432 17.907 8.737 1.00 96.94 348 GLY A O 1
ATOM 2606 N N . LEU A 1 349 ? 1.727 18.650 7.457 1.00 98.06 349 LEU A N 1
ATOM 2607 C CA . LEU A 1 349 ? 0.797 18.981 8.523 1.00 98.06 349 LEU A CA 1
ATOM 2608 C C . LEU A 1 349 ? -0.620 18.638 8.073 1.00 98.06 349 LEU A C 1
ATOM 2610 O O . LEU A 1 349 ? -1.033 18.987 6.966 1.00 98.06 349 LEU A O 1
ATOM 2614 N N . VAL A 1 350 ? -1.374 17.996 8.959 1.00 98.44 350 VAL A N 1
ATOM 2615 C CA . VAL A 1 350 ? -2.838 17.975 8.894 1.00 98.44 350 VAL A CA 1
ATOM 2616 C C . VAL A 1 350 ? -3.364 18.890 9.994 1.00 98.44 350 VAL A C 1
ATOM 2618 O O . VAL A 1 350 ? -3.134 18.630 11.174 1.00 98.44 350 VAL A O 1
ATOM 2621 N N . ALA A 1 351 ? -4.041 19.969 9.614 1.00 98.44 351 ALA A N 1
ATOM 2622 C CA . ALA A 1 351 ? -4.741 20.857 10.536 1.00 98.44 351 ALA A CA 1
ATOM 2623 C C . ALA A 1 351 ? -6.249 20.700 10.337 1.00 98.44 351 ALA A C 1
ATOM 2625 O O . ALA A 1 351 ? -6.726 20.767 9.208 1.00 98.44 351 ALA A O 1
ATOM 2626 N N . GLU A 1 352 ? -7.002 20.500 11.413 1.00 98.31 352 GLU A N 1
ATOM 2627 C CA . GLU A 1 352 ? -8.449 20.284 11.351 1.00 98.31 352 GLU A CA 1
ATOM 2628 C C . GLU A 1 352 ? -9.142 20.995 12.511 1.00 98.31 352 GLU A C 1
ATOM 2630 O O . GLU A 1 352 ? -8.719 20.887 13.659 1.00 98.31 352 GLU A O 1
ATOM 2635 N N . VAL A 1 353 ? -10.235 21.693 12.221 1.00 97.44 353 VAL A N 1
ATOM 2636 C CA . VAL A 1 353 ? -11.194 22.155 13.220 1.00 97.44 353 VAL A CA 1
ATOM 2637 C C . VAL A 1 353 ? -12.515 21.426 13.008 1.00 97.44 353 VAL A C 1
ATOM 2639 O O . VAL A 1 353 ? -13.095 21.444 11.921 1.00 97.44 353 VAL A O 1
ATOM 2642 N N . ALA A 1 354 ? -12.989 20.777 14.064 1.00 95.00 354 ALA A N 1
ATOM 2643 C CA . ALA A 1 354 ? -14.314 20.185 14.128 1.00 95.00 354 ALA A CA 1
ATOM 2644 C C . ALA A 1 354 ? -15.151 21.008 15.105 1.00 95.00 354 ALA A C 1
ATOM 2646 O O . ALA A 1 354 ? -14.744 21.217 16.250 1.00 95.00 354 ALA A O 1
ATOM 2647 N N . THR A 1 355 ? -16.292 21.510 14.643 1.00 94.75 355 THR A N 1
ATOM 2648 C CA . THR A 1 355 ? -17.185 22.345 15.442 1.00 94.75 355 THR A CA 1
ATOM 2649 C C . THR A 1 355 ? -18.641 21.984 15.203 1.00 94.75 355 THR A C 1
ATOM 2651 O O . THR A 1 355 ? -19.013 21.605 14.092 1.00 94.75 355 THR A O 1
ATOM 2654 N N . ARG A 1 356 ? -19.482 22.129 16.223 1.00 91.06 356 ARG A N 1
ATOM 2655 C CA . ARG A 1 356 ? -20.932 22.047 16.057 1.00 91.06 356 ARG A CA 1
ATOM 2656 C C . ARG A 1 356 ? -21.544 23.431 15.883 1.00 91.06 356 ARG A C 1
ATOM 2658 O O . ARG A 1 356 ? -21.369 24.316 16.714 1.00 91.06 356 ARG A O 1
ATOM 2665 N N . LEU A 1 357 ? -22.314 23.592 14.811 1.00 88.25 357 LEU A N 1
ATOM 2666 C CA . LEU A 1 357 ? -23.081 24.793 14.496 1.00 88.25 357 LEU A CA 1
ATOM 2667 C C . LEU A 1 357 ? -24.574 24.455 14.544 1.00 88.25 357 LEU A C 1
ATOM 2669 O O . LEU A 1 357 ? -25.132 23.896 13.598 1.00 88.25 357 LEU A O 1
ATOM 2673 N N . ALA A 1 358 ? -25.228 24.797 15.657 1.00 85.88 358 ALA A N 1
ATOM 2674 C CA . ALA A 1 358 ? -26.602 24.382 15.949 1.00 85.88 358 ALA A CA 1
ATOM 2675 C C . ALA A 1 358 ? -26.760 22.848 15.864 1.00 85.88 358 ALA A C 1
ATOM 2677 O O . ALA A 1 358 ? -26.143 22.132 16.646 1.00 85.88 358 ALA A O 1
ATOM 2678 N N . ALA A 1 359 ? -27.562 22.338 14.926 1.00 86.31 359 ALA A N 1
ATOM 2679 C CA . ALA A 1 359 ? -27.801 20.903 14.737 1.00 86.31 359 ALA A CA 1
ATOM 2680 C C . ALA A 1 359 ? -26.880 20.246 13.685 1.00 86.31 359 ALA A C 1
ATOM 2682 O O . ALA A 1 359 ? -27.157 19.134 13.235 1.00 86.31 359 ALA A O 1
ATOM 2683 N N . LEU A 1 360 ? -25.826 20.943 13.247 1.00 92.75 360 LEU A N 1
ATOM 2684 C CA . LEU A 1 360 ? -24.915 20.483 12.200 1.00 92.75 360 LEU A CA 1
ATOM 2685 C C . LEU A 1 360 ? -23.491 20.357 12.736 1.00 92.75 360 LEU A C 1
ATOM 2687 O O . LEU A 1 360 ? -23.003 21.244 13.434 1.00 92.75 360 LEU A O 1
ATOM 2691 N N . ASP A 1 361 ? -22.805 19.294 12.339 1.00 94.44 361 ASP A N 1
ATOM 2692 C CA . ASP A 1 361 ? -21.384 19.102 12.594 1.00 94.44 361 ASP A CA 1
ATOM 2693 C C . ASP A 1 361 ? -20.595 19.595 11.370 1.00 94.44 361 ASP A C 1
ATOM 2695 O O . ASP A 1 361 ? -20.800 19.136 10.242 1.00 94.44 361 ASP A O 1
ATOM 2699 N N . LEU A 1 362 ? -19.699 20.554 11.586 1.00 96.25 362 LEU A N 1
ATOM 2700 C CA . LEU A 1 362 ? -18.816 21.127 10.576 1.00 96.25 362 LEU A CA 1
ATOM 2701 C C . LEU A 1 362 ? -17.380 20.662 10.829 1.00 96.25 362 LEU A C 1
ATOM 2703 O O . LEU A 1 362 ? -16.829 20.863 11.909 1.00 96.25 362 LEU A O 1
ATOM 2707 N N . THR A 1 363 ? -16.742 20.108 9.804 1.00 97.69 363 THR A N 1
ATOM 2708 C CA . THR A 1 363 ? -15.306 19.819 9.786 1.00 97.69 363 THR A CA 1
ATOM 2709 C C . THR A 1 363 ? -14.660 20.649 8.690 1.00 97.69 363 THR A C 1
ATOM 2711 O O . THR A 1 363 ? -15.028 20.523 7.522 1.00 97.69 363 THR A O 1
ATOM 2714 N N . ALA A 1 364 ? -13.692 21.483 9.049 1.00 98.19 364 ALA A N 1
ATOM 2715 C CA . ALA A 1 364 ? -12.850 22.196 8.100 1.00 98.19 364 ALA A CA 1
ATOM 2716 C C . ALA A 1 364 ? -11.397 21.822 8.368 1.00 98.19 364 ALA A C 1
ATOM 2718 O O . ALA A 1 364 ? -10.951 21.858 9.514 1.00 98.19 364 ALA A O 1
ATOM 2719 N N . GLY A 1 365 ? -10.646 21.489 7.329 1.00 98.06 365 GLY A N 1
ATOM 2720 C CA . GLY A 1 365 ? -9.248 21.140 7.506 1.00 98.06 365 GLY A CA 1
ATOM 2721 C C . GLY A 1 365 ? -8.399 21.397 6.279 1.00 98.06 365 GLY A C 1
ATOM 2722 O O . GLY A 1 365 ? -8.884 21.763 5.209 1.00 98.06 365 GLY A O 1
ATOM 2723 N N . TRP A 1 366 ? -7.098 21.248 6.472 1.00 98.38 366 TRP A N 1
ATOM 2724 C CA . TRP A 1 366 ? -6.080 21.466 5.464 1.00 98.38 366 TRP A CA 1
ATOM 2725 C C . TRP A 1 366 ? -4.956 20.463 5.678 1.00 98.38 366 TRP A C 1
ATOM 2727 O O . TRP A 1 366 ? -4.320 20.420 6.733 1.00 98.38 366 TRP A O 1
ATOM 2737 N N . TRP A 1 367 ? -4.724 19.648 4.655 1.00 97.81 367 TRP A N 1
ATOM 2738 C CA . TRP A 1 367 ? -3.520 18.843 4.533 1.00 97.81 367 TRP A CA 1
ATOM 2739 C C . TRP A 1 367 ? -2.517 19.547 3.619 1.00 97.81 367 TRP A C 1
ATOM 2741 O O . TRP A 1 367 ? -2.843 19.870 2.477 1.00 97.81 367 TRP A O 1
ATOM 2751 N N . THR A 1 368 ? -1.308 19.778 4.121 1.00 97.12 368 THR A N 1
ATOM 2752 C CA . THR A 1 368 ? -0.171 20.238 3.321 1.00 97.12 368 THR A CA 1
ATOM 2753 C C . THR A 1 368 ? 0.997 19.274 3.487 1.00 97.12 368 THR A C 1
ATOM 2755 O O . THR A 1 368 ? 1.200 18.700 4.567 1.00 97.12 368 THR A O 1
ATOM 2758 N N . GLN A 1 369 ? 1.743 19.053 2.410 1.00 94.56 369 GLN A N 1
ATOM 2759 C CA . GLN A 1 369 ? 2.887 18.152 2.404 1.00 94.56 369 GLN A CA 1
ATOM 2760 C C . GLN A 1 369 ? 3.943 18.617 1.414 1.00 94.56 369 GLN A C 1
ATOM 2762 O O . GLN A 1 369 ? 3.634 19.015 0.296 1.00 94.56 369 GLN A O 1
ATOM 2767 N N . ARG A 1 370 ? 5.203 18.479 1.806 1.00 93.38 370 ARG A N 1
ATOM 2768 C CA . ARG A 1 370 ? 6.376 18.678 0.972 1.00 93.38 370 ARG A CA 1
ATOM 2769 C C . ARG A 1 370 ? 7.157 17.381 0.873 1.00 93.38 370 ARG A C 1
ATOM 2771 O O . ARG A 1 370 ? 7.442 16.745 1.884 1.00 93.38 370 ARG A O 1
ATOM 2778 N N . ILE A 1 371 ? 7.539 17.020 -0.343 1.00 89.06 371 ILE A N 1
ATOM 2779 C CA . ILE A 1 371 ? 8.211 15.757 -0.637 1.00 89.06 371 ILE A CA 1
ATOM 2780 C C . ILE A 1 371 ? 9.461 16.026 -1.451 1.00 89.06 371 ILE A C 1
ATOM 2782 O O . ILE A 1 371 ? 9.393 16.547 -2.564 1.00 89.06 371 ILE A O 1
ATOM 2786 N N . ALA A 1 372 ? 10.607 15.668 -0.894 1.00 86.19 372 ALA A N 1
ATOM 2787 C CA . ALA A 1 372 ? 11.822 15.488 -1.651 1.00 86.19 372 ALA A CA 1
ATOM 2788 C C . ALA A 1 372 ? 11.811 14.077 -2.254 1.00 86.19 372 ALA A C 1
ATOM 2790 O O . ALA A 1 372 ? 11.729 13.082 -1.534 1.00 86.19 372 ALA A O 1
ATOM 2791 N N . THR A 1 373 ? 11.967 14.042 -3.578 1.00 69.44 373 THR A N 1
ATOM 2792 C CA . THR A 1 373 ? 12.223 12.861 -4.419 1.00 69.44 373 THR A CA 1
ATOM 2793 C C . THR A 1 373 ? 11.016 11.957 -4.766 1.00 69.44 373 THR A C 1
ATOM 2795 O O . THR A 1 373 ? 9.867 12.347 -4.577 1.00 69.44 373 THR A O 1
ATOM 2798 N N . ILE A 1 374 ? 11.329 10.859 -5.464 1.00 66.81 374 ILE A N 1
ATOM 2799 C CA . ILE A 1 374 ? 10.819 10.260 -6.710 1.00 66.81 374 ILE A CA 1
ATOM 2800 C C . ILE A 1 374 ? 9.363 9.778 -6.640 1.00 66.81 374 ILE A C 1
ATOM 2802 O O . ILE A 1 374 ? 8.815 9.764 -5.552 1.00 66.81 374 ILE A O 1
ATOM 2806 N N . PRO A 1 375 ? 8.683 9.399 -7.750 1.00 70.88 375 PRO A N 1
ATOM 2807 C CA . PRO A 1 375 ? 9.126 9.298 -9.153 1.00 70.88 375 PRO A CA 1
ATOM 2808 C C . PRO A 1 375 ? 9.325 10.655 -9.860 1.00 70.88 375 PRO A C 1
ATOM 2810 O O . PRO A 1 375 ? 8.586 11.593 -9.555 1.00 70.88 375 PRO A O 1
ATOM 2813 N N . PRO A 1 376 ? 10.239 10.759 -10.858 1.00 83.50 376 PRO A N 1
ATOM 2814 C CA . PRO A 1 376 ? 11.067 9.712 -11.495 1.00 83.50 376 PRO A CA 1
ATOM 2815 C C . PRO A 1 376 ? 12.436 9.486 -10.806 1.00 83.50 376 PRO A C 1
ATOM 2817 O O . PRO A 1 376 ? 12.841 10.345 -10.032 1.00 83.50 376 PRO A O 1
ATOM 2820 N N . PRO A 1 377 ? 13.168 8.379 -11.082 1.00 84.69 377 PRO A N 1
ATOM 2821 C CA . PRO A 1 377 ? 14.489 8.108 -10.493 1.00 84.69 377 PRO A CA 1
ATOM 2822 C C . PRO A 1 377 ? 15.490 9.256 -10.694 1.00 84.69 377 PRO A C 1
ATOM 2824 O O . PRO A 1 377 ? 15.587 9.788 -11.799 1.00 84.69 377 PRO A O 1
ATOM 2827 N N . LEU A 1 378 ? 16.270 9.596 -9.659 1.00 90.31 378 LEU A N 1
ATOM 2828 C CA . LEU A 1 378 ? 17.295 10.655 -9.730 1.00 90.31 378 LEU A CA 1
ATOM 2829 C C . LEU A 1 378 ? 18.721 10.116 -9.903 1.00 90.31 378 LEU A C 1
ATOM 2831 O O . LEU A 1 378 ? 19.572 10.789 -10.483 1.00 90.31 378 LEU A O 1
ATOM 2835 N N . ALA A 1 379 ? 18.986 8.897 -9.432 1.00 91.94 379 ALA A N 1
ATOM 2836 C CA . ALA A 1 379 ? 20.277 8.235 -9.560 1.00 91.94 379 ALA A CA 1
ATOM 2837 C C . ALA A 1 379 ? 20.090 6.772 -9.956 1.00 91.94 379 ALA A C 1
ATOM 2839 O O . ALA A 1 379 ? 19.534 5.963 -9.214 1.00 91.94 379 ALA A O 1
ATOM 2840 N N . GLN A 1 380 ? 20.587 6.433 -11.138 1.00 93.62 380 GLN A N 1
ATOM 2841 C CA . GLN A 1 380 ? 20.624 5.068 -11.633 1.00 93.62 380 GLN A CA 1
ATOM 2842 C C . GLN A 1 380 ? 22.010 4.802 -12.207 1.00 93.62 380 GLN A C 1
ATOM 2844 O O . GLN A 1 380 ? 22.459 5.511 -13.109 1.00 93.62 380 GLN A O 1
ATOM 2849 N N . LYS A 1 381 ? 22.669 3.753 -11.724 1.00 95.44 381 LYS A N 1
ATOM 2850 C CA . LYS A 1 381 ? 23.984 3.298 -12.180 1.00 95.44 381 LYS A CA 1
ATOM 2851 C C . LYS A 1 381 ? 23.855 1.930 -12.834 1.00 95.44 381 LYS A C 1
ATOM 2853 O O . LYS A 1 381 ? 23.047 1.105 -12.413 1.00 95.44 381 LYS A O 1
ATOM 2858 N N . VAL A 1 382 ? 24.626 1.697 -13.887 1.00 96.12 382 VAL A N 1
ATOM 2859 C CA . VAL A 1 382 ? 24.653 0.428 -14.619 1.00 96.12 382 VAL A CA 1
ATOM 2860 C C . VAL A 1 382 ? 26.030 -0.188 -14.455 1.00 96.12 382 VAL A C 1
ATOM 2862 O O . VAL A 1 382 ? 27.042 0.469 -14.702 1.00 96.12 382 VAL A O 1
ATOM 2865 N N . TYR A 1 383 ? 26.052 -1.457 -14.072 1.00 97.12 383 TYR A N 1
ATOM 2866 C CA . TYR A 1 383 ? 27.251 -2.247 -13.853 1.00 97.12 383 TYR A CA 1
ATOM 2867 C C . TYR A 1 383 ? 27.298 -3.404 -14.846 1.00 97.12 383 TYR A C 1
ATOM 2869 O O . TYR A 1 383 ? 26.326 -4.146 -14.991 1.00 97.12 383 TYR A O 1
ATOM 2877 N N . ALA A 1 384 ? 28.436 -3.560 -15.514 1.00 96.38 384 ALA A N 1
ATOM 2878 C CA . ALA A 1 384 ? 28.759 -4.772 -16.247 1.00 96.38 384 ALA A CA 1
ATOM 2879 C C . ALA A 1 384 ? 29.241 -5.851 -15.270 1.00 96.38 384 ALA A C 1
ATOM 2881 O O . ALA A 1 384 ? 29.746 -5.541 -14.190 1.00 96.38 384 ALA A O 1
ATOM 2882 N N . ILE A 1 385 ? 29.116 -7.112 -15.667 1.00 95.38 385 ILE A N 1
ATOM 2883 C CA . ILE A 1 385 ? 29.609 -8.253 -14.896 1.00 95.38 385 ILE A CA 1
ATOM 2884 C C . ILE A 1 385 ? 30.874 -8.761 -15.586 1.00 95.38 385 ILE A C 1
ATOM 2886 O O . ILE A 1 385 ? 30.830 -9.137 -16.760 1.00 95.38 385 ILE A O 1
ATOM 2890 N N . ASN A 1 386 ? 32.013 -8.724 -14.895 1.00 90.94 386 ASN A N 1
ATOM 2891 C CA . ASN A 1 386 ? 33.273 -9.228 -15.448 1.00 90.94 386 ASN A CA 1
ATOM 2892 C C . ASN A 1 386 ? 33.364 -10.770 -15.347 1.00 90.94 386 ASN A C 1
ATOM 2894 O O . ASN A 1 386 ? 32.494 -11.421 -14.776 1.00 90.94 386 ASN A O 1
ATOM 2898 N N . GLY A 1 387 ? 34.437 -11.369 -15.877 1.00 84.44 387 GLY A N 1
ATOM 2899 C CA . GLY A 1 387 ? 34.613 -12.832 -15.892 1.00 84.44 387 GLY A CA 1
ATOM 2900 C C . GLY A 1 387 ? 34.776 -13.502 -14.518 1.00 84.44 387 GLY A C 1
ATOM 2901 O O . GLY A 1 387 ? 34.699 -14.724 -14.439 1.00 84.44 387 GLY A O 1
ATOM 2902 N N . SER A 1 388 ? 34.988 -12.734 -13.440 1.00 86.06 388 SER A N 1
ATOM 2903 C CA . SER A 1 388 ? 34.965 -13.230 -12.054 1.00 86.06 388 SER A CA 1
ATOM 2904 C C . SER A 1 388 ? 33.616 -13.003 -11.359 1.00 86.06 388 SER A C 1
ATOM 2906 O O . SER A 1 388 ? 33.474 -13.319 -10.179 1.00 86.06 388 SER A O 1
ATOM 2908 N N . GLY A 1 389 ? 32.626 -12.457 -12.073 1.00 86.38 389 GLY A N 1
ATOM 2909 C CA . GLY A 1 389 ? 31.297 -12.154 -11.554 1.00 86.38 389 GLY A CA 1
ATOM 2910 C C . GLY A 1 389 ? 31.226 -10.883 -10.698 1.00 86.38 389 GLY A C 1
ATOM 2911 O O . GLY A 1 389 ? 30.245 -10.680 -9.989 1.00 86.38 389 GLY A O 1
ATOM 2912 N N . GLN A 1 390 ? 32.243 -10.016 -10.739 1.00 91.75 390 GLN A N 1
ATOM 2913 C CA . GLN A 1 390 ? 32.234 -8.731 -10.037 1.00 91.75 390 GLN A CA 1
ATOM 2914 C C . GLN A 1 390 ? 31.520 -7.653 -10.856 1.00 91.75 390 GLN A C 1
ATOM 2916 O O . GLN A 1 390 ? 31.640 -7.596 -12.084 1.00 91.75 390 GLN A O 1
ATOM 2921 N N . LEU A 1 391 ? 30.825 -6.758 -10.150 1.00 95.75 391 LEU A N 1
ATOM 2922 C CA . LEU A 1 391 ? 30.209 -5.575 -10.739 1.00 95.75 391 LEU A CA 1
ATOM 2923 C C . LEU A 1 391 ? 31.274 -4.524 -11.052 1.00 95.75 391 LEU A C 1
ATOM 2925 O O . LEU A 1 391 ? 31.971 -4.042 -10.162 1.00 95.75 391 LEU A O 1
ATOM 2929 N N . VAL A 1 392 ? 31.370 -4.146 -12.322 1.00 96.12 392 VAL A N 1
ATOM 2930 C CA . VAL A 1 392 ? 32.240 -3.076 -12.811 1.00 96.12 392 VAL A CA 1
ATOM 2931 C C . VAL A 1 392 ? 31.356 -1.955 -13.321 1.00 96.12 392 VAL A C 1
ATOM 2933 O O . VAL A 1 392 ? 30.524 -2.174 -14.204 1.00 96.12 392 VAL A O 1
ATOM 2936 N N . PHE A 1 393 ? 31.513 -0.758 -12.757 1.00 96.81 393 PHE A N 1
ATOM 2937 C CA . PHE A 1 393 ? 30.742 0.399 -13.194 1.00 96.81 393 PHE A CA 1
ATOM 2938 C C . PHE A 1 393 ? 30.910 0.603 -14.698 1.00 96.81 393 PHE A C 1
ATOM 2940 O O . PHE A 1 393 ? 32.023 0.721 -15.207 1.00 96.81 393 PHE A O 1
ATOM 2947 N N . SER A 1 394 ? 29.785 0.617 -15.405 1.00 95.25 394 SER A N 1
ATOM 2948 C CA . SER A 1 394 ? 29.750 0.809 -16.848 1.00 95.25 394 SER A CA 1
ATOM 2949 C C . SER A 1 394 ? 29.418 2.256 -17.179 1.00 95.25 394 SER A C 1
ATOM 2951 O O . SER A 1 394 ? 30.129 2.888 -17.955 1.00 95.25 394 SER A O 1
ATOM 2953 N N . ARG A 1 395 ? 28.328 2.778 -16.605 1.00 95.44 395 ARG A N 1
ATOM 2954 C CA . ARG A 1 395 ? 27.848 4.140 -16.859 1.00 95.44 395 ARG A CA 1
ATOM 2955 C C . ARG A 1 395 ? 26.760 4.550 -15.878 1.00 95.44 395 ARG A C 1
ATOM 2957 O O . ARG A 1 395 ? 26.074 3.712 -15.289 1.00 95.44 395 ARG A O 1
ATOM 2964 N N . TRP A 1 396 ? 26.491 5.847 -15.836 1.00 95.00 396 TRP A N 1
ATOM 2965 C CA . TRP A 1 396 ? 25.220 6.360 -15.343 1.00 95.00 396 TRP A CA 1
ATOM 2966 C C . TRP A 1 396 ? 24.087 5.988 -16.317 1.00 95.00 396 TRP A C 1
ATOM 2968 O O . TRP A 1 396 ? 24.177 6.174 -17.535 1.00 95.00 396 TRP A O 1
ATOM 2978 N N . GLY A 1 397 ? 23.023 5.402 -15.774 1.00 92.06 397 GLY A N 1
ATOM 2979 C CA . GLY A 1 397 ? 21.733 5.231 -16.436 1.00 92.06 397 GLY A CA 1
ATOM 2980 C C . GLY A 1 397 ? 20.927 6.524 -16.407 1.00 92.06 397 GLY A C 1
ATOM 2981 O O . GLY A 1 397 ? 20.443 6.968 -17.444 1.00 92.06 397 GLY A O 1
ATOM 2982 N N . ILE A 1 398 ? 20.840 7.135 -15.225 1.00 92.75 398 ILE A N 1
ATOM 2983 C CA . ILE A 1 398 ? 20.191 8.421 -14.966 1.00 92.75 398 ILE A CA 1
ATOM 2984 C C . ILE A 1 398 ? 21.038 9.153 -13.926 1.00 92.75 398 ILE A C 1
ATOM 2986 O O . ILE A 1 398 ? 21.355 8.585 -12.883 1.00 92.75 398 ILE A O 1
ATOM 2990 N N . LEU A 1 399 ? 21.376 10.409 -14.209 1.00 95.25 399 LEU A N 1
ATOM 2991 C CA . LEU A 1 399 ? 21.878 11.366 -13.230 1.00 95.25 399 LEU A CA 1
ATOM 2992 C C . LEU A 1 399 ? 21.010 12.615 -13.345 1.00 95.25 399 LEU A C 1
ATOM 2994 O O . LEU A 1 399 ? 21.042 13.297 -14.372 1.00 95.25 399 LEU A O 1
ATOM 2998 N N . ALA A 1 400 ? 20.208 12.876 -12.324 1.00 94.06 400 ALA A N 1
ATOM 2999 C CA . ALA A 1 400 ? 19.267 13.977 -12.317 1.00 94.06 400 ALA A CA 1
ATOM 3000 C C . ALA A 1 400 ? 19.125 14.599 -10.926 1.00 94.06 400 ALA A C 1
ATOM 3002 O O . ALA A 1 400 ? 19.476 14.012 -9.897 1.00 94.06 400 ALA A O 1
ATOM 3003 N N . ASP A 1 401 ? 18.580 15.804 -10.925 1.00 92.62 401 ASP A N 1
ATOM 3004 C CA . ASP A 1 401 ? 18.155 16.519 -9.739 1.00 92.62 401 ASP A CA 1
ATOM 3005 C C . ASP A 1 401 ? 16.739 17.050 -9.941 1.00 92.62 401 ASP A C 1
ATOM 3007 O O . ASP A 1 401 ? 16.297 17.301 -11.066 1.00 92.62 401 ASP A O 1
ATOM 3011 N N . MET A 1 402 ? 15.998 17.175 -8.852 1.00 90.75 402 MET A N 1
ATOM 3012 C CA . MET A 1 402 ? 14.615 17.616 -8.900 1.00 90.75 402 MET A CA 1
ATOM 3013 C C . MET A 1 402 ? 14.279 18.358 -7.613 1.00 90.75 402 MET A C 1
ATOM 3015 O O . MET A 1 402 ? 14.722 17.987 -6.528 1.00 90.75 402 MET A O 1
ATOM 3019 N N . GLY A 1 403 ? 13.472 19.411 -7.745 1.00 88.69 403 GLY A N 1
ATOM 3020 C CA . GLY A 1 403 ? 12.948 20.137 -6.594 1.00 88.69 403 GLY A CA 1
ATOM 3021 C C . GLY A 1 403 ? 12.013 19.285 -5.730 1.00 88.69 403 GLY A C 1
ATOM 3022 O O . GLY A 1 403 ? 11.842 18.081 -5.924 1.00 88.69 403 GLY A O 1
ATOM 3023 N N . LYS A 1 404 ? 11.354 19.942 -4.778 1.00 90.75 404 LYS A N 1
ATOM 3024 C CA . LYS A 1 404 ? 10.373 19.294 -3.907 1.00 90.75 404 LYS A CA 1
ATOM 3025 C C . LYS A 1 404 ? 8.969 19.404 -4.505 1.00 90.75 404 LYS A C 1
ATOM 3027 O O . LYS A 1 404 ? 8.634 20.412 -5.127 1.00 90.75 404 LYS A O 1
ATOM 3032 N N . ARG A 1 405 ? 8.167 18.353 -4.341 1.00 90.06 405 ARG A N 1
ATOM 3033 C CA . ARG A 1 405 ? 6.740 18.333 -4.670 1.00 90.06 405 ARG A CA 1
ATOM 3034 C C . ARG A 1 405 ? 5.955 18.836 -3.473 1.00 90.06 405 ARG A C 1
ATOM 3036 O O . ARG A 1 405 ? 6.082 18.281 -2.387 1.00 90.06 405 ARG A O 1
ATOM 3043 N N . ASP A 1 406 ? 5.150 19.862 -3.700 1.00 91.19 406 ASP A N 1
ATOM 3044 C CA . ASP A 1 406 ? 4.278 20.454 -2.693 1.00 91.19 406 ASP A CA 1
ATOM 3045 C C . ASP A 1 406 ? 2.829 20.039 -2.974 1.00 91.19 406 ASP A C 1
ATOM 3047 O O . ASP A 1 406 ? 2.398 20.041 -4.131 1.00 91.19 406 ASP A O 1
ATOM 3051 N N . TYR A 1 407 ? 2.111 19.649 -1.925 1.00 93.62 407 TYR A N 1
ATOM 3052 C CA . TYR A 1 407 ? 0.688 19.328 -1.912 1.00 93.62 407 TYR A CA 1
ATOM 3053 C C . TYR A 1 407 ? -0.039 20.293 -0.988 1.00 93.62 407 TYR A C 1
ATOM 3055 O O . TYR A 1 407 ? 0.398 20.520 0.139 1.00 93.62 407 TYR A O 1
ATOM 3063 N N . ASP A 1 408 ? -1.199 20.757 -1.434 1.00 96.75 408 ASP A N 1
ATOM 3064 C CA . ASP A 1 408 ? -2.124 21.573 -0.667 1.00 96.75 408 ASP A CA 1
ATOM 3065 C C . ASP A 1 408 ? -3.544 21.085 -0.916 1.00 96.75 408 ASP A C 1
ATOM 3067 O O . ASP A 1 408 ? -4.044 21.093 -2.044 1.00 96.75 408 ASP A O 1
ATOM 3071 N N . SER A 1 409 ? -4.195 20.633 0.151 1.00 97.88 409 SER A N 1
ATOM 3072 C CA . SER A 1 409 ? -5.500 20.002 0.061 1.00 97.88 409 SER A CA 1
ATOM 3073 C C . SER A 1 409 ? -6.452 20.456 1.169 1.00 97.88 409 SER A C 1
ATOM 3075 O O . SER A 1 409 ? -6.649 19.719 2.143 1.00 97.88 409 SER A O 1
ATOM 3077 N N . PRO A 1 410 ? -7.054 21.657 1.063 1.00 98.50 410 PRO A N 1
ATOM 3078 C CA . PRO A 1 410 ? -8.132 22.067 1.952 1.00 98.50 410 PRO A CA 1
ATOM 3079 C C . PRO A 1 410 ? -9.403 21.243 1.712 1.00 98.50 410 PRO A C 1
ATOM 3081 O O . PRO A 1 410 ? -9.727 20.856 0.582 1.00 98.50 410 PRO A O 1
ATOM 3084 N N . TYR A 1 411 ? -10.151 21.006 2.782 1.00 98.56 411 TYR A N 1
ATOM 3085 C CA . TYR A 1 411 ? -11.424 20.300 2.749 1.00 98.56 411 TYR A CA 1
ATOM 3086 C C . TYR A 1 411 ? -12.437 20.892 3.721 1.00 98.56 411 TYR A C 1
ATOM 3088 O O . TYR A 1 411 ? -12.103 21.487 4.747 1.00 98.56 411 TYR A O 1
ATOM 3096 N N . LEU A 1 412 ? -13.704 20.693 3.377 1.00 98.50 412 LEU A N 1
ATOM 3097 C CA . LEU A 1 412 ? -14.853 21.070 4.179 1.00 98.50 412 LEU A CA 1
ATOM 3098 C C . LEU A 1 412 ? -15.873 19.936 4.134 1.00 98.50 412 LEU A C 1
ATOM 3100 O O . LEU A 1 412 ? -16.190 19.428 3.057 1.00 98.50 412 LEU A O 1
ATOM 3104 N N . LYS A 1 413 ? -16.416 19.568 5.288 1.00 97.88 413 LYS A N 1
ATOM 3105 C CA . LYS A 1 413 ? -17.502 18.601 5.432 1.00 97.88 413 LYS A CA 1
ATOM 3106 C C . LYS A 1 413 ? -18.554 19.159 6.375 1.00 97.88 413 LYS A C 1
ATOM 3108 O O . LYS A 1 413 ? -18.229 19.662 7.444 1.00 97.88 413 LYS A O 1
ATOM 3113 N N . LEU A 1 414 ? -19.808 19.009 5.986 1.00 96.81 414 LEU A N 1
ATOM 3114 C CA . LEU A 1 414 ? -20.976 19.270 6.809 1.00 96.81 414 LEU A CA 1
ATOM 3115 C C . LEU A 1 414 ? -21.735 17.957 6.991 1.00 96.81 414 LEU A C 1
ATOM 3117 O O . LEU A 1 414 ? -22.000 17.255 6.013 1.00 96.81 414 LEU A O 1
ATOM 3121 N N . ALA A 1 415 ? -22.102 17.633 8.221 1.00 96.38 415 ALA A N 1
ATOM 3122 C CA . ALA A 1 415 ? -22.924 16.480 8.548 1.00 96.38 415 ALA A CA 1
ATOM 3123 C C . ALA A 1 415 ? -24.064 16.883 9.483 1.00 96.38 415 ALA A C 1
ATOM 3125 O O . ALA A 1 415 ? -23.985 17.874 10.206 1.00 96.38 415 ALA A O 1
ATOM 3126 N N . GLY A 1 416 ? -25.147 16.120 9.449 1.00 93.88 416 GLY A N 1
ATOM 3127 C CA . GLY A 1 416 ? -26.304 16.361 10.297 1.00 93.88 416 GLY A CA 1
ATOM 3128 C C . GLY A 1 416 ? -27.324 15.241 10.185 1.00 93.88 416 GLY A C 1
ATOM 3129 O O . GLY A 1 416 ? -27.131 14.254 9.469 1.00 93.88 416 GLY A O 1
ATOM 3130 N N . GLY A 1 417 ? -28.437 15.396 10.889 1.00 92.81 417 GLY A N 1
ATOM 3131 C CA . GLY A 1 417 ? -29.519 14.427 10.839 1.00 92.81 417 GLY A CA 1
ATOM 3132 C C . GLY A 1 417 ? -30.811 14.944 11.451 1.00 92.81 417 GLY A C 1
ATOM 3133 O O . GLY A 1 417 ? -30.817 15.916 12.200 1.00 92.81 417 GLY A O 1
ATOM 3134 N N . SER A 1 418 ? -31.909 14.285 11.096 1.00 90.12 418 SER A N 1
ATOM 3135 C CA . SER A 1 418 ? -33.252 14.532 11.613 1.00 90.12 418 SER A CA 1
ATOM 3136 C C . SER A 1 418 ? -34.027 13.224 11.682 1.00 90.12 418 SER A C 1
ATOM 3138 O O . SER A 1 418 ? -34.247 12.574 10.657 1.00 90.12 418 SER A O 1
ATOM 3140 N N . GLY A 1 419 ? -34.443 12.823 12.885 1.00 90.62 419 GLY A N 1
ATOM 3141 C CA . GLY A 1 419 ? -35.138 11.553 13.100 1.00 90.62 419 GLY A CA 1
ATOM 3142 C C . GLY A 1 419 ? -34.337 10.359 12.544 1.00 90.62 419 GLY A C 1
ATOM 3143 O O . GLY A 1 419 ? -33.181 10.191 12.929 1.00 90.62 419 GLY A O 1
ATOM 3144 N N . PRO A 1 420 ? -34.909 9.529 11.649 1.00 94.12 420 PRO A N 1
ATOM 3145 C CA . PRO A 1 420 ? -34.218 8.370 11.074 1.00 94.12 420 PRO A CA 1
ATOM 3146 C C . PRO A 1 420 ? -33.173 8.731 10.008 1.00 94.12 420 PRO A C 1
ATOM 3148 O O . PRO A 1 420 ? -32.443 7.849 9.555 1.00 94.12 420 PRO A O 1
ATOM 3151 N N . LEU A 1 421 ? -33.120 9.990 9.568 1.00 95.56 421 LEU A N 1
ATOM 3152 C CA . LEU A 1 421 ? -32.272 10.426 8.469 1.00 95.56 421 LEU A CA 1
ATOM 3153 C C . LEU A 1 421 ? -30.965 11.032 8.981 1.00 95.56 421 LEU A C 1
ATOM 3155 O O . LEU A 1 421 ? -30.987 11.957 9.790 1.00 95.56 421 LEU A O 1
ATOM 3159 N N . LYS A 1 422 ? -29.833 10.593 8.428 1.00 96.56 422 LYS A N 1
ATOM 3160 C CA . LYS A 1 422 ? -28.533 11.267 8.559 1.00 96.56 422 LYS A CA 1
ATOM 3161 C C . LYS A 1 422 ? -27.979 11.590 7.180 1.00 96.56 422 LYS A C 1
ATOM 3163 O O . LYS A 1 422 ? -28.222 10.862 6.218 1.00 96.56 422 LYS A O 1
ATOM 3168 N N . PHE A 1 423 ? -27.213 12.663 7.079 1.00 96.06 423 PHE A N 1
ATOM 3169 C CA . PHE A 1 423 ? -26.552 13.051 5.843 1.00 96.06 423 PHE A CA 1
ATOM 3170 C C . PHE A 1 423 ? -25.163 13.613 6.125 1.00 96.06 423 PHE A C 1
ATOM 3172 O O . PHE A 1 423 ? -24.893 14.153 7.198 1.00 96.06 423 PHE A O 1
ATOM 3179 N N . ALA A 1 424 ? -24.294 13.521 5.126 1.00 97.19 424 ALA A N 1
ATOM 3180 C CA . ALA A 1 424 ? -23.052 14.274 5.090 1.00 97.19 424 ALA A CA 1
ATOM 3181 C C . ALA A 1 424 ? -22.765 14.719 3.659 1.00 97.19 424 ALA A C 1
ATOM 3183 O O . ALA A 1 424 ? -23.019 13.976 2.714 1.00 97.19 424 ALA A O 1
ATOM 3184 N N . ALA A 1 425 ? -22.218 15.914 3.499 1.00 97.81 425 ALA A N 1
ATOM 3185 C CA . ALA A 1 425 ? -21.732 16.424 2.228 1.00 97.81 425 ALA A CA 1
ATOM 3186 C C . ALA A 1 425 ? -20.399 17.126 2.457 1.00 97.81 425 ALA A C 1
ATOM 3188 O O . ALA A 1 425 ? -20.211 17.813 3.461 1.00 97.81 425 ALA A O 1
ATOM 3189 N N . GLY A 1 426 ? -19.467 16.963 1.531 1.00 98.25 426 GLY A N 1
ATOM 3190 C CA . GLY A 1 426 ? -18.165 17.589 1.645 1.00 98.25 426 GLY A CA 1
ATOM 3191 C C . GLY A 1 426 ? -17.492 17.791 0.305 1.00 98.25 426 GLY A C 1
ATOM 3192 O O . GLY A 1 426 ? -17.852 17.189 -0.705 1.00 98.25 426 GLY A O 1
ATOM 3193 N N . VAL A 1 427 ? -16.485 18.648 0.310 1.00 98.69 427 VAL A N 1
ATOM 3194 C CA . VAL A 1 427 ? -15.621 18.897 -0.835 1.00 98.69 427 VAL A CA 1
ATOM 3195 C C . VAL A 1 427 ? -14.183 18.982 -0.355 1.00 98.69 427 VAL A C 1
ATOM 3197 O O . VAL A 1 427 ? -13.889 19.636 0.645 1.00 98.69 427 VAL A O 1
ATOM 3200 N N . ARG A 1 428 ? -13.289 18.324 -1.085 1.00 98.19 428 ARG A N 1
ATOM 3201 C CA . ARG A 1 428 ? -11.842 18.467 -0.941 1.00 98.19 428 ARG A CA 1
ATOM 3202 C C . ARG A 1 428 ? -11.271 18.995 -2.248 1.00 98.19 428 ARG A C 1
ATOM 3204 O O . ARG A 1 428 ? -11.617 18.498 -3.319 1.00 98.19 428 ARG A O 1
ATOM 3211 N N . TYR A 1 429 ? -10.424 20.010 -2.176 1.00 97.94 429 TYR A N 1
ATOM 3212 C CA . TYR A 1 429 ? -9.687 20.507 -3.333 1.00 97.94 429 TYR A CA 1
ATOM 3213 C C . TYR A 1 429 ? -8.256 20.012 -3.224 1.00 97.94 429 TYR A C 1
ATOM 3215 O O . TYR A 1 429 ? -7.555 20.455 -2.334 1.00 97.94 429 TYR A O 1
ATOM 3223 N N . LEU A 1 430 ? -7.832 19.103 -4.097 1.00 96.81 430 LEU A N 1
ATOM 3224 C CA . LEU A 1 430 ? -6.446 18.651 -4.163 1.00 96.81 430 LEU A CA 1
ATOM 3225 C C . LEU A 1 430 ? -5.692 19.545 -5.142 1.00 96.81 430 LEU A C 1
ATOM 3227 O O . LEU A 1 430 ? -6.083 19.637 -6.305 1.00 96.81 430 LEU A O 1
ATOM 3231 N N . HIS A 1 431 ? -4.595 20.145 -4.702 1.00 96.06 431 HIS A N 1
ATOM 3232 C CA . HIS A 1 431 ? -3.616 20.796 -5.558 1.00 96.06 431 HIS A CA 1
ATOM 3233 C C . HIS A 1 431 ? -2.228 20.260 -5.242 1.00 96.06 431 HIS A C 1
ATOM 3235 O O . HIS A 1 431 ? -1.886 20.049 -4.081 1.00 96.06 431 HIS A O 1
ATOM 3241 N N . PHE A 1 432 ? -1.419 20.032 -6.268 1.00 93.12 432 PHE A N 1
ATOM 3242 C CA . PHE A 1 432 ? -0.011 19.738 -6.071 1.00 93.12 432 PHE A CA 1
ATOM 3243 C C . PHE A 1 432 ? 0.815 20.168 -7.269 1.00 93.12 432 PHE A C 1
ATOM 3245 O O . PHE A 1 432 ? 0.325 20.231 -8.399 1.00 93.12 432 PHE A O 1
ATOM 3252 N N . SER A 1 433 ? 2.105 20.366 -7.031 1.00 90.44 433 SER A N 1
ATOM 3253 C CA . SER A 1 433 ? 3.054 20.653 -8.093 1.00 90.44 433 SER A CA 1
ATOM 3254 C C . SER A 1 433 ? 4.099 19.574 -8.258 1.00 90.44 433 SER A C 1
ATOM 3256 O O . SER A 1 433 ? 4.822 19.259 -7.317 1.00 90.44 433 SER A O 1
ATOM 3258 N N . VAL A 1 434 ? 4.265 19.087 -9.478 1.00 88.44 434 VAL A N 1
ATOM 3259 C CA . VAL A 1 434 ? 5.424 18.279 -9.841 1.00 88.44 434 VAL A CA 1
ATOM 3260 C C . VAL A 1 434 ? 6.555 19.239 -10.226 1.00 88.44 434 VAL A C 1
ATOM 3262 O O . VAL A 1 434 ? 6.412 19.967 -11.215 1.00 88.44 434 VAL A O 1
ATOM 3265 N N . PRO A 1 435 ? 7.663 19.294 -9.467 1.00 90.44 435 PRO A N 1
ATOM 3266 C CA . PRO A 1 435 ? 8.825 20.097 -9.832 1.00 90.44 435 PRO A CA 1
ATOM 3267 C C . PRO A 1 435 ? 9.409 19.637 -11.175 1.00 90.44 435 PRO A C 1
ATOM 3269 O O . PRO A 1 435 ? 9.201 18.507 -11.616 1.00 90.44 435 PRO A O 1
ATOM 3272 N N . GLY A 1 436 ? 10.138 20.532 -11.837 1.00 91.25 436 GLY A N 1
ATOM 3273 C CA . GLY A 1 436 ? 10.890 20.170 -13.034 1.00 91.25 436 GLY A CA 1
ATOM 3274 C C . GLY A 1 436 ? 12.052 19.238 -12.696 1.00 91.25 436 GLY A C 1
ATOM 3275 O O . GLY A 1 436 ? 12.715 19.442 -11.675 1.00 91.25 436 GLY A O 1
ATOM 3276 N N . 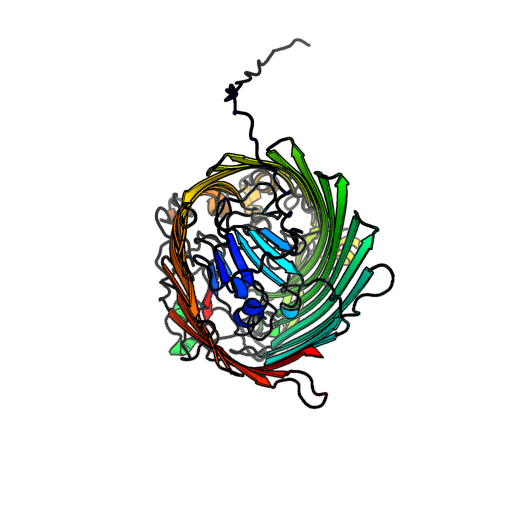ILE A 1 437 ? 12.307 18.242 -13.545 1.00 93.38 437 ILE A N 1
ATOM 3277 C CA . ILE A 1 437 ? 13.517 17.415 -13.463 1.00 93.38 437 ILE A CA 1
ATOM 3278 C C . ILE A 1 437 ? 14.642 18.082 -14.257 1.00 93.38 437 ILE A C 1
ATOM 3280 O O . ILE A 1 437 ? 14.433 18.518 -15.386 1.00 93.38 437 ILE A O 1
ATOM 3284 N N . THR A 1 438 ? 15.839 18.154 -13.683 1.00 95.62 438 THR A N 1
ATOM 3285 C CA . THR A 1 438 ? 17.062 18.579 -14.372 1.00 95.62 438 THR A CA 1
ATOM 3286 C C . THR A 1 438 ? 17.958 17.370 -14.556 1.00 95.62 438 THR A C 1
ATOM 3288 O O . THR A 1 438 ? 18.420 16.779 -13.585 1.00 95.62 438 THR A O 1
ATOM 3291 N N . THR A 1 439 ? 18.213 16.997 -15.803 1.00 95.81 439 THR A N 1
ATOM 3292 C CA . THR A 1 439 ? 18.995 15.800 -16.135 1.00 95.81 439 THR A CA 1
ATOM 3293 C C . THR A 1 439 ? 20.370 16.194 -16.635 1.00 95.81 439 THR A C 1
ATOM 3295 O O . THR A 1 439 ? 20.496 17.152 -17.394 1.00 95.81 439 THR A O 1
ATOM 3298 N N . TYR A 1 440 ? 21.401 15.439 -16.268 1.00 96.12 440 TYR A N 1
ATOM 3299 C CA . TYR A 1 440 ? 22.793 15.761 -16.572 1.00 96.12 440 TYR A CA 1
ATOM 3300 C C . TYR A 1 440 ? 23.437 14.736 -17.505 1.00 96.12 440 TYR A C 1
ATOM 3302 O O . TYR A 1 440 ? 23.138 13.541 -17.479 1.00 96.12 440 TYR A O 1
ATOM 3310 N N . SER A 1 441 ? 24.366 15.210 -18.331 1.00 94.00 441 SER A N 1
ATOM 3311 C CA . SER A 1 441 ? 25.195 14.360 -19.185 1.00 94.00 441 SER A CA 1
ATOM 3312 C C . SER A 1 441 ? 26.349 13.784 -18.367 1.00 94.00 441 SER A C 1
ATOM 3314 O O . SER A 1 441 ? 27.240 14.515 -17.947 1.00 94.00 441 SER A O 1
ATOM 3316 N N . ALA A 1 442 ? 26.341 12.468 -18.156 1.00 91.75 442 ALA A N 1
ATOM 3317 C CA . ALA A 1 442 ? 27.234 11.797 -17.210 1.00 91.75 442 ALA A CA 1
ATOM 3318 C C . ALA A 1 442 ? 28.260 10.851 -17.867 1.00 91.75 442 ALA A C 1
ATOM 3320 O O . ALA A 1 442 ? 28.802 9.966 -17.211 1.00 91.75 442 ALA A O 1
ATOM 3321 N N . GLY A 1 443 ? 28.530 11.016 -19.168 1.00 85.69 443 GLY A N 1
ATOM 3322 C CA . GLY A 1 443 ? 29.373 10.092 -19.942 1.00 85.69 443 GLY A CA 1
ATOM 3323 C C . GLY A 1 443 ? 30.840 10.008 -19.496 1.00 85.69 443 GLY A C 1
ATOM 3324 O O . GLY A 1 443 ? 31.479 8.990 -19.730 1.00 85.69 443 GLY A O 1
ATOM 3325 N N . SER A 1 444 ? 31.367 11.048 -18.844 1.00 87.56 444 SER A N 1
ATOM 3326 C CA . SER A 1 444 ? 32.740 11.103 -18.315 1.00 87.56 444 SER A CA 1
ATOM 3327 C C . SER A 1 444 ? 32.824 10.914 -16.798 1.00 87.56 444 SER A C 1
ATOM 3329 O O . SER A 1 444 ? 33.916 10.966 -16.234 1.00 87.56 444 SER A O 1
ATOM 3331 N N . ILE A 1 445 ? 31.688 10.733 -16.122 1.00 95.38 445 ILE A N 1
ATOM 3332 C CA . ILE A 1 445 ? 31.635 10.639 -14.664 1.00 95.38 445 ILE A CA 1
ATOM 3333 C C . ILE A 1 445 ? 31.776 9.172 -14.260 1.00 95.38 445 ILE A C 1
ATOM 3335 O O . ILE A 1 445 ? 31.019 8.321 -14.727 1.00 95.38 445 ILE A O 1
ATOM 3339 N N . GLY A 1 446 ? 32.738 8.890 -13.379 1.00 94.94 446 GLY A N 1
ATOM 3340 C CA . GLY A 1 446 ? 32.956 7.557 -12.818 1.00 94.94 446 GLY A CA 1
ATOM 3341 C C . GLY A 1 446 ? 31.889 7.131 -11.804 1.00 94.94 446 GLY A C 1
ATOM 3342 O O . GLY A 1 446 ? 30.856 7.785 -11.635 1.00 94.94 446 GLY A O 1
ATOM 3343 N N . ASP A 1 447 ? 32.161 6.029 -11.104 1.00 96.06 447 ASP A N 1
ATOM 3344 C CA . ASP A 1 447 ? 31.290 5.511 -10.046 1.00 96.06 447 ASP A CA 1
ATOM 3345 C C . ASP A 1 447 ? 31.381 6.381 -8.788 1.00 96.06 447 ASP A C 1
ATOM 3347 O O . ASP A 1 447 ? 32.227 6.175 -7.919 1.00 96.06 447 ASP A O 1
ATOM 3351 N N . LEU A 1 448 ? 30.530 7.398 -8.721 1.00 94.69 448 LEU A N 1
ATOM 3352 C CA . LEU A 1 448 ? 30.418 8.311 -7.589 1.00 94.69 448 LEU A CA 1
ATOM 3353 C C . LEU A 1 448 ? 29.011 8.233 -6.986 1.00 94.69 448 LEU A C 1
ATOM 3355 O O . LEU A 1 448 ? 28.066 7.739 -7.606 1.00 94.69 448 LEU A O 1
ATOM 3359 N N . GLY A 1 449 ? 28.856 8.744 -5.764 1.00 93.00 449 GLY A N 1
ATOM 3360 C CA . GLY A 1 449 ? 27.532 9.085 -5.241 1.00 93.00 449 GLY A CA 1
ATOM 3361 C C . GLY A 1 449 ? 26.915 10.236 -6.043 1.00 93.00 449 GLY A C 1
ATOM 3362 O O . GLY A 1 449 ? 27.645 11.043 -6.621 1.00 93.00 449 GLY A O 1
ATOM 3363 N N . ARG A 1 450 ? 25.579 10.328 -6.067 1.00 92.81 450 ARG A N 1
ATOM 3364 C CA . ARG A 1 450 ? 24.843 11.343 -6.845 1.00 92.81 450 ARG A CA 1
ATOM 3365 C C . ARG A 1 450 ? 25.345 12.761 -6.562 1.00 92.81 450 ARG A C 1
ATOM 3367 O O . ARG A 1 450 ? 25.716 13.464 -7.492 1.00 92.81 450 ARG A O 1
ATOM 3374 N N . ASP A 1 451 ? 25.431 13.150 -5.295 1.00 93.38 451 ASP A N 1
ATOM 3375 C CA . ASP A 1 451 ? 25.831 14.510 -4.914 1.00 93.38 451 ASP A CA 1
ATOM 3376 C C . ASP A 1 451 ? 27.278 14.823 -5.320 1.00 93.38 451 ASP A C 1
ATOM 3378 O O . ASP A 1 451 ? 27.566 15.904 -5.827 1.00 93.38 451 ASP A O 1
ATOM 3382 N N . ALA A 1 452 ? 28.185 13.850 -5.188 1.00 96.00 452 ALA A N 1
ATOM 3383 C CA . ALA A 1 452 ? 29.567 13.986 -5.643 1.00 96.00 452 ALA A CA 1
ATOM 3384 C C . ALA A 1 452 ? 29.664 14.089 -7.175 1.00 96.00 452 ALA A C 1
ATOM 3386 O O . ALA A 1 452 ? 30.462 14.869 -7.688 1.00 96.00 452 ALA A O 1
ATOM 3387 N N . ALA A 1 453 ? 28.835 13.343 -7.913 1.00 96.00 453 ALA A N 1
ATOM 3388 C CA . ALA A 1 453 ? 28.739 13.454 -9.366 1.00 96.00 453 ALA A CA 1
ATOM 3389 C C . ALA A 1 453 ? 28.201 14.827 -9.802 1.00 96.00 453 ALA A C 1
ATOM 3391 O O . ALA A 1 453 ? 28.733 15.420 -10.739 1.00 96.00 453 ALA A O 1
ATOM 3392 N N . LEU A 1 454 ? 27.189 15.357 -9.108 1.00 95.19 454 LEU A N 1
ATOM 3393 C CA . LEU A 1 454 ? 26.647 16.696 -9.358 1.00 95.19 454 LEU A CA 1
ATOM 3394 C C . LEU A 1 454 ? 27.654 17.802 -9.010 1.00 95.19 454 LEU A C 1
ATOM 3396 O O . LEU A 1 454 ? 27.731 18.796 -9.728 1.00 95.19 454 LEU A O 1
ATOM 3400 N N . ALA A 1 455 ? 28.484 17.608 -7.981 1.00 97.00 455 ALA A N 1
ATOM 3401 C CA . ALA A 1 455 ? 29.540 18.548 -7.598 1.00 97.00 455 ALA A CA 1
ATOM 3402 C C . ALA A 1 455 ? 30.634 18.725 -8.672 1.00 97.00 455 ALA A C 1
ATOM 3404 O O . ALA A 1 455 ? 31.347 19.729 -8.663 1.00 97.00 455 ALA A O 1
ATOM 3405 N N . LEU A 1 456 ? 30.745 17.799 -9.635 1.00 96.50 456 LEU A N 1
ATOM 3406 C CA . LEU A 1 456 ? 31.604 17.956 -10.816 1.00 96.50 456 LEU A CA 1
ATOM 3407 C C . LEU A 1 456 ? 31.029 18.932 -11.860 1.00 96.50 456 LEU A C 1
ATOM 3409 O O . LEU A 1 456 ? 31.650 19.136 -12.902 1.00 96.50 456 LEU A O 1
ATOM 3413 N N . ASN A 1 457 ? 29.860 19.527 -11.597 1.00 95.06 457 ASN A N 1
ATOM 3414 C CA . ASN A 1 457 ? 29.137 20.443 -12.481 1.00 95.06 457 ASN A CA 1
ATOM 3415 C C . ASN A 1 457 ? 28.947 19.892 -13.907 1.00 95.06 457 ASN A C 1
ATOM 3417 O O . ASN A 1 457 ? 29.353 20.533 -14.883 1.00 95.06 457 ASN A O 1
ATOM 3421 N N . PRO A 1 458 ? 28.347 18.696 -14.061 1.00 96.50 458 PRO A N 1
ATOM 3422 C CA . PRO A 1 458 ? 28.121 18.126 -15.379 1.00 96.50 458 PRO A CA 1
ATOM 3423 C C . PRO A 1 458 ? 27.161 18.977 -16.214 1.00 96.50 458 PRO A C 1
ATOM 3425 O O . PRO A 1 458 ? 26.288 19.674 -15.697 1.00 96.50 458 PRO A O 1
ATOM 3428 N N . ALA A 1 459 ? 27.299 18.896 -17.537 1.00 96.62 459 ALA A N 1
ATOM 3429 C CA . ALA A 1 459 ? 26.458 19.661 -18.449 1.00 96.62 459 ALA A CA 1
ATOM 3430 C C . ALA A 1 459 ? 24.986 19.221 -18.361 1.00 96.62 459 ALA A C 1
ATOM 3432 O O . ALA A 1 459 ? 24.676 18.030 -18.466 1.00 96.62 459 ALA A O 1
ATOM 3433 N N . VAL A 1 460 ? 24.075 20.189 -18.231 1.00 96.81 460 VAL A N 1
ATOM 3434 C CA . VAL A 1 460 ? 22.626 19.947 -18.248 1.00 96.81 460 VAL A CA 1
ATOM 3435 C C . VAL A 1 460 ? 22.188 19.469 -19.632 1.00 96.81 460 VAL A C 1
ATOM 3437 O O . VAL A 1 460 ? 22.493 20.082 -20.655 1.00 96.81 460 VAL A O 1
ATOM 3440 N N . ASN A 1 461 ? 21.421 18.386 -19.665 1.00 94.88 461 ASN A N 1
ATOM 3441 C CA . ASN A 1 461 ? 20.730 17.904 -20.847 1.00 94.88 461 ASN A CA 1
ATOM 3442 C C . ASN A 1 461 ? 19.342 18.555 -20.926 1.00 94.88 461 ASN A C 1
ATOM 3444 O O . ASN A 1 461 ? 18.364 18.060 -20.358 1.00 94.88 461 ASN A O 1
ATOM 3448 N N . ALA A 1 462 ? 19.253 19.670 -21.655 1.00 93.25 462 ALA A N 1
ATOM 3449 C CA . ALA A 1 462 ? 18.004 20.414 -21.826 1.00 93.25 462 ALA A CA 1
ATOM 3450 C C . ALA A 1 462 ? 16.883 19.570 -22.464 1.00 93.25 462 ALA A C 1
ATOM 3452 O O . ALA A 1 462 ? 15.716 19.748 -22.133 1.00 93.25 462 ALA A O 1
ATOM 3453 N N . GLY A 1 463 ? 17.224 18.611 -23.332 1.00 93.25 463 GLY A N 1
ATOM 3454 C CA . GLY A 1 463 ? 16.250 17.734 -23.987 1.00 93.25 463 GLY A CA 1
ATOM 3455 C C . GLY A 1 463 ? 15.619 16.686 -23.064 1.00 93.25 463 GLY A C 1
ATOM 3456 O O . GLY A 1 463 ? 14.607 16.095 -23.443 1.00 93.25 463 GLY A O 1
ATOM 3457 N N . LEU A 1 464 ? 16.207 16.467 -21.883 1.00 94.75 464 LEU A N 1
ATOM 3458 C CA . LEU A 1 464 ? 15.741 15.568 -20.819 1.00 94.75 464 LEU A CA 1
ATOM 3459 C C . LEU A 1 464 ? 15.370 16.318 -19.534 1.00 94.75 464 LEU A C 1
ATOM 3461 O O . LEU A 1 464 ? 15.235 15.696 -18.482 1.00 94.75 464 LEU A O 1
ATOM 3465 N N . SER A 1 465 ? 15.243 17.640 -19.607 1.00 95.44 465 SER A N 1
ATOM 3466 C CA . SER A 1 465 ? 14.888 18.471 -18.462 1.00 95.44 465 SER A CA 1
ATOM 3467 C C . SER A 1 465 ? 13.505 19.088 -18.654 1.00 95.44 465 SER A C 1
ATOM 3469 O O . SER A 1 465 ? 13.074 19.340 -19.781 1.00 95.44 465 SER A O 1
ATOM 3471 N N . THR A 1 466 ? 12.803 19.321 -17.551 1.00 95.00 466 THR A N 1
ATOM 3472 C CA . THR A 1 466 ? 11.486 19.961 -17.524 1.00 95.00 466 THR A CA 1
ATOM 3473 C C . THR A 1 466 ? 11.450 21.091 -16.510 1.00 95.00 466 THR A C 1
ATOM 3475 O O . THR A 1 466 ? 12.321 21.239 -15.655 1.00 95.00 466 THR A O 1
ATOM 3478 N N . THR A 1 467 ? 10.407 21.899 -16.601 1.00 93.81 467 THR A N 1
ATOM 3479 C CA . THR A 1 467 ? 9.994 22.864 -15.596 1.00 93.81 467 THR A CA 1
ATOM 3480 C C . THR A 1 467 ? 8.781 22.339 -14.831 1.00 93.81 467 THR A C 1
ATOM 3482 O O . THR A 1 467 ? 8.153 21.337 -15.194 1.00 93.81 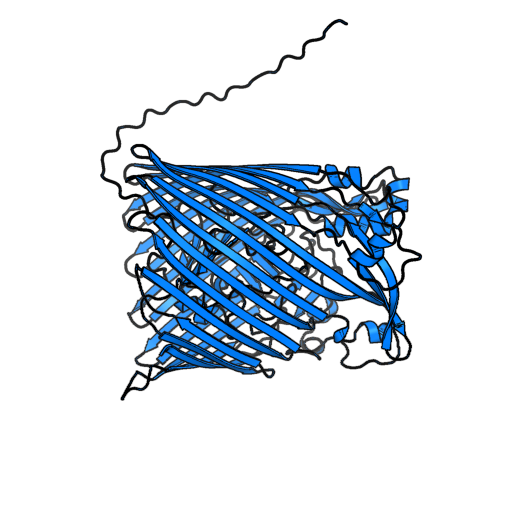467 THR A O 1
ATOM 3485 N N . LYS A 1 468 ? 8.466 23.035 -13.737 1.00 92.69 468 LYS A N 1
ATOM 3486 C CA . LYS A 1 468 ? 7.333 22.744 -12.858 1.00 92.69 468 LYS A CA 1
ATOM 3487 C C . LYS A 1 468 ? 6.029 22.572 -13.653 1.00 92.69 468 LYS A C 1
ATOM 3489 O O . LYS A 1 468 ? 5.769 23.306 -14.603 1.00 92.69 468 LYS A O 1
ATOM 3494 N N . SER A 1 469 ? 5.193 21.622 -13.242 1.00 90.88 469 SER A N 1
ATOM 3495 C CA . SER A 1 469 ? 3.808 21.487 -13.706 1.00 90.88 469 SER A CA 1
ATOM 3496 C C . SER A 1 469 ? 2.865 21.333 -12.518 1.00 90.88 469 SER A C 1
ATOM 3498 O O . SER A 1 469 ? 3.171 20.635 -11.553 1.00 90.88 469 SER A O 1
ATOM 3500 N N . ASP A 1 470 ? 1.733 22.020 -12.589 1.00 92.38 470 ASP A N 1
ATOM 3501 C CA . ASP A 1 470 ? 0.744 22.113 -11.523 1.00 92.38 470 ASP A CA 1
ATOM 3502 C C . ASP A 1 470 ? -0.494 21.283 -11.873 1.00 92.38 470 ASP A C 1
ATOM 3504 O O . ASP A 1 470 ? -0.961 21.290 -13.012 1.00 92.38 470 ASP A O 1
ATOM 3508 N N . TYR A 1 471 ? -1.036 20.588 -10.877 1.00 92.38 471 TYR A N 1
ATOM 3509 C CA . TYR A 1 471 ? -2.189 19.708 -11.018 1.00 92.38 471 TYR A CA 1
ATOM 3510 C C . TYR A 1 471 ? -3.224 20.037 -9.957 1.00 92.38 471 TYR A C 1
ATOM 3512 O O . TYR A 1 471 ? -2.890 20.453 -8.842 1.00 92.38 471 TYR A O 1
ATOM 3520 N N . SER A 1 472 ? -4.494 19.833 -10.289 1.00 95.00 472 SER A N 1
ATOM 3521 C CA . SER A 1 472 ? -5.560 19.942 -9.308 1.00 95.00 472 SER A CA 1
ATOM 3522 C C . SER A 1 472 ? -6.780 19.093 -9.643 1.00 95.00 472 SER A C 1
ATOM 3524 O O . SER A 1 472 ? -7.029 18.742 -10.797 1.00 95.00 472 SER A O 1
ATOM 3526 N N . ALA A 1 473 ? -7.551 18.769 -8.607 1.00 96.00 473 ALA A N 1
ATOM 3527 C CA . ALA A 1 473 ? -8.838 18.099 -8.708 1.00 96.00 473 ALA A CA 1
ATOM 3528 C C . ALA A 1 473 ? -9.795 18.598 -7.617 1.00 96.00 473 ALA A C 1
ATOM 3530 O O . ALA A 1 473 ? -9.406 18.807 -6.470 1.00 96.00 473 ALA A O 1
ATOM 3531 N N . VAL A 1 474 ? -11.073 18.747 -7.969 1.00 97.88 474 VAL A N 1
ATOM 3532 C CA . VAL A 1 474 ? -12.158 18.966 -7.003 1.00 97.88 474 VAL A CA 1
ATOM 3533 C C . VAL A 1 474 ? -12.828 17.624 -6.738 1.00 97.88 474 VAL A C 1
ATOM 3535 O O . VAL A 1 474 ? -13.319 16.985 -7.673 1.00 97.88 474 VAL A O 1
ATOM 3538 N N . LEU A 1 475 ? -12.864 17.223 -5.471 1.00 98.12 475 LEU A N 1
ATOM 3539 C CA . LEU A 1 475 ? -13.309 15.915 -4.998 1.00 98.12 475 LEU A CA 1
ATOM 3540 C C . LEU A 1 475 ? -14.552 16.090 -4.107 1.00 98.12 475 LEU A C 1
ATOM 3542 O O . LEU A 1 475 ? -14.431 16.236 -2.887 1.00 98.12 475 LEU A O 1
ATOM 3546 N N . PRO A 1 476 ? -15.758 16.183 -4.700 1.00 98.50 476 PRO A N 1
ATOM 3547 C CA . PRO A 1 476 ? -17.003 16.215 -3.942 1.00 98.50 476 PRO A CA 1
ATOM 3548 C C . PRO A 1 476 ? -17.352 14.835 -3.376 1.00 98.50 476 PRO A C 1
ATOM 3550 O O . PRO A 1 476 ? -17.090 13.804 -3.997 1.00 98.50 476 PRO A O 1
ATOM 3553 N N . SER A 1 477 ? -18.027 14.838 -2.231 1.00 98.38 477 SER A N 1
ATOM 3554 C CA . SER A 1 477 ? -18.588 13.658 -1.577 1.00 98.38 477 SER A CA 1
ATOM 3555 C C . SER A 1 477 ? -19.955 13.978 -0.978 1.00 98.38 477 SER A C 1
ATOM 3557 O O . SER A 1 477 ? -20.206 15.097 -0.524 1.00 98.38 477 SER A O 1
ATOM 3559 N N . ALA A 1 478 ? -20.855 13.002 -0.988 1.00 98.56 478 ALA A N 1
ATOM 3560 C CA . ALA A 1 478 ? -22.154 13.096 -0.341 1.00 98.56 478 ALA A CA 1
ATOM 3561 C C . ALA A 1 478 ? -22.614 11.714 0.124 1.00 98.56 478 ALA A C 1
ATOM 3563 O O . ALA A 1 478 ? -22.381 10.715 -0.551 1.00 98.56 478 ALA A O 1
ATOM 3564 N N . SER A 1 479 ? -23.297 11.653 1.260 1.00 98.00 479 SER A N 1
ATOM 3565 C CA . SER A 1 479 ? -23.911 10.433 1.764 1.00 98.00 479 SER A CA 1
ATOM 3566 C C . SER A 1 479 ? -25.253 10.714 2.420 1.00 98.00 479 SER A C 1
ATOM 3568 O O . SER A 1 479 ? -25.469 11.770 3.021 1.00 98.00 479 SER A O 1
ATOM 3570 N N . LEU A 1 480 ? -26.139 9.735 2.307 1.00 97.81 480 LEU A N 1
ATOM 3571 C CA . LEU A 1 480 ? -27.437 9.679 2.951 1.00 97.81 480 LEU A CA 1
ATOM 3572 C C . LEU A 1 480 ? -27.542 8.345 3.682 1.00 97.81 480 LEU A C 1
ATOM 3574 O O . LEU A 1 480 ? -27.213 7.304 3.114 1.00 97.81 480 LEU A O 1
ATOM 3578 N N . GLN A 1 481 ? -28.024 8.373 4.916 1.00 97.25 481 GLN A N 1
ATOM 3579 C CA . GLN A 1 481 ? -28.340 7.182 5.693 1.00 97.25 481 GLN A CA 1
ATOM 3580 C C . GLN A 1 481 ? -29.774 7.280 6.193 1.00 97.25 481 GLN A C 1
ATOM 3582 O O . GLN A 1 481 ? -30.223 8.353 6.600 1.00 97.25 481 GLN A O 1
ATOM 3587 N N . TRP A 1 482 ? -30.476 6.155 6.184 1.00 97.06 482 TRP A N 1
ATOM 3588 C CA . TRP A 1 482 ? -31.853 6.062 6.642 1.00 97.06 482 TRP A CA 1
ATOM 3589 C C . TRP A 1 482 ? -32.036 4.841 7.540 1.00 97.06 482 TRP A C 1
ATOM 3591 O O . TRP A 1 482 ? -31.918 3.702 7.085 1.00 97.06 482 TRP A O 1
ATOM 3601 N N . ALA A 1 483 ? -32.371 5.068 8.807 1.00 96.94 483 ALA A N 1
ATOM 3602 C CA . ALA A 1 483 ? -32.765 4.014 9.734 1.00 96.94 483 ALA A CA 1
ATOM 3603 C C . ALA A 1 483 ? -34.233 3.626 9.484 1.00 96.94 483 ALA A C 1
ATOM 3605 O O . ALA A 1 483 ? -35.157 4.284 9.960 1.00 96.94 483 ALA A O 1
ATOM 3606 N N . PHE A 1 484 ? -34.467 2.555 8.720 1.00 96.75 484 PHE A N 1
ATOM 3607 C CA . PHE A 1 484 ? -35.819 2.029 8.477 1.00 96.75 484 PHE A CA 1
ATOM 3608 C C . PHE A 1 484 ? -36.422 1.404 9.740 1.00 96.75 484 PHE A C 1
ATOM 3610 O O . PHE A 1 484 ? -37.634 1.427 9.936 1.00 96.75 484 PHE A O 1
ATOM 3617 N N . SER A 1 485 ? -35.568 0.837 10.593 1.00 95.69 485 SER A N 1
ATOM 3618 C CA . SER A 1 485 ? -35.891 0.334 11.929 1.00 95.69 485 SER A CA 1
ATOM 3619 C C . SER A 1 485 ? -34.612 0.297 12.781 1.00 95.69 485 SER A C 1
ATOM 3621 O O . SER A 1 485 ? -33.523 0.435 12.221 1.00 95.69 485 SER A O 1
ATOM 3623 N N . PRO A 1 486 ? -34.681 0.024 14.098 1.00 91.19 486 PRO A N 1
ATOM 3624 C CA . PRO A 1 486 ? -33.477 -0.185 14.913 1.00 91.19 486 PRO A CA 1
ATOM 3625 C C . PRO A 1 486 ? -32.565 -1.321 14.415 1.00 91.19 486 PRO A C 1
ATOM 3627 O O . PRO A 1 486 ? -31.381 -1.347 14.734 1.00 91.19 486 PRO A O 1
ATOM 3630 N N . ALA A 1 487 ? -33.118 -2.262 13.644 1.00 94.38 487 ALA A N 1
ATOM 3631 C CA . ALA A 1 487 ? -32.422 -3.429 13.110 1.00 94.38 487 ALA A CA 1
ATOM 3632 C C . ALA A 1 487 ? -31.993 -3.273 11.642 1.00 94.38 487 ALA A C 1
ATOM 3634 O O . ALA A 1 487 ? -31.277 -4.132 11.138 1.00 94.38 487 ALA A O 1
ATOM 3635 N N . LEU A 1 488 ? -32.451 -2.242 10.924 1.00 96.94 488 LEU A N 1
ATOM 3636 C CA . LEU A 1 488 ? -32.210 -2.094 9.487 1.00 96.94 488 LEU A CA 1
ATOM 3637 C C . LEU A 1 488 ? -31.943 -0.637 9.122 1.00 96.94 488 LEU A C 1
ATOM 3639 O O . LEU A 1 488 ? -32.828 0.214 9.227 1.00 96.94 488 LEU A O 1
ATOM 3643 N N . GLU A 1 489 ? -30.749 -0.393 8.603 1.00 96.94 489 GLU A N 1
ATOM 3644 C CA . GLU A 1 489 ? -30.303 0.893 8.082 1.00 96.94 489 GLU A CA 1
ATOM 3645 C C . GLU A 1 489 ? -29.933 0.749 6.603 1.00 96.94 489 GLU A C 1
ATOM 3647 O O . GLU A 1 489 ? -29.357 -0.259 6.192 1.00 96.94 489 GLU A O 1
ATOM 3652 N N . GLY A 1 490 ? -30.275 1.744 5.790 1.00 97.56 490 GLY A N 1
ATOM 3653 C CA . GLY A 1 490 ? -29.792 1.867 4.420 1.00 97.56 490 GLY A CA 1
ATOM 3654 C C . GLY A 1 490 ? -28.864 3.054 4.258 1.00 97.56 490 GLY A C 1
ATOM 3655 O O . GLY A 1 490 ? -28.993 4.053 4.964 1.00 97.56 490 GLY A O 1
ATOM 3656 N N . ARG A 1 491 ? -27.963 2.961 3.284 1.00 97.12 491 ARG A N 1
ATOM 3657 C CA . ARG A 1 491 ? -27.044 4.035 2.913 1.00 97.12 491 ARG A CA 1
ATOM 3658 C C . ARG A 1 491 ? -26.945 4.195 1.403 1.00 97.12 491 ARG A C 1
ATOM 3660 O O . ARG A 1 491 ? -26.991 3.216 0.657 1.00 97.12 491 ARG A O 1
ATOM 3667 N N . LEU A 1 492 ? -26.744 5.433 0.977 1.00 98.44 492 LEU A N 1
ATOM 3668 C CA . LEU A 1 492 ? -26.383 5.810 -0.383 1.00 98.44 492 LEU A CA 1
ATOM 3669 C C . LEU A 1 492 ? -25.223 6.800 -0.300 1.00 98.44 492 LEU A C 1
ATOM 3671 O O . LEU A 1 492 ? -25.329 7.802 0.403 1.00 98.44 492 LEU A O 1
ATOM 3675 N N . ALA A 1 493 ? -24.133 6.532 -1.007 1.00 98.38 493 ALA A N 1
ATOM 3676 C CA . ALA A 1 493 ? -22.941 7.368 -1.006 1.00 98.38 493 ALA A CA 1
ATOM 3677 C C . ALA A 1 493 ? -22.508 7.686 -2.434 1.00 98.38 493 ALA A C 1
ATOM 3679 O O . ALA A 1 493 ? -22.575 6.827 -3.309 1.00 98.38 493 ALA A O 1
ATOM 3680 N N . TYR A 1 494 ? -22.027 8.902 -2.648 1.00 98.69 494 TYR A N 1
ATOM 3681 C CA . TYR A 1 494 ? -21.380 9.355 -3.869 1.00 98.69 494 TYR A CA 1
ATOM 3682 C C . TYR A 1 494 ? -20.042 10.004 -3.523 1.00 98.69 494 TYR A C 1
ATOM 3684 O O . TYR A 1 494 ? -19.937 10.739 -2.538 1.00 98.69 494 TYR A O 1
ATOM 3692 N N . GLY A 1 495 ? -19.029 9.773 -4.352 1.00 98.25 495 GLY A N 1
ATOM 3693 C CA . GLY A 1 495 ? -17.736 10.426 -4.207 1.00 98.25 495 GLY A CA 1
ATOM 3694 C C . GLY A 1 495 ? -16.923 10.379 -5.488 1.00 98.25 495 GLY A C 1
ATOM 3695 O O . GLY A 1 495 ? -16.995 9.404 -6.241 1.00 98.25 495 GLY A O 1
ATOM 3696 N N . ARG A 1 496 ? -16.138 11.433 -5.713 1.00 98.44 496 ARG A N 1
ATOM 3697 C CA . ARG A 1 496 ? -15.106 11.462 -6.750 1.00 98.44 496 ARG A CA 1
ATOM 3698 C C . ARG A 1 496 ? -13.741 11.171 -6.140 1.00 98.44 496 ARG A C 1
ATOM 3700 O O . ARG A 1 496 ? -13.279 11.951 -5.313 1.00 98.44 496 ARG A O 1
ATOM 3707 N N . GLY A 1 497 ? -13.106 10.099 -6.596 1.00 96.88 497 GLY A N 1
ATOM 3708 C CA . GLY A 1 497 ? -11.715 9.777 -6.282 1.00 96.88 497 GLY A CA 1
ATOM 3709 C C . GLY A 1 497 ? -10.743 10.256 -7.362 1.00 96.88 497 GLY A C 1
ATOM 3710 O O . GLY A 1 497 ? -11.153 10.646 -8.465 1.00 96.88 497 GLY A O 1
ATOM 3711 N N . VAL A 1 498 ? -9.451 10.201 -7.050 1.00 96.31 498 VAL A N 1
ATOM 3712 C CA . VAL A 1 498 ? -8.348 10.612 -7.921 1.00 96.31 498 VAL A CA 1
ATOM 3713 C C . VAL A 1 498 ? -7.171 9.644 -7.852 1.00 96.31 498 VAL A C 1
ATOM 3715 O O . VAL A 1 498 ? -6.847 9.118 -6.791 1.00 96.31 498 VAL A O 1
ATOM 3718 N N . GLY A 1 499 ? -6.530 9.403 -8.992 1.00 93.12 499 GLY A N 1
ATOM 3719 C CA . GLY A 1 499 ? -5.304 8.626 -9.125 1.00 93.12 499 GLY A CA 1
ATOM 3720 C C . GLY A 1 499 ? -4.121 9.525 -9.471 1.00 93.12 499 GLY A C 1
ATOM 3721 O O . GLY A 1 499 ? -4.217 10.386 -10.353 1.00 93.12 499 GLY A O 1
ATOM 3722 N N . ASN A 1 500 ? -2.991 9.328 -8.793 1.00 89.38 500 ASN A N 1
ATOM 3723 C CA . ASN A 1 500 ? -1.754 10.039 -9.104 1.00 89.38 500 ASN A CA 1
ATOM 3724 C C . ASN A 1 500 ? -1.050 9.409 -10.328 1.00 89.38 500 ASN A C 1
ATOM 3726 O O . ASN A 1 500 ? -0.804 8.198 -10.334 1.00 89.38 500 ASN A O 1
ATOM 3730 N N . PRO A 1 501 ? -0.692 10.206 -11.355 1.00 85.88 501 PRO A N 1
ATOM 3731 C CA . PRO A 1 501 ? -0.102 9.700 -12.591 1.00 85.88 501 PRO A CA 1
ATOM 3732 C C . PRO A 1 501 ? 1.306 9.124 -12.382 1.00 85.88 501 PRO A C 1
ATOM 3734 O O . PRO A 1 501 ? 2.093 9.605 -11.561 1.00 85.88 501 PRO A O 1
ATOM 3737 N N . TRP A 1 502 ? 1.664 8.116 -13.180 1.00 84.81 502 TRP A N 1
ATOM 3738 C CA . TRP A 1 502 ? 2.993 7.504 -13.158 1.00 84.81 502 TRP A CA 1
ATOM 3739 C C . TRP A 1 502 ? 3.999 8.300 -13.995 1.00 84.81 502 TRP A C 1
ATOM 3741 O O . TRP A 1 502 ? 4.059 8.190 -15.221 1.00 84.81 502 TRP A O 1
ATOM 3751 N N . LEU A 1 503 ? 4.844 9.067 -13.304 1.00 85.44 503 LEU A N 1
ATOM 3752 C CA . LEU A 1 503 ? 5.908 9.878 -13.910 1.00 85.44 503 LEU A CA 1
ATOM 3753 C C . LEU A 1 503 ? 7.166 9.078 -14.264 1.00 85.44 503 LEU A C 1
ATOM 3755 O O . LEU A 1 503 ? 7.815 9.362 -15.266 1.00 85.44 503 LEU A O 1
ATOM 3759 N N . GLY A 1 504 ? 7.516 8.081 -13.446 1.00 86.88 504 GLY A N 1
ATOM 3760 C CA . GLY A 1 504 ? 8.765 7.323 -13.575 1.00 86.88 504 GLY A CA 1
ATOM 3761 C C . GLY A 1 504 ? 8.899 6.641 -14.937 1.00 86.88 504 GLY A C 1
ATOM 3762 O O . GLY A 1 504 ? 9.795 6.999 -15.700 1.00 86.88 504 GLY A O 1
ATOM 3763 N N . PRO A 1 505 ? 7.986 5.722 -15.300 1.00 87.88 505 PRO A N 1
ATOM 3764 C CA . PRO A 1 505 ? 8.053 5.035 -16.588 1.00 87.88 505 PRO A CA 1
ATOM 3765 C C . PRO A 1 505 ? 7.881 5.959 -17.796 1.00 87.88 505 PRO A C 1
ATOM 3767 O O . PRO A 1 505 ? 8.500 5.708 -18.832 1.00 87.88 505 PRO A O 1
ATOM 3770 N N . LEU A 1 506 ? 7.103 7.044 -17.670 1.00 90.00 506 LEU A N 1
ATOM 3771 C CA . LEU A 1 506 ? 7.015 8.072 -18.710 1.00 90.00 506 LEU A CA 1
ATOM 3772 C C . LEU A 1 506 ? 8.395 8.696 -18.966 1.00 90.00 506 LEU A C 1
ATOM 3774 O O . LEU A 1 506 ? 8.867 8.701 -20.105 1.00 90.00 506 LEU A O 1
ATOM 3778 N N . TYR A 1 507 ? 9.061 9.158 -17.904 1.00 92.50 507 TYR A N 1
ATOM 3779 C CA . TYR A 1 507 ? 10.396 9.743 -17.983 1.00 92.50 507 TYR A CA 1
ATOM 3780 C C . TYR A 1 507 ? 11.427 8.748 -18.525 1.00 92.50 507 TYR A C 1
ATOM 3782 O O . TYR A 1 507 ? 12.120 9.056 -19.491 1.00 92.50 507 TYR A O 1
ATOM 3790 N N . SER A 1 508 ? 11.504 7.536 -17.966 1.00 90.25 508 SER A N 1
ATOM 3791 C CA . SER A 1 508 ? 12.475 6.516 -18.387 1.00 90.25 508 SER A CA 1
ATOM 3792 C C . SER A 1 508 ? 12.308 6.120 -19.859 1.00 90.25 508 SER A C 1
ATOM 3794 O O . SER A 1 508 ? 13.305 5.940 -20.568 1.00 90.25 508 SER A O 1
ATOM 3796 N N . THR A 1 509 ? 11.063 6.025 -20.344 1.00 92.50 509 THR A N 1
ATOM 3797 C CA . THR A 1 509 ? 10.769 5.721 -21.754 1.00 92.50 509 THR A CA 1
ATOM 3798 C C . THR A 1 509 ? 11.210 6.857 -22.669 1.00 92.50 509 THR A C 1
ATOM 3800 O O . THR A 1 509 ? 11.856 6.596 -23.688 1.00 92.50 509 THR A O 1
ATOM 3803 N N . TYR A 1 510 ? 10.914 8.108 -22.297 1.00 94.69 510 TYR A N 1
ATOM 3804 C CA . TYR A 1 510 ? 11.369 9.277 -23.045 1.00 94.69 510 TYR A CA 1
ATOM 3805 C C . TYR A 1 510 ? 12.896 9.365 -23.056 1.00 94.69 510 TYR A C 1
ATOM 3807 O O . TYR A 1 510 ? 13.489 9.475 -24.125 1.00 94.69 510 TYR A O 1
ATOM 3815 N N . ALA A 1 511 ? 13.545 9.253 -21.894 1.00 93.06 511 ALA A N 1
ATOM 3816 C CA . ALA A 1 511 ? 14.994 9.363 -21.759 1.00 93.06 511 ALA A CA 1
ATOM 3817 C C . ALA A 1 511 ? 15.737 8.336 -22.622 1.00 93.06 511 ALA A C 1
ATOM 3819 O O . ALA A 1 511 ? 16.695 8.679 -23.313 1.00 93.06 511 ALA A O 1
ATOM 3820 N N . SER A 1 512 ? 15.236 7.100 -22.666 1.00 92.06 512 SER A N 1
ATOM 3821 C CA . SER A 1 512 ? 15.813 6.025 -23.484 1.00 92.06 512 SER A CA 1
ATOM 3822 C C . SER A 1 512 ? 15.582 6.205 -24.992 1.00 92.06 512 SER A C 1
ATOM 3824 O O . SER A 1 512 ? 16.261 5.570 -25.794 1.00 92.06 512 SER A O 1
ATOM 3826 N N . ASN A 1 513 ? 14.635 7.060 -25.396 1.00 95.56 513 ASN A N 1
ATOM 3827 C CA . ASN A 1 513 ? 14.221 7.255 -26.790 1.00 95.56 513 ASN A CA 1
ATOM 3828 C C . ASN A 1 513 ? 14.208 8.733 -27.213 1.00 95.56 513 ASN A C 1
ATOM 3830 O O . ASN A 1 513 ? 13.505 9.103 -28.156 1.00 95.56 513 ASN A O 1
ATOM 3834 N N . ALA A 1 514 ? 14.986 9.582 -26.536 1.00 94.50 514 ALA A N 1
ATOM 3835 C CA . ALA A 1 514 ? 14.881 11.036 -26.641 1.00 94.50 514 ALA A CA 1
ATOM 3836 C C . ALA A 1 514 ? 15.001 11.542 -28.084 1.00 94.50 514 ALA A C 1
ATOM 3838 O O . ALA A 1 514 ? 14.217 12.384 -28.508 1.00 94.50 514 ALA A O 1
ATOM 3839 N N . ALA A 1 515 ? 15.920 10.967 -28.868 1.00 94.81 515 ALA A N 1
ATOM 3840 C CA . ALA A 1 515 ? 16.110 11.322 -30.272 1.00 94.81 515 ALA A CA 1
ATOM 3841 C C . ALA A 1 515 ? 14.842 11.106 -31.120 1.00 94.81 515 ALA A C 1
ATOM 3843 O O . ALA A 1 515 ? 14.520 11.946 -31.956 1.00 94.81 515 ALA A O 1
ATOM 3844 N N . ARG A 1 516 ? 14.093 10.018 -30.883 1.00 95.88 516 ARG A N 1
ATOM 3845 C CA . ARG A 1 516 ? 12.850 9.727 -31.617 1.00 95.88 516 ARG A CA 1
ATOM 3846 C C . ARG A 1 516 ? 11.757 10.729 -31.262 1.00 95.88 516 ARG A C 1
ATOM 3848 O O . ARG A 1 516 ? 11.197 11.344 -32.163 1.00 95.88 516 ARG A O 1
ATOM 3855 N N . PHE A 1 517 ? 11.522 10.952 -29.969 1.00 96.94 517 PHE A N 1
ATOM 3856 C CA . PHE A 1 517 ? 10.550 11.943 -29.495 1.00 96.94 517 PHE A CA 1
ATOM 3857 C C . PHE A 1 517 ? 10.854 13.348 -30.030 1.00 96.94 517 PHE A C 1
ATOM 3859 O O . PHE A 1 517 ? 9.985 13.990 -30.618 1.00 96.94 517 PHE A O 1
ATOM 3866 N N . GLN A 1 518 ? 12.108 13.789 -29.910 1.00 94.62 518 GLN A N 1
ATOM 3867 C CA . GLN A 1 518 ? 12.535 15.110 -30.367 1.00 94.62 518 GLN A CA 1
ATOM 3868 C C . GLN A 1 518 ? 12.423 15.254 -31.892 1.00 94.62 518 GLN A C 1
ATOM 3870 O O . GLN A 1 518 ? 11.963 16.290 -32.365 1.00 94.62 518 GLN A O 1
ATOM 3875 N N . SER A 1 519 ? 12.761 14.214 -32.667 1.00 95.31 519 SER A N 1
ATOM 3876 C CA . SER A 1 519 ? 12.579 14.225 -34.129 1.00 95.31 519 SER A CA 1
ATOM 3877 C C . SER A 1 519 ? 11.109 14.313 -34.556 1.00 95.31 519 SER A C 1
ATOM 3879 O O . SER A 1 519 ? 10.809 14.879 -35.602 1.00 95.31 519 SER A O 1
ATOM 3881 N N . ALA A 1 520 ? 10.196 13.811 -33.719 1.00 95.88 520 ALA A N 1
ATOM 3882 C CA . ALA A 1 520 ? 8.752 13.910 -33.906 1.00 95.88 520 ALA A CA 1
ATOM 3883 C C . ALA A 1 520 ? 8.159 15.237 -33.387 1.00 95.88 520 ALA A C 1
ATOM 3885 O O . ALA A 1 520 ? 6.946 15.428 -33.436 1.00 95.88 520 ALA A O 1
ATOM 3886 N N . GLY A 1 521 ? 8.986 16.150 -32.862 1.00 95.00 521 GLY A N 1
ATOM 3887 C CA . GLY A 1 521 ? 8.536 17.417 -32.276 1.00 95.00 521 GLY A CA 1
ATOM 3888 C C . GLY A 1 521 ? 7.864 17.278 -30.905 1.00 95.00 521 GLY A C 1
ATOM 3889 O O . GLY A 1 521 ? 7.285 18.244 -30.409 1.00 95.00 521 GLY A O 1
ATOM 3890 N N . VAL A 1 522 ? 7.944 16.105 -30.271 1.00 95.06 522 VAL A N 1
ATOM 3891 C CA . VAL A 1 522 ? 7.372 15.841 -28.946 1.00 95.06 522 VAL A CA 1
ATOM 3892 C C . VAL A 1 522 ? 8.447 16.072 -27.890 1.00 95.06 522 VAL A C 1
ATOM 3894 O O . VAL A 1 522 ? 9.391 15.296 -27.762 1.00 95.06 522 VAL A O 1
ATOM 3897 N N . SER A 1 523 ? 8.318 17.151 -27.120 1.00 94.69 523 SER A N 1
ATOM 3898 C CA . SER A 1 523 ? 9.244 17.450 -26.023 1.00 94.69 523 SER A CA 1
ATOM 3899 C C . SER A 1 523 ? 8.821 16.762 -24.725 1.00 94.69 523 SER A C 1
ATOM 3901 O O . SER A 1 523 ? 7.626 16.585 -24.472 1.00 94.69 523 SER A O 1
ATOM 3903 N N . LEU A 1 524 ? 9.783 16.449 -23.850 1.00 94.94 524 LEU A N 1
ATOM 3904 C CA . LEU A 1 524 ? 9.486 15.919 -22.517 1.00 94.94 524 LEU A CA 1
ATOM 3905 C C . LEU A 1 524 ? 8.576 16.877 -21.748 1.00 94.94 524 LEU A C 1
ATOM 3907 O O . LEU A 1 524 ? 7.626 16.425 -21.123 1.00 94.94 524 LEU A O 1
ATOM 3911 N N . GLN A 1 525 ? 8.810 18.190 -21.862 1.00 94.69 525 GLN A N 1
ATOM 3912 C CA . GLN A 1 525 ? 7.959 19.209 -21.248 1.00 94.69 525 GLN A CA 1
ATOM 3913 C C . GLN A 1 525 ? 6.497 19.083 -21.683 1.00 94.69 525 GLN A C 1
ATOM 3915 O O . GLN A 1 525 ? 5.603 19.194 -20.849 1.00 94.69 525 GLN A O 1
ATOM 3920 N N . SER A 1 526 ? 6.241 18.841 -22.973 1.00 92.94 526 SER A N 1
ATOM 3921 C CA . SER A 1 526 ? 4.871 18.691 -23.469 1.00 92.94 526 SER A CA 1
ATOM 3922 C C . SER A 1 526 ? 4.178 17.476 -22.853 1.00 92.94 526 SER A C 1
ATOM 3924 O O . SER A 1 526 ? 3.033 17.585 -22.429 1.00 92.94 526 SER A O 1
ATOM 3926 N N . LEU A 1 527 ? 4.878 16.345 -22.717 1.00 92.38 527 LEU A N 1
ATOM 3927 C CA . LEU A 1 527 ? 4.341 15.161 -22.044 1.00 92.38 527 LEU A CA 1
ATOM 3928 C C . LEU A 1 527 ? 4.151 15.416 -20.545 1.00 92.38 527 LEU A C 1
ATOM 3930 O O . LEU A 1 527 ? 3.128 15.034 -19.990 1.00 92.38 527 LEU A O 1
ATOM 3934 N N . TRP A 1 528 ? 5.103 16.109 -19.916 1.00 90.88 528 TRP A N 1
ATOM 3935 C CA . TRP A 1 528 ? 5.093 16.447 -18.495 1.00 90.88 528 TRP A CA 1
ATOM 3936 C C . TRP A 1 528 ? 3.917 17.340 -18.113 1.00 90.88 528 TRP A C 1
ATOM 3938 O O . TRP A 1 528 ? 3.282 17.094 -17.101 1.00 90.88 528 TRP A O 1
ATOM 3948 N N . SER A 1 529 ? 3.600 18.355 -18.919 1.00 89.38 529 SER A N 1
ATOM 3949 C CA . SER A 1 529 ? 2.505 19.291 -18.633 1.00 89.38 529 SER A CA 1
ATOM 3950 C C . SER A 1 529 ? 1.130 18.793 -19.088 1.00 89.38 529 SER A C 1
ATOM 3952 O O . SER A 1 529 ? 0.122 19.292 -18.599 1.00 89.38 529 SER A O 1
ATOM 3954 N N . ASN A 1 530 ? 1.071 17.822 -20.007 1.00 88.12 530 ASN A N 1
ATOM 3955 C CA . ASN A 1 530 ? -0.188 17.273 -20.530 1.00 88.12 530 ASN A CA 1
ATOM 3956 C C . ASN A 1 530 ? -0.677 16.019 -19.794 1.00 88.12 530 ASN A C 1
ATOM 3958 O O . ASN A 1 530 ? -1.702 15.447 -20.178 1.00 88.12 530 ASN A O 1
ATOM 3962 N N . LEU A 1 531 ? 0.033 15.571 -18.757 1.00 86.69 531 LEU A N 1
ATOM 3963 C CA . LEU A 1 531 ? -0.471 14.526 -17.875 1.00 86.69 531 LEU A CA 1
ATOM 3964 C C . LEU A 1 531 ? -1.819 14.936 -17.282 1.00 86.69 531 LEU A C 1
ATOM 3966 O O . LEU A 1 531 ? -2.068 16.099 -16.967 1.00 86.69 531 LEU A O 1
ATOM 3970 N N . ARG A 1 532 ? -2.698 13.953 -17.119 1.00 91.38 532 ARG A N 1
ATOM 3971 C CA . ARG A 1 532 ? -4.016 14.139 -16.518 1.00 91.38 532 ARG A CA 1
ATOM 3972 C C . ARG A 1 532 ? -4.150 13.227 -15.318 1.00 91.38 532 ARG A C 1
ATOM 3974 O O . ARG A 1 532 ? -3.593 12.131 -15.309 1.00 91.38 532 ARG A O 1
ATOM 3981 N N . LEU A 1 533 ? -4.881 13.702 -14.318 1.00 93.81 533 LEU A N 1
ATOM 3982 C CA . LEU A 1 533 ? -5.238 12.890 -13.165 1.00 93.81 533 LEU A CA 1
ATOM 3983 C C . LEU A 1 533 ? -6.358 11.933 -13.569 1.00 93.81 533 LEU A C 1
ATOM 3985 O O . LEU A 1 533 ? -7.384 12.376 -14.094 1.00 93.81 533 LEU A O 1
ATOM 3989 N N . GLU A 1 534 ? -6.173 10.643 -13.297 1.00 95.56 534 GLU A N 1
ATOM 3990 C CA . GLU A 1 534 ? -7.265 9.675 -13.393 1.00 95.56 534 GLU A CA 1
ATOM 3991 C C . GLU A 1 534 ? -8.306 10.059 -12.336 1.00 95.56 534 GLU A C 1
ATOM 3993 O O . GLU A 1 534 ? -7.959 10.330 -11.188 1.00 95.56 534 GLU A O 1
ATOM 3998 N N . THR A 1 535 ? -9.582 10.141 -12.704 1.00 97.19 535 THR A N 1
ATOM 3999 C CA . THR A 1 535 ? -10.660 10.454 -11.747 1.00 97.19 535 THR A CA 1
ATOM 4000 C C . THR A 1 535 ? -11.796 9.474 -11.916 1.00 97.19 535 THR A C 1
ATOM 4002 O O . THR A 1 535 ? -12.118 9.111 -13.048 1.00 97.19 535 THR A O 1
ATOM 4005 N N . ALA A 1 536 ? -12.412 9.069 -10.804 1.00 97.75 536 ALA A N 1
ATOM 4006 C CA . ALA A 1 536 ? -13.530 8.136 -10.817 1.00 97.75 536 ALA A CA 1
ATOM 4007 C C . ALA A 1 536 ? -14.702 8.639 -9.978 1.00 97.75 536 ALA A C 1
ATOM 4009 O O . ALA A 1 536 ? -14.553 8.906 -8.787 1.00 97.75 536 ALA A O 1
ATOM 4010 N N . ASP A 1 537 ? -15.873 8.724 -10.601 1.00 98.56 537 ASP A N 1
ATOM 4011 C CA . ASP A 1 537 ? -17.136 9.017 -9.929 1.00 98.56 537 ASP A CA 1
ATOM 4012 C C . ASP A 1 537 ? -17.788 7.696 -9.515 1.00 98.56 537 ASP A C 1
ATOM 4014 O O . ASP A 1 537 ? -18.109 6.861 -10.367 1.00 98.56 537 ASP A O 1
ATOM 4018 N N . THR A 1 538 ? -17.966 7.499 -8.209 1.00 98.56 538 THR A N 1
ATOM 4019 C CA . THR A 1 538 ? -18.449 6.240 -7.629 1.00 98.56 538 THR A CA 1
ATOM 4020 C C . THR A 1 538 ? -19.731 6.462 -6.841 1.00 98.56 538 THR A C 1
ATOM 4022 O O . THR A 1 538 ? -19.857 7.454 -6.122 1.00 98.56 538 THR A O 1
ATOM 4025 N N . VAL A 1 539 ? -20.672 5.526 -6.965 1.00 98.69 539 VAL A N 1
ATOM 4026 C CA . VAL A 1 539 ? -21.897 5.450 -6.168 1.00 98.69 539 VAL A CA 1
ATOM 4027 C C . VAL A 1 539 ? -21.974 4.085 -5.496 1.00 98.69 539 VAL A C 1
ATOM 4029 O O . VAL A 1 539 ? -21.889 3.059 -6.170 1.00 98.69 539 VAL A O 1
ATOM 4032 N N . ASP A 1 540 ? -22.207 4.094 -4.187 1.00 98.00 540 ASP A N 1
ATOM 4033 C CA . ASP A 1 540 ? -22.441 2.904 -3.372 1.00 98.00 540 ASP A CA 1
ATOM 4034 C C . ASP A 1 540 ? -23.853 2.955 -2.780 1.00 98.00 540 ASP A C 1
ATOM 4036 O O . ASP A 1 540 ? -24.241 3.960 -2.185 1.00 98.00 540 ASP A O 1
ATOM 4040 N N . ALA A 1 541 ? -24.598 1.857 -2.880 1.00 98.56 541 ALA A N 1
ATOM 4041 C CA . ALA A 1 541 ? -25.872 1.657 -2.195 1.00 98.56 541 ALA A CA 1
ATOM 4042 C C . ALA A 1 541 ? -25.768 0.411 -1.312 1.00 98.56 541 ALA A C 1
ATOM 4044 O O . ALA A 1 541 ? -25.438 -0.668 -1.801 1.00 98.56 541 ALA A O 1
ATOM 4045 N N . GLY A 1 542 ? -26.029 0.544 -0.015 1.00 97.94 542 GLY A N 1
ATOM 4046 C CA . GLY A 1 542 ? -25.845 -0.549 0.937 1.00 97.94 542 GLY A CA 1
ATOM 4047 C C . GLY A 1 542 ? -26.950 -0.635 1.974 1.00 97.94 542 GLY A C 1
ATOM 4048 O O . GLY A 1 542 ? -27.663 0.336 2.229 1.00 97.94 542 GLY A O 1
ATOM 4049 N N . LEU A 1 543 ? -27.063 -1.809 2.585 1.00 97.94 543 LEU A N 1
ATOM 4050 C CA . LEU A 1 543 ? -27.892 -2.046 3.760 1.00 97.94 543 LEU A CA 1
ATOM 4051 C C . LEU A 1 543 ? -27.008 -2.542 4.902 1.00 97.94 543 LEU A C 1
ATOM 4053 O O . LEU A 1 543 ? -25.974 -3.161 4.671 1.00 97.94 543 LEU A O 1
ATOM 4057 N N . SER A 1 544 ? -27.445 -2.297 6.126 1.00 95.81 544 SER A N 1
ATOM 4058 C CA . SER A 1 544 ? -26.905 -2.884 7.343 1.00 95.81 544 SER A CA 1
ATOM 4059 C C . SER A 1 544 ? -28.074 -3.442 8.139 1.00 95.81 544 SER A C 1
ATOM 4061 O O . SER A 1 544 ? -28.927 -2.691 8.618 1.00 95.81 544 SER A O 1
ATOM 4063 N N . TRP A 1 545 ? -28.137 -4.765 8.241 1.00 96.44 545 TRP A N 1
ATOM 4064 C CA . TRP A 1 545 ? -29.155 -5.470 9.003 1.00 96.44 545 TRP A CA 1
ATOM 4065 C C . TRP A 1 545 ? -28.525 -6.132 10.223 1.00 96.44 545 TRP A C 1
ATOM 4067 O O . TRP A 1 545 ? -27.570 -6.898 10.096 1.00 96.44 545 TRP A O 1
ATOM 4077 N N . ARG A 1 546 ? -29.069 -5.841 11.403 1.00 94.62 546 ARG A N 1
ATOM 4078 C CA . ARG A 1 546 ? -28.610 -6.353 12.694 1.00 94.62 546 ARG A CA 1
ATOM 4079 C C . ARG A 1 546 ? -29.778 -6.986 13.429 1.00 94.62 546 ARG A C 1
ATOM 4081 O O . ARG A 1 546 ? -30.737 -6.304 13.779 1.00 94.62 546 ARG A O 1
ATOM 4088 N N . HIS A 1 547 ? -29.687 -8.281 13.700 1.00 93.75 547 HIS A N 1
ATOM 4089 C CA . HIS A 1 547 ? -30.698 -9.000 14.468 1.00 93.75 547 HIS A CA 1
ATOM 4090 C C . HIS A 1 547 ? -30.030 -9.943 15.468 1.00 93.75 547 HIS A C 1
ATOM 4092 O O . HIS A 1 547 ? -29.384 -10.924 15.094 1.00 93.75 547 HIS A O 1
ATOM 4098 N N . GLY A 1 548 ? -30.171 -9.625 16.758 1.00 90.12 548 GLY A N 1
ATOM 4099 C CA . GLY A 1 548 ? -29.456 -10.320 17.825 1.00 90.12 548 GLY A CA 1
ATOM 4100 C C . GLY A 1 548 ? -27.942 -10.249 17.615 1.00 90.12 548 GLY A C 1
ATOM 4101 O O . GLY A 1 548 ? -27.368 -9.166 17.548 1.00 90.12 548 GLY A O 1
ATOM 4102 N N . ALA A 1 549 ? -27.311 -11.413 17.491 1.00 90.19 549 ALA A N 1
ATOM 4103 C CA . ALA A 1 549 ? -25.869 -11.570 17.323 1.00 90.19 549 ALA A CA 1
ATOM 4104 C C . ALA A 1 549 ? -25.393 -11.599 15.856 1.00 90.19 549 ALA A C 1
ATOM 4106 O O . ALA A 1 549 ? -24.214 -11.852 15.607 1.00 90.19 549 ALA A O 1
ATOM 4107 N N . VAL A 1 550 ? -26.297 -11.401 14.889 1.00 94.25 550 VAL A N 1
ATOM 4108 C CA . VAL A 1 550 ? -25.999 -11.450 13.450 1.00 94.25 550 VAL A CA 1
ATOM 4109 C C . VAL A 1 550 ? -25.983 -10.040 12.871 1.00 94.25 550 VAL A C 1
ATOM 4111 O O . VAL A 1 550 ? -26.919 -9.269 13.092 1.00 94.25 550 VAL A O 1
ATOM 4114 N N . THR A 1 551 ? -24.955 -9.738 12.080 1.00 94.94 551 THR A N 1
ATOM 4115 C CA . THR A 1 551 ? -24.888 -8.549 11.222 1.00 94.94 551 THR A CA 1
ATOM 4116 C C . THR A 1 551 ? -24.681 -8.979 9.775 1.00 94.94 551 THR A C 1
ATOM 4118 O O . THR A 1 551 ? -23.774 -9.759 9.495 1.00 94.94 551 THR A O 1
ATOM 4121 N N . LEU A 1 552 ? -25.496 -8.457 8.858 1.00 96.81 552 LEU A N 1
ATOM 4122 C CA . LEU A 1 552 ? -25.326 -8.599 7.410 1.00 96.81 552 LEU A CA 1
ATOM 4123 C C . LEU A 1 552 ? -25.245 -7.213 6.768 1.00 96.81 552 LEU A C 1
ATOM 4125 O O . LEU A 1 552 ? -26.106 -6.368 7.018 1.00 96.81 552 LEU A O 1
ATOM 4129 N N . ALA A 1 553 ? -24.252 -6.997 5.909 1.00 97.12 553 ALA A N 1
ATOM 4130 C CA . ALA A 1 553 ? -24.049 -5.731 5.213 1.00 97.12 553 ALA A CA 1
ATOM 4131 C C . ALA A 1 553 ? -23.818 -5.935 3.704 1.00 97.12 553 ALA A C 1
ATOM 4133 O O . ALA A 1 553 ? -22.671 -5.987 3.249 1.00 97.12 553 ALA A O 1
ATOM 4134 N N . PRO A 1 554 ? -24.886 -6.093 2.898 1.00 98.12 554 PRO A N 1
ATOM 4135 C CA . PRO A 1 554 ? -24.765 -6.105 1.449 1.00 98.12 554 PRO A CA 1
ATOM 4136 C C . PRO A 1 554 ? -24.544 -4.690 0.894 1.00 98.12 554 PRO A C 1
ATOM 4138 O O . PRO A 1 554 ? -25.141 -3.716 1.358 1.00 98.12 554 PRO A O 1
ATOM 4141 N N . THR A 1 555 ? -23.720 -4.582 -0.145 1.00 98.50 555 THR A N 1
ATOM 4142 C CA . THR A 1 555 ? -23.408 -3.335 -0.853 1.00 98.50 555 THR A CA 1
ATOM 4143 C C . THR A 1 555 ? -23.394 -3.578 -2.355 1.00 98.50 555 THR A C 1
ATOM 4145 O O . THR A 1 555 ? -22.779 -4.528 -2.823 1.00 98.50 555 THR A O 1
ATOM 4148 N N . LEU A 1 556 ? -24.031 -2.699 -3.119 1.00 98.81 556 LEU A N 1
ATOM 4149 C CA . LEU A 1 556 ? -23.881 -2.593 -4.566 1.00 98.81 556 LEU A CA 1
ATOM 4150 C C . LEU A 1 556 ? -23.077 -1.337 -4.881 1.00 98.81 556 LEU A C 1
ATOM 4152 O O . LEU A 1 556 ? -23.270 -0.306 -4.236 1.00 98.81 556 LEU A O 1
ATOM 4156 N N . TYR A 1 557 ? -22.211 -1.408 -5.885 1.00 98.56 557 TYR A N 1
ATOM 4157 C CA . TYR A 1 557 ? -21.432 -0.251 -6.311 1.00 98.56 557 TYR A CA 1
ATOM 4158 C C . TYR A 1 557 ? -21.375 -0.119 -7.830 1.00 98.56 557 TYR A C 1
ATOM 4160 O O . TYR A 1 557 ? -21.434 -1.108 -8.566 1.00 98.56 557 TYR A O 1
ATOM 4168 N N . VAL A 1 558 ? -21.213 1.120 -8.287 1.00 98.62 558 VAL A N 1
ATOM 4169 C CA . VAL A 1 558 ? -20.882 1.473 -9.669 1.00 98.62 558 VAL A CA 1
ATOM 4170 C C . VAL A 1 558 ? -19.875 2.617 -9.666 1.00 98.62 558 VAL A C 1
ATOM 4172 O O . VAL A 1 558 ? -19.994 3.557 -8.888 1.00 98.62 558 VAL A O 1
ATOM 4175 N N . SER A 1 559 ? -18.882 2.544 -10.540 1.00 98.31 559 SER A N 1
ATOM 4176 C CA . SER A 1 559 ? -17.832 3.538 -10.700 1.00 98.31 559 SER A CA 1
ATOM 4177 C C . SER A 1 559 ? -17.546 3.761 -12.178 1.00 98.31 559 SER A C 1
ATOM 4179 O O . SER A 1 559 ? -17.575 2.819 -12.976 1.00 98.31 559 SER A O 1
ATOM 4181 N N . ARG A 1 560 ? -17.280 5.009 -12.552 1.00 98.19 560 ARG A N 1
ATOM 4182 C CA . ARG A 1 560 ? -16.845 5.386 -13.899 1.00 98.19 560 ARG A CA 1
ATOM 4183 C C . ARG A 1 560 ? -15.585 6.217 -13.791 1.00 98.19 560 ARG A C 1
ATOM 4185 O O . ARG A 1 560 ? -15.631 7.307 -13.222 1.00 98.19 560 ARG A O 1
ATOM 4192 N N . ALA A 1 561 ? -14.497 5.711 -14.353 1.00 97.12 561 ALA A N 1
ATOM 4193 C CA . ALA A 1 561 ? -13.219 6.389 -14.400 1.00 97.12 561 ALA A CA 1
ATOM 4194 C C . ALA A 1 561 ? -12.948 6.979 -15.786 1.00 97.12 561 ALA A C 1
ATOM 4196 O O . ALA A 1 561 ? -13.375 6.453 -16.818 1.00 97.12 561 ALA A O 1
ATOM 4197 N N . LYS A 1 562 ? -12.210 8.085 -15.800 1.00 96.31 562 LYS A N 1
ATOM 4198 C CA . LYS A 1 562 ? -11.707 8.737 -17.009 1.00 96.31 562 LYS A CA 1
ATOM 4199 C C . LYS A 1 562 ? -10.234 9.074 -16.857 1.00 96.31 562 LYS A C 1
ATOM 4201 O O . LYS A 1 562 ? -9.732 9.197 -15.741 1.00 96.31 562 LYS A O 1
ATOM 4206 N N . ASP A 1 563 ? -9.593 9.288 -18.002 1.00 95.25 563 ASP A N 1
ATOM 4207 C CA . ASP A 1 563 ? -8.181 9.651 -18.103 1.00 95.25 563 ASP A CA 1
ATOM 4208 C C . ASP A 1 563 ? -7.240 8.598 -17.476 1.00 95.25 563 ASP A C 1
ATOM 4210 O O . ASP A 1 563 ? -6.121 8.932 -17.089 1.00 95.25 563 ASP A O 1
ATOM 4214 N N . LYS A 1 564 ? -7.655 7.318 -17.436 1.00 93.81 564 LYS A N 1
ATOM 4215 C CA . LYS A 1 564 ? -6.784 6.208 -17.027 1.00 93.81 564 LYS A CA 1
ATOM 4216 C C . LYS A 1 564 ? -5.540 6.183 -17.907 1.00 93.81 564 LYS A C 1
ATOM 4218 O O . LYS A 1 564 ? -5.628 6.330 -19.132 1.00 93.81 564 LYS A O 1
ATOM 4223 N N . GLN A 1 565 ? -4.390 6.015 -17.262 1.00 92.69 565 GLN A N 1
ATOM 4224 C CA . GLN A 1 565 ? -3.099 5.954 -17.931 1.00 92.69 565 GLN A CA 1
ATOM 4225 C C . GLN A 1 565 ? -2.849 4.539 -18.466 1.00 92.69 565 GLN A C 1
ATOM 4227 O O . GLN A 1 565 ? -2.960 3.566 -17.727 1.00 92.69 565 GLN A O 1
ATOM 4232 N N . VAL A 1 566 ? -2.516 4.429 -19.751 1.00 93.69 566 VAL A N 1
ATOM 4233 C CA . VAL A 1 566 ? -2.253 3.154 -20.440 1.00 93.69 566 VAL A CA 1
ATOM 4234 C C . VAL A 1 566 ? -1.053 3.275 -21.372 1.00 93.69 566 VAL A C 1
ATOM 4236 O O . VAL A 1 566 ? -0.695 4.372 -21.801 1.00 93.69 566 VAL A O 1
ATOM 4239 N N . THR A 1 567 ? -0.445 2.157 -21.750 1.00 93.94 567 THR A N 1
ATOM 4240 C CA . THR A 1 567 ? 0.635 2.099 -22.740 1.00 93.94 567 THR A CA 1
ATOM 4241 C C . THR A 1 567 ? 0.072 2.084 -24.164 1.00 93.94 567 THR A C 1
ATOM 4243 O O . THR A 1 567 ? -0.172 1.032 -24.766 1.00 93.94 567 THR A O 1
ATOM 4246 N N . ALA A 1 568 ? -0.078 3.274 -24.746 1.00 94.25 568 ALA A N 1
ATOM 4247 C CA . ALA A 1 568 ? -0.592 3.466 -26.100 1.00 94.25 568 ALA A CA 1
ATOM 4248 C C . ALA A 1 568 ? 0.522 3.813 -27.100 1.00 94.25 568 ALA A C 1
ATOM 4250 O O . ALA A 1 568 ? 1.501 4.483 -26.766 1.00 94.25 568 ALA A O 1
ATOM 4251 N N . TYR A 1 569 ? 0.361 3.356 -28.342 1.00 95.44 569 TYR A N 1
ATOM 4252 C CA . TYR A 1 569 ? 1.246 3.658 -29.466 1.00 95.44 569 TYR A CA 1
ATOM 4253 C C . TYR A 1 569 ? 0.954 5.039 -30.054 1.00 95.44 569 TYR A C 1
ATOM 4255 O O . TYR A 1 569 ? -0.174 5.314 -30.463 1.00 95.44 569 TYR A O 1
ATOM 4263 N N . ASP A 1 570 ? 1.986 5.870 -30.171 1.00 95.12 570 ASP A N 1
ATOM 4264 C CA . ASP A 1 570 ? 1.946 7.136 -30.897 1.00 95.12 570 ASP A CA 1
ATOM 4265 C C . ASP A 1 570 ? 2.599 6.969 -32.285 1.00 95.12 570 ASP A C 1
ATOM 4267 O O . ASP A 1 570 ? 3.804 6.703 -32.364 1.00 95.12 570 ASP A O 1
ATOM 4271 N N . PRO A 1 571 ? 1.850 7.122 -33.396 1.00 93.88 571 PRO A N 1
ATOM 4272 C CA . PRO A 1 571 ? 2.405 7.034 -34.746 1.00 93.88 571 PRO A CA 1
ATOM 4273 C C . PRO A 1 571 ? 3.362 8.175 -35.105 1.00 93.88 571 PRO A C 1
ATOM 4275 O O . PRO A 1 571 ? 4.190 7.976 -35.989 1.00 93.88 571 PRO A O 1
ATOM 4278 N N . ALA A 1 572 ? 3.257 9.345 -34.466 1.00 92.94 572 ALA A N 1
ATOM 4279 C CA . ALA A 1 572 ? 4.162 10.461 -34.729 1.00 92.94 572 ALA A CA 1
ATOM 4280 C C . ALA A 1 572 ? 5.572 10.142 -34.216 1.00 92.94 572 ALA A C 1
ATOM 4282 O O . ALA A 1 572 ? 6.559 10.427 -34.888 1.00 92.94 572 ALA A O 1
ATOM 4283 N N . VAL A 1 573 ? 5.659 9.486 -33.056 1.00 95.19 573 VAL A N 1
ATOM 4284 C CA . VAL A 1 573 ? 6.927 9.063 -32.440 1.00 95.19 573 VAL A CA 1
ATOM 4285 C C . VAL A 1 573 ? 7.374 7.678 -32.931 1.00 95.19 573 VAL A C 1
ATOM 4287 O O . VAL A 1 573 ? 8.566 7.361 -32.936 1.00 95.19 573 VAL A O 1
ATOM 4290 N N . GLY A 1 574 ? 6.428 6.824 -33.329 1.00 95.19 574 GLY A N 1
ATOM 4291 C CA . GLY A 1 574 ? 6.681 5.435 -33.711 1.00 95.19 574 GLY A CA 1
ATOM 4292 C C . GLY A 1 574 ? 6.964 4.514 -32.518 1.00 95.19 574 GLY A C 1
ATOM 4293 O O . GLY A 1 574 ? 7.698 3.534 -32.661 1.00 95.19 574 GLY A O 1
ATOM 4294 N N . LEU A 1 575 ? 6.421 4.825 -31.337 1.00 94.88 575 LEU A N 1
ATOM 4295 C CA . LEU A 1 575 ? 6.672 4.115 -30.076 1.00 94.88 575 LEU A CA 1
ATOM 4296 C C . LEU A 1 575 ? 5.414 4.037 -29.209 1.00 94.88 575 LEU A C 1
ATOM 4298 O O . LEU A 1 575 ? 4.525 4.874 -29.324 1.00 94.88 575 LEU A O 1
ATOM 4302 N N . SER A 1 576 ? 5.366 3.052 -28.306 1.00 93.19 576 SER A N 1
ATOM 4303 C CA . SER A 1 576 ? 4.355 3.013 -27.241 1.00 93.19 576 SER A CA 1
ATOM 4304 C C . SER A 1 576 ? 4.913 3.572 -25.939 1.00 93.19 576 SER A C 1
ATOM 4306 O O . SER A 1 576 ? 6.048 3.268 -25.577 1.00 93.19 576 SER A O 1
ATOM 4308 N N . TYR A 1 577 ? 4.114 4.370 -25.238 1.00 93.38 577 TYR A N 1
ATOM 4309 C CA . TYR A 1 577 ? 4.440 4.931 -23.927 1.00 93.38 577 TYR A CA 1
ATOM 4310 C C . TYR A 1 577 ? 3.156 5.231 -23.144 1.00 93.38 577 TYR A C 1
ATOM 4312 O O . TYR A 1 577 ? 2.055 5.147 -23.691 1.00 93.38 577 TYR A O 1
ATOM 4320 N N . LEU A 1 578 ? 3.295 5.555 -21.856 1.00 92.00 578 LEU A N 1
ATOM 4321 C CA . LEU A 1 578 ? 2.157 5.846 -20.987 1.00 92.00 578 LEU A CA 1
ATOM 4322 C C . LEU A 1 578 ? 1.441 7.140 -21.388 1.00 92.00 578 LEU A C 1
ATOM 4324 O O . LEU A 1 578 ? 2.043 8.213 -21.394 1.00 92.00 578 LEU A O 1
ATOM 4328 N N . GLN A 1 579 ? 0.143 7.042 -21.651 1.00 92.31 579 GLN A N 1
ATOM 4329 C CA . GLN A 1 579 ? -0.724 8.141 -22.067 1.00 92.31 579 GLN A CA 1
ATOM 4330 C C . GLN A 1 579 ? -2.039 8.096 -21.280 1.00 92.31 579 GLN A C 1
ATOM 4332 O O . GLN A 1 579 ? -2.583 7.007 -21.089 1.00 92.31 579 GLN A O 1
ATOM 4337 N N . PRO A 1 580 ? -2.565 9.243 -20.816 1.00 92.25 580 PRO A N 1
ATOM 4338 C CA . PRO A 1 580 ? -3.909 9.303 -20.257 1.00 92.25 580 PRO A CA 1
ATOM 4339 C C . PRO A 1 580 ? -4.960 9.268 -21.373 1.00 92.25 580 PRO A C 1
ATOM 4341 O O . PRO A 1 580 ? -4.680 9.614 -22.522 1.00 92.25 580 PRO A O 1
ATOM 4344 N N . GLY A 1 581 ? -6.198 8.941 -21.014 1.00 90.31 581 GLY A N 1
ATOM 4345 C CA . GLY A 1 581 ? -7.367 9.188 -21.868 1.00 90.31 581 GLY A CA 1
ATOM 4346 C C . GLY A 1 581 ? -8.308 8.002 -22.033 1.00 90.31 581 GLY A C 1
ATOM 4347 O O . GLY A 1 581 ? -9.371 8.168 -22.625 1.00 90.31 581 GLY A O 1
ATOM 4348 N N . VAL A 1 582 ? -7.957 6.836 -21.489 1.00 94.44 582 VAL A N 1
ATOM 4349 C CA . VAL A 1 582 ? -8.837 5.663 -21.507 1.00 94.44 582 VAL A CA 1
ATOM 4350 C C . VAL A 1 582 ? -9.891 5.777 -20.412 1.00 94.44 582 VAL A C 1
ATOM 4352 O O . VAL A 1 582 ? -9.626 6.269 -19.310 1.00 94.44 582 VAL A O 1
ATOM 4355 N N . ARG A 1 583 ? -11.107 5.338 -20.724 1.00 96.94 583 ARG A N 1
ATOM 4356 C CA . ARG A 1 583 ? -12.203 5.210 -19.763 1.00 96.94 583 ARG A CA 1
ATOM 4357 C C . ARG A 1 583 ? -12.301 3.779 -19.251 1.00 96.94 583 ARG A C 1
ATOM 4359 O O . ARG A 1 583 ? -11.949 2.822 -19.944 1.00 96.94 583 ARG A O 1
ATOM 4366 N N . SER A 1 584 ? -12.799 3.636 -18.034 1.00 96.44 584 SER A N 1
ATOM 4367 C CA . SER A 1 584 ? -13.179 2.338 -17.492 1.00 96.44 584 SER A CA 1
ATOM 4368 C C . SER A 1 584 ? -14.441 2.450 -16.653 1.00 96.44 584 SER A C 1
ATOM 4370 O O . SER A 1 584 ? -14.735 3.491 -16.059 1.00 96.44 584 SER A O 1
ATOM 4372 N N . HIS A 1 585 ? -15.178 1.350 -16.560 1.00 96.62 585 HIS A N 1
ATOM 4373 C CA . HIS A 1 585 ? -16.307 1.234 -15.652 1.00 96.62 585 HIS A CA 1
ATOM 4374 C C . HIS A 1 585 ? -16.135 0.021 -14.750 1.00 96.62 585 HIS A C 1
ATOM 4376 O O . HIS A 1 585 ? -15.750 -1.067 -15.187 1.00 96.62 585 HIS A O 1
ATOM 4382 N N . ALA A 1 586 ? -16.474 0.206 -13.480 1.00 97.94 586 ALA A N 1
ATOM 4383 C CA . ALA A 1 586 ? -16.505 -0.859 -12.500 1.00 97.94 586 ALA A CA 1
ATOM 4384 C C . ALA A 1 586 ? -17.883 -0.945 -11.852 1.00 97.94 586 ALA A C 1
ATOM 4386 O O . ALA A 1 586 ? -18.551 0.063 -11.645 1.00 97.94 586 ALA A O 1
ATOM 4387 N N . TYR A 1 587 ? -18.331 -2.152 -11.546 1.00 98.44 587 TYR A N 1
ATOM 4388 C CA . TYR A 1 587 ? -19.564 -2.389 -10.807 1.00 98.44 587 TYR A CA 1
ATOM 4389 C C . TYR A 1 587 ? -19.511 -3.756 -10.145 1.00 98.44 587 TYR A C 1
ATOM 4391 O O . TYR A 1 587 ? -18.790 -4.654 -10.592 1.00 98.44 587 TYR A O 1
ATOM 4399 N N . GLY A 1 588 ? -20.275 -3.920 -9.076 1.00 98.50 588 GLY A N 1
ATOM 4400 C CA . GLY A 1 588 ? -20.226 -5.157 -8.326 1.00 98.50 588 GLY A CA 1
ATOM 4401 C C . GLY A 1 588 ? -21.159 -5.203 -7.134 1.00 98.50 588 GLY A C 1
ATOM 4402 O O . GLY A 1 588 ? -21.937 -4.280 -6.879 1.00 98.50 588 GLY A O 1
ATOM 4403 N N . ALA A 1 589 ? -21.061 -6.320 -6.426 1.00 98.69 589 ALA A N 1
ATOM 4404 C CA . ALA A 1 589 ? -21.788 -6.593 -5.202 1.00 98.69 589 ALA A CA 1
ATOM 4405 C C . ALA A 1 589 ? -20.823 -7.120 -4.138 1.00 98.69 589 ALA A C 1
ATOM 4407 O O . ALA A 1 589 ? -19.958 -7.944 -4.428 1.00 98.69 589 ALA A O 1
ATOM 4408 N N . GLU A 1 590 ? -20.995 -6.669 -2.906 1.00 98.62 590 GLU A N 1
ATOM 4409 C CA . GLU A 1 590 ? -20.253 -7.099 -1.724 1.00 98.62 590 GLU A CA 1
ATOM 4410 C C . GLU A 1 590 ? -21.261 -7.550 -0.668 1.00 98.62 590 GLU A C 1
ATOM 4412 O O . GLU A 1 590 ? -22.338 -6.969 -0.545 1.00 98.62 590 GLU A O 1
ATOM 4417 N N . LEU A 1 591 ? -20.919 -8.575 0.099 1.00 98.19 591 LEU A N 1
ATOM 4418 C CA . LEU A 1 591 ? -21.644 -8.995 1.288 1.00 98.19 591 LEU A CA 1
ATOM 4419 C C . LEU A 1 591 ? -20.624 -9.240 2.389 1.00 98.19 591 LEU A C 1
ATOM 4421 O O . LEU A 1 591 ? -19.709 -10.041 2.208 1.00 98.19 591 LEU A O 1
ATOM 4425 N N . GLU A 1 592 ? -20.815 -8.583 3.525 1.00 97.06 592 GLU A N 1
ATOM 4426 C CA . GLU A 1 592 ? -20.121 -8.899 4.772 1.00 97.06 592 GLU A CA 1
ATOM 4427 C C . GLU A 1 592 ? -21.116 -9.465 5.775 1.00 97.06 592 GLU A C 1
ATOM 4429 O O . GLU A 1 592 ? -22.253 -8.996 5.872 1.00 97.06 592 GLU A O 1
ATOM 4434 N N . ALA A 1 593 ? -20.687 -10.480 6.513 1.00 95.81 593 ALA A N 1
ATOM 4435 C CA . ALA A 1 593 ? -21.487 -11.145 7.521 1.00 95.81 593 ALA A CA 1
ATOM 4436 C C . ALA A 1 593 ? -20.649 -11.397 8.774 1.00 95.81 593 ALA A C 1
ATOM 4438 O O . ALA A 1 593 ? -19.534 -11.914 8.689 1.00 95.81 593 ALA A O 1
ATOM 4439 N N . THR A 1 594 ? -21.209 -11.081 9.937 1.00 94.62 594 THR A N 1
ATOM 4440 C CA . THR A 1 594 ? -20.660 -11.483 11.233 1.00 94.62 594 THR A CA 1
ATOM 4441 C C . THR A 1 594 ? -21.746 -12.146 12.066 1.00 94.62 594 THR A C 1
ATOM 4443 O O . THR A 1 594 ? -22.916 -11.758 12.018 1.00 94.62 594 THR A O 1
ATOM 4446 N N . TRP A 1 595 ? -21.372 -13.178 12.817 1.00 94.25 595 TRP A N 1
ATOM 4447 C CA . TRP A 1 595 ? -22.286 -13.896 13.693 1.00 94.25 595 TRP A CA 1
ATOM 4448 C C . TRP A 1 595 ? -21.570 -14.361 14.960 1.00 94.25 595 TRP A C 1
ATOM 4450 O O . TRP A 1 595 ? -20.751 -15.278 14.916 1.00 94.25 595 TRP A O 1
ATOM 4460 N N . ALA A 1 596 ? -21.914 -13.760 16.100 1.00 93.44 596 ALA A N 1
ATOM 4461 C CA . ALA A 1 596 ? -21.536 -14.291 17.409 1.00 93.44 596 ALA A CA 1
ATOM 4462 C C . ALA A 1 596 ? -22.488 -15.444 17.776 1.00 93.44 596 ALA A C 1
ATOM 4464 O O . ALA A 1 596 ? -23.488 -15.265 18.472 1.00 93.44 596 ALA A O 1
ATOM 4465 N N . ALA A 1 597 ? -22.222 -16.630 17.225 1.00 93.00 597 ALA A N 1
ATOM 4466 C CA . ALA A 1 597 ? -23.068 -17.816 17.366 1.00 93.00 597 ALA A CA 1
ATOM 4467 C C . ALA A 1 597 ? -23.225 -18.277 18.820 1.00 93.00 597 ALA A C 1
ATOM 4469 O O . ALA A 1 597 ? -24.271 -18.801 19.200 1.00 93.00 597 ALA A O 1
ATOM 4470 N N . SER A 1 598 ? -22.199 -18.057 19.640 1.00 92.69 598 SER A N 1
ATOM 4471 C CA . SER A 1 598 ? -22.241 -18.212 21.094 1.00 92.69 598 SER A CA 1
ATOM 4472 C C . SER A 1 598 ? -21.167 -17.331 21.737 1.00 92.69 598 SER A C 1
ATOM 4474 O O . SER A 1 598 ? -20.373 -16.712 21.034 1.00 92.69 598 SER A O 1
ATOM 4476 N N . SER A 1 599 ? -21.065 -17.330 23.068 1.00 88.25 599 SER A N 1
ATOM 4477 C CA . SER A 1 599 ? -19.931 -16.707 23.770 1.00 88.25 599 SER A CA 1
ATOM 4478 C C . SER A 1 599 ? -18.573 -17.339 23.434 1.00 88.25 599 SER A C 1
ATOM 4480 O O . SER A 1 599 ? -17.543 -16.772 23.772 1.00 88.25 599 SER A O 1
ATOM 4482 N N . ALA A 1 600 ? -18.579 -18.524 22.818 1.00 90.75 600 ALA A N 1
ATOM 4483 C CA . ALA A 1 600 ? -17.405 -19.310 22.471 1.00 90.75 600 ALA A CA 1
ATOM 4484 C C . ALA A 1 600 ? -17.124 -19.348 20.963 1.00 90.75 600 ALA A C 1
ATOM 4486 O O . ALA A 1 600 ? -16.100 -19.885 20.576 1.00 90.75 600 ALA A O 1
ATOM 4487 N N . LEU A 1 601 ? -18.021 -18.861 20.096 1.00 93.25 601 LEU A N 1
ATOM 4488 C CA . LEU A 1 601 ? -17.875 -18.999 18.644 1.00 93.25 601 LEU A CA 1
ATOM 4489 C C . LEU A 1 601 ? -18.323 -17.732 17.925 1.00 93.25 601 LEU A C 1
ATOM 4491 O O . LEU A 1 601 ? -19.511 -17.400 17.935 1.00 93.25 601 LEU A O 1
ATOM 4495 N N . ASN A 1 602 ? -17.384 -17.106 17.225 1.00 93.06 602 ASN A N 1
ATOM 4496 C CA . ASN A 1 602 ? -17.631 -16.017 16.293 1.00 93.06 602 ASN A CA 1
ATOM 4497 C C . ASN A 1 602 ? -17.358 -16.487 14.864 1.00 93.06 602 ASN A C 1
ATOM 4499 O O . ASN A 1 602 ? -16.358 -17.150 14.598 1.00 93.06 602 ASN A O 1
ATOM 4503 N N . LEU A 1 603 ? -18.247 -16.141 13.941 1.00 94.81 603 LEU A N 1
ATOM 4504 C CA . LEU A 1 603 ? -18.118 -16.434 12.519 1.00 94.81 603 LEU A CA 1
ATOM 4505 C C . LEU A 1 603 ? -18.063 -15.128 11.735 1.00 94.81 603 LEU A C 1
ATOM 4507 O O . LEU A 1 603 ? -18.838 -14.204 11.989 1.00 94.81 603 LEU A O 1
ATOM 4511 N N . ILE A 1 604 ? -17.150 -15.073 10.773 1.00 94.81 604 ILE A N 1
ATOM 4512 C CA . ILE A 1 604 ? -16.931 -13.936 9.882 1.00 94.81 604 ILE A CA 1
ATOM 4513 C C . ILE A 1 604 ? -16.973 -14.467 8.453 1.00 94.81 604 ILE A C 1
ATOM 4515 O O . ILE A 1 604 ? -16.381 -15.501 8.143 1.00 94.81 604 ILE A O 1
ATOM 4519 N N . GLY A 1 605 ? -17.667 -13.761 7.570 1.00 96.06 605 GLY A N 1
ATOM 4520 C CA . GLY A 1 605 ? -17.734 -14.114 6.163 1.00 96.06 605 GLY A CA 1
ATOM 4521 C C . GLY A 1 605 ? -17.783 -12.895 5.264 1.00 96.06 605 GLY A C 1
ATOM 4522 O O . GLY A 1 605 ? -18.402 -11.884 5.596 1.00 96.06 605 GLY A O 1
ATOM 4523 N N . SER A 1 606 ? -17.162 -13.013 4.097 1.00 97.62 606 SER A N 1
ATOM 4524 C CA . SER A 1 606 ? -17.314 -12.044 3.026 1.00 97.62 606 SER A CA 1
ATOM 4525 C C . SER A 1 606 ? -17.425 -12.711 1.661 1.00 97.62 606 SER A C 1
ATOM 4527 O O . SER A 1 606 ? -16.846 -13.765 1.388 1.00 97.62 606 SER A O 1
ATOM 4529 N N . LEU A 1 607 ? -18.205 -12.086 0.788 1.00 98.56 607 LEU A N 1
ATOM 4530 C CA . LEU A 1 607 ? -18.389 -12.482 -0.599 1.00 98.56 607 LEU A CA 1
ATOM 4531 C C . LEU A 1 607 ? -18.355 -11.219 -1.448 1.00 98.56 607 LEU A C 1
ATOM 4533 O O . LEU A 1 607 ? -19.001 -10.230 -1.103 1.00 98.56 607 LEU A O 1
ATOM 4537 N N . SER A 1 608 ? -17.647 -11.238 -2.571 1.00 98.62 608 SER A N 1
ATOM 4538 C CA . SER A 1 608 ? -17.812 -10.179 -3.555 1.00 98.62 608 SER A CA 1
ATOM 4539 C C . SER A 1 608 ? -17.739 -10.643 -4.990 1.00 98.62 608 SER A C 1
ATOM 4541 O O . SER A 1 608 ? -17.016 -11.576 -5.347 1.00 98.62 608 SER A O 1
ATOM 4543 N N . TRP A 1 609 ? -18.523 -9.947 -5.805 1.00 98.56 609 TRP A N 1
ATOM 4544 C CA . TRP A 1 609 ? -18.542 -10.060 -7.243 1.00 98.56 609 TRP A CA 1
ATOM 4545 C C . TRP A 1 609 ? -18.125 -8.729 -7.865 1.00 98.56 609 TRP A C 1
ATOM 4547 O O . TRP A 1 609 ? -18.835 -7.739 -7.706 1.00 98.56 609 TRP A O 1
ATOM 4557 N N . ASN A 1 610 ? -16.986 -8.704 -8.560 1.00 98.06 610 ASN A N 1
ATOM 4558 C CA . ASN A 1 610 ? -16.354 -7.470 -9.034 1.00 98.06 610 ASN A CA 1
ATOM 4559 C C . ASN A 1 610 ? -16.139 -7.494 -10.546 1.00 98.06 610 ASN A C 1
ATOM 4561 O O . ASN A 1 610 ? -15.461 -8.370 -11.092 1.00 98.06 610 ASN A O 1
ATOM 4565 N N . VAL A 1 611 ? -16.651 -6.482 -11.233 1.00 98.19 611 VAL A N 1
ATOM 4566 C CA . VAL A 1 611 ? -16.354 -6.223 -12.640 1.00 98.19 611 VAL A CA 1
ATOM 4567 C C . VAL A 1 611 ? -15.635 -4.888 -12.729 1.00 98.19 611 VAL A C 1
ATOM 4569 O O . VAL A 1 611 ? -16.109 -3.908 -12.168 1.00 98.19 611 VAL A O 1
ATOM 4572 N N . ASN A 1 612 ? -14.501 -4.852 -13.426 1.00 97.06 612 ASN A N 1
ATOM 4573 C CA . ASN A 1 612 ? -13.789 -3.626 -13.780 1.00 97.06 612 ASN A CA 1
ATOM 4574 C C . ASN A 1 612 ? -13.265 -3.796 -15.206 1.00 97.06 612 ASN A C 1
ATOM 4576 O O . ASN A 1 612 ? -12.464 -4.700 -15.459 1.00 97.06 612 ASN A O 1
ATOM 4580 N N . ARG A 1 613 ? -13.777 -2.986 -16.134 1.00 97.00 613 ARG A N 1
ATOM 4581 C CA . ARG A 1 613 ? -13.548 -3.135 -17.572 1.00 97.00 613 ARG A CA 1
ATOM 4582 C C . ARG A 1 613 ? -13.051 -1.851 -18.202 1.00 97.00 613 ARG A C 1
ATOM 4584 O O . ARG A 1 613 ? -13.549 -0.775 -17.878 1.00 97.00 613 ARG A O 1
ATOM 4591 N N . LEU A 1 614 ? -12.130 -1.991 -19.149 1.00 96.12 614 LEU A N 1
ATOM 4592 C CA . LEU A 1 614 ? -11.745 -0.903 -20.043 1.00 96.12 614 LEU A CA 1
ATOM 4593 C C . LEU A 1 614 ? -12.871 -0.657 -21.056 1.00 96.12 614 LEU A C 1
ATOM 4595 O O . LEU A 1 614 ? -13.476 -1.603 -21.562 1.00 96.12 614 LEU A O 1
ATOM 4599 N N . ASP A 1 615 ? -13.166 0.609 -21.337 1.00 96.38 615 ASP A N 1
ATOM 4600 C CA . ASP A 1 615 ? -14.216 1.009 -22.285 1.00 96.38 615 ASP A CA 1
ATOM 4601 C C . ASP A 1 615 ? -13.690 1.206 -23.704 1.00 96.38 615 ASP A C 1
ATOM 4603 O O . ASP A 1 615 ? -14.454 1.139 -24.667 1.00 96.38 615 ASP A O 1
ATOM 4607 N N . ASP A 1 616 ? -12.385 1.421 -23.839 1.00 94.81 616 ASP A N 1
ATOM 4608 C CA . ASP A 1 616 ? -11.745 1.782 -25.094 1.00 94.81 616 ASP A CA 1
ATOM 4609 C C . ASP A 1 616 ? -10.726 0.708 -25.515 1.00 94.81 616 ASP A C 1
ATOM 4611 O O . ASP A 1 616 ? -10.053 0.087 -24.683 1.00 94.81 616 ASP A O 1
ATOM 4615 N N . ASP A 1 617 ? -10.606 0.499 -26.826 1.00 95.69 617 ASP A N 1
ATOM 4616 C CA . ASP A 1 617 ? -9.494 -0.249 -27.409 1.00 95.69 617 ASP A CA 1
ATOM 4617 C C . ASP A 1 617 ? -8.243 0.632 -27.439 1.00 95.69 617 ASP A C 1
ATOM 4619 O O . ASP A 1 617 ? -8.295 1.825 -27.756 1.00 95.69 617 ASP A O 1
ATOM 4623 N N . ILE A 1 618 ? -7.093 0.046 -27.117 1.00 95.44 618 ILE A N 1
ATOM 4624 C CA . ILE A 1 618 ? -5.849 0.801 -26.947 1.00 95.44 618 ILE A CA 1
ATOM 4625 C C . ILE A 1 618 ? -5.006 0.669 -28.202 1.00 95.44 618 ILE A C 1
ATOM 4627 O O . ILE A 1 618 ? -4.718 -0.431 -28.669 1.00 95.44 618 ILE A O 1
ATOM 4631 N N . ARG A 1 619 ? -4.546 1.784 -28.767 1.00 94.75 619 ARG A N 1
ATOM 4632 C CA . ARG A 1 619 ? -3.686 1.733 -29.952 1.00 94.75 619 ARG A CA 1
ATOM 4633 C C . ARG A 1 619 ? -2.388 0.987 -29.636 1.00 94.75 619 ARG A C 1
ATOM 4635 O O . ARG A 1 619 ? -1.626 1.398 -28.765 1.00 94.75 619 ARG A O 1
ATOM 4642 N N . SER A 1 620 ? -2.120 -0.095 -30.362 1.00 92.56 620 SER A N 1
ATOM 4643 C CA . SER A 1 620 ? -0.985 -0.987 -30.099 1.00 92.56 620 SER A CA 1
ATOM 4644 C C . SER A 1 620 ? 0.147 -0.854 -31.117 1.00 92.56 620 SER A C 1
ATOM 4646 O O . SER A 1 620 ? 1.257 -1.300 -30.826 1.00 92.56 620 SER A O 1
ATOM 4648 N N . GLY A 1 621 ? -0.127 -0.221 -32.263 1.00 92.88 621 GLY A N 1
ATOM 4649 C CA . GLY A 1 621 ? 0.801 -0.021 -33.375 1.00 92.88 621 GLY A CA 1
ATOM 4650 C C . GLY A 1 621 ? 0.214 0.856 -34.491 1.00 92.88 621 GLY A C 1
ATOM 4651 O O . GLY A 1 621 ? -0.839 1.495 -34.346 1.00 92.88 621 GLY A O 1
ATOM 4652 N N . ALA A 1 622 ? 0.903 0.904 -35.633 1.00 89.56 622 ALA A N 1
ATOM 4653 C CA . ALA A 1 622 ? 0.437 1.619 -36.817 1.00 89.56 622 ALA A CA 1
ATOM 4654 C C . ALA A 1 622 ? -0.758 0.879 -37.443 1.00 89.56 622 ALA A C 1
ATOM 4656 O O . ALA A 1 622 ? -0.592 -0.136 -38.109 1.00 89.56 622 ALA A O 1
ATOM 4657 N N . GLY A 1 623 ? -1.973 1.372 -37.189 1.00 88.44 623 GLY A N 1
ATOM 4658 C CA . GLY A 1 623 ? -3.208 0.755 -37.687 1.00 88.44 623 GLY A CA 1
ATOM 4659 C C . GLY A 1 623 ? -3.668 -0.477 -36.900 1.00 88.44 623 GLY A C 1
ATOM 4660 O O . GLY A 1 623 ? -4.658 -1.090 -37.283 1.00 88.44 623 GLY A O 1
ATOM 4661 N N . THR A 1 624 ? -2.996 -0.829 -35.799 1.00 93.00 624 THR A N 1
ATOM 4662 C CA . THR A 1 624 ? -3.376 -1.954 -34.931 1.00 93.00 624 THR A CA 1
ATOM 4663 C C . THR A 1 624 ? -3.851 -1.469 -33.563 1.00 93.00 624 THR A C 1
ATOM 4665 O O . THR A 1 624 ? -3.379 -0.454 -33.036 1.00 93.00 624 THR A O 1
ATOM 4668 N N . GLN A 1 625 ? -4.773 -2.223 -32.968 1.00 93.62 625 GLN A N 1
ATOM 4669 C CA . GLN A 1 625 ? -5.323 -1.972 -31.638 1.00 93.62 625 GLN A CA 1
ATOM 4670 C C . GLN A 1 625 ? -5.193 -3.222 -30.762 1.00 93.62 625 GLN A C 1
ATOM 4672 O O . GLN A 1 625 ? -5.166 -4.350 -31.252 1.00 93.62 625 GLN A O 1
ATOM 4677 N N . LEU A 1 626 ? -5.056 -3.005 -29.461 1.00 94.50 626 LEU A N 1
ATOM 4678 C CA . LEU A 1 626 ? -5.291 -3.975 -28.409 1.00 94.50 626 LEU A CA 1
ATOM 4679 C C . LEU A 1 626 ? -6.801 -3.956 -28.149 1.00 94.50 626 LEU A C 1
ATOM 4681 O O . LEU A 1 626 ? -7.321 -2.929 -27.719 1.00 94.50 626 LEU A O 1
ATOM 4685 N N . ALA A 1 627 ? -7.488 -5.061 -28.449 1.00 96.12 627 ALA A N 1
ATOM 4686 C CA . ALA A 1 627 ? -8.943 -5.193 -28.321 1.00 96.12 627 ALA A CA 1
ATOM 4687 C C . ALA A 1 627 ? -9.376 -5.355 -26.847 1.00 96.12 627 ALA A C 1
ATOM 4689 O O . ALA A 1 627 ? -9.853 -6.417 -26.432 1.00 96.12 627 ALA A O 1
ATOM 4690 N N . SER A 1 628 ? -9.103 -4.326 -26.045 1.00 95.25 628 SER A N 1
ATOM 4691 C CA . SER A 1 628 ? -9.310 -4.268 -24.598 1.00 95.25 628 SER A CA 1
ATOM 4692 C C . SER A 1 628 ? -10.721 -3.838 -24.192 1.00 95.25 628 SER A C 1
ATOM 4694 O O . SER A 1 628 ? -11.103 -4.038 -23.038 1.00 95.25 628 SER A O 1
ATOM 4696 N N . SER A 1 629 ? -11.516 -3.269 -25.102 1.00 96.75 629 SER A N 1
ATOM 4697 C CA . SER A 1 629 ? -12.865 -2.802 -24.784 1.00 96.75 629 SER A CA 1
ATOM 4698 C C . SER A 1 629 ? -13.752 -3.956 -24.291 1.00 96.75 629 SER A C 1
ATOM 4700 O O . SER A 1 629 ? -13.843 -5.030 -24.893 1.00 96.75 629 SER A O 1
ATOM 4702 N N . GLY A 1 630 ? -14.391 -3.759 -23.136 1.00 96.00 630 GLY A N 1
ATOM 4703 C CA . GLY A 1 630 ? -15.250 -4.743 -22.474 1.00 96.00 630 GLY A CA 1
ATOM 4704 C C . GLY A 1 630 ? -14.513 -5.889 -21.764 1.00 96.00 630 GLY A C 1
ATOM 4705 O O . GLY A 1 630 ? -15.173 -6.752 -21.166 1.00 96.00 630 GLY A O 1
ATOM 4706 N N . LYS A 1 631 ? -13.175 -5.912 -21.790 1.00 96.50 631 LYS A N 1
ATOM 4707 C CA . LYS A 1 631 ? -12.337 -6.923 -21.123 1.00 96.50 631 LYS A CA 1
ATOM 4708 C C . LYS A 1 631 ? -12.106 -6.576 -19.663 1.00 96.50 631 LYS A C 1
ATOM 4710 O O . LYS A 1 631 ? -12.118 -5.405 -19.293 1.00 96.50 631 LYS A O 1
ATOM 4715 N N . GLN A 1 632 ? -11.962 -7.600 -18.823 1.00 96.19 632 GLN A N 1
ATOM 4716 C CA . GLN A 1 632 ? -11.656 -7.394 -17.409 1.00 96.19 632 GLN A CA 1
ATOM 4717 C C . GLN A 1 632 ? -10.214 -6.890 -17.287 1.00 96.19 632 GLN A C 1
ATOM 4719 O O . GLN A 1 632 ? -9.334 -7.364 -17.999 1.00 96.19 632 GLN A O 1
ATOM 4724 N N . VAL A 1 633 ? -9.957 -5.959 -16.370 1.00 95.88 633 VAL A N 1
ATOM 4725 C CA . VAL A 1 633 ? -8.573 -5.570 -16.078 1.00 95.88 633 VAL A CA 1
ATOM 4726 C C . VAL A 1 633 ? -7.769 -6.765 -15.520 1.00 95.88 633 VAL A C 1
ATOM 4728 O O . VAL A 1 633 ? -8.334 -7.600 -14.796 1.00 95.88 633 VAL A O 1
ATOM 4731 N N . PRO A 1 634 ? -6.460 -6.859 -15.817 1.00 95.75 634 PRO A N 1
ATOM 4732 C CA . PRO A 1 634 ? -5.589 -7.908 -15.299 1.00 95.75 634 PRO A CA 1
ATOM 4733 C C . PRO A 1 634 ? -5.643 -8.042 -13.773 1.00 95.75 634 PRO A C 1
ATOM 4735 O O . PRO A 1 634 ? -5.856 -7.069 -13.055 1.00 95.75 634 PRO A O 1
ATOM 4738 N N . ASP A 1 635 ? -5.420 -9.253 -13.266 1.00 95.31 635 ASP A N 1
ATOM 4739 C CA . ASP A 1 635 ? -5.342 -9.593 -11.837 1.00 95.31 635 ASP A CA 1
ATOM 4740 C C . ASP A 1 635 ? -6.584 -9.216 -10.989 1.00 95.31 635 ASP A C 1
ATOM 4742 O O . ASP A 1 635 ? -6.558 -9.277 -9.761 1.00 95.31 635 ASP A O 1
ATOM 4746 N N . ALA A 1 636 ? -7.716 -8.870 -11.614 1.00 95.75 636 ALA A N 1
ATOM 4747 C CA . ALA A 1 636 ? -8.969 -8.561 -10.923 1.00 95.75 636 ALA A CA 1
ATOM 4748 C C . ALA A 1 636 ? -9.943 -9.759 -10.942 1.00 95.75 636 ALA A C 1
ATOM 4750 O O . ALA A 1 636 ? -10.696 -9.926 -11.913 1.00 95.75 636 ALA A O 1
ATOM 4751 N N . PRO A 1 637 ? -9.981 -10.597 -9.885 1.00 96.62 637 PRO A N 1
ATOM 4752 C CA . PRO A 1 637 ? -10.896 -11.729 -9.825 1.00 96.62 637 PRO A CA 1
ATOM 4753 C C . PRO A 1 637 ? -12.344 -11.246 -9.776 1.00 96.62 637 PRO A C 1
ATOM 4755 O O . PRO A 1 637 ? -12.701 -10.342 -9.018 1.00 96.62 637 PRO A O 1
ATOM 4758 N N . ARG A 1 638 ? -13.205 -11.903 -10.559 1.00 97.69 638 ARG A N 1
ATOM 4759 C CA . ARG A 1 638 ? -14.643 -11.612 -10.531 1.00 97.69 638 ARG A CA 1
ATOM 4760 C C . ARG A 1 638 ? -15.318 -12.083 -9.261 1.00 97.69 638 ARG A C 1
ATOM 4762 O O . ARG A 1 638 ? -16.336 -11.511 -8.927 1.00 97.69 638 ARG A O 1
ATOM 4769 N N . LEU A 1 639 ? -14.803 -13.117 -8.602 1.00 98.44 639 LEU A N 1
ATOM 4770 C CA . LEU A 1 639 ? -15.392 -13.705 -7.403 1.00 98.44 639 LEU A CA 1
ATOM 4771 C C . LEU A 1 639 ? -14.322 -13.832 -6.321 1.00 98.44 639 LEU A C 1
ATOM 4773 O O . LEU A 1 639 ? -13.258 -14.402 -6.571 1.00 98.44 639 LEU A O 1
ATOM 4777 N N . LEU A 1 640 ? -14.634 -13.337 -5.130 1.00 98.62 640 LEU A N 1
ATOM 4778 C CA . LEU A 1 640 ? -13.874 -13.559 -3.904 1.00 98.62 640 LEU A CA 1
ATOM 4779 C C . LEU A 1 640 ? -14.840 -14.076 -2.843 1.00 98.62 640 LEU A C 1
ATOM 4781 O O . LEU A 1 640 ? -15.912 -13.501 -2.676 1.00 98.62 640 LEU A O 1
ATOM 4785 N N . ALA A 1 641 ? -14.473 -15.140 -2.133 1.00 98.44 641 ALA A N 1
ATOM 4786 C CA . ALA A 1 641 ? -15.265 -15.666 -1.023 1.00 98.44 641 ALA A CA 1
ATOM 4787 C C . ALA A 1 641 ? -14.345 -16.039 0.134 1.00 98.44 641 ALA A C 1
ATOM 4789 O O . ALA A 1 641 ? -13.342 -16.725 -0.071 1.00 98.44 641 ALA A O 1
ATOM 4790 N N . LYS A 1 642 ? -14.665 -15.570 1.337 1.00 97.62 642 LYS A N 1
ATOM 4791 C CA . LYS A 1 642 ? -13.803 -15.707 2.508 1.00 97.62 642 LYS A CA 1
ATOM 4792 C C . LYS A 1 642 ? -14.641 -16.028 3.730 1.00 97.62 642 LYS A C 1
ATOM 4794 O O . LYS A 1 642 ? -15.709 -15.453 3.918 1.00 97.62 642 LYS A O 1
ATOM 4799 N N . LEU A 1 643 ? -14.169 -16.965 4.537 1.00 97.19 643 LEU A N 1
ATOM 4800 C CA . LEU A 1 643 ? -14.836 -17.418 5.751 1.00 97.19 643 LEU A CA 1
ATOM 4801 C C . LEU A 1 643 ? -13.792 -17.608 6.840 1.00 97.19 643 LEU A C 1
ATOM 4803 O O . LEU A 1 643 ? -12.726 -18.162 6.582 1.00 97.19 643 LEU A O 1
ATOM 4807 N N . ALA A 1 644 ? -14.113 -17.195 8.054 1.00 95.56 644 ALA A N 1
ATOM 4808 C CA . ALA A 1 644 ? -13.307 -17.462 9.228 1.00 95.56 644 ALA A CA 1
ATOM 4809 C C . ALA A 1 644 ? -14.204 -17.797 10.414 1.00 95.56 644 ALA A C 1
ATOM 4811 O O . ALA A 1 644 ? -15.328 -17.299 10.531 1.00 95.56 644 ALA A O 1
ATOM 4812 N N . ALA A 1 645 ? -13.684 -18.634 11.299 1.00 94.50 645 ALA A N 1
ATOM 4813 C CA . ALA A 1 645 ? -14.252 -18.849 12.615 1.00 94.50 645 ALA A CA 1
ATOM 4814 C C . ALA A 1 645 ? -13.219 -18.467 13.665 1.00 94.50 645 ALA A C 1
ATOM 4816 O O . ALA A 1 645 ? -12.020 -18.576 13.428 1.00 94.50 645 ALA A O 1
ATOM 4817 N N . ASP A 1 646 ? -13.695 -18.050 14.824 1.00 92.62 646 ASP A N 1
ATOM 4818 C CA . ASP A 1 646 ? -12.891 -17.840 16.011 1.00 92.62 646 ASP A CA 1
ATOM 4819 C C . ASP A 1 646 ? -13.605 -18.510 17.181 1.00 92.62 646 ASP A C 1
ATOM 4821 O O . ASP A 1 646 ? -14.706 -18.110 17.567 1.00 92.62 646 ASP A O 1
ATOM 4825 N N . TYR A 1 647 ? -13.020 -19.608 17.650 1.00 94.38 647 TYR A N 1
ATOM 4826 C CA . TYR A 1 647 ? -13.605 -20.500 18.636 1.00 94.38 647 TYR A CA 1
ATOM 4827 C C . TYR A 1 647 ? -12.757 -20.534 19.904 1.00 94.38 647 TYR A C 1
ATOM 4829 O O . TYR A 1 647 ? -11.567 -20.837 19.841 1.00 94.38 647 TYR A O 1
ATOM 4837 N N . HIS A 1 648 ? -13.375 -20.304 21.059 1.00 93.12 648 HIS A N 1
ATOM 4838 C CA . HIS A 1 648 ? -12.732 -20.333 22.370 1.00 93.12 648 HIS A CA 1
ATOM 4839 C C . HIS A 1 648 ? -13.366 -21.395 23.261 1.00 93.12 648 HIS A C 1
ATOM 4841 O O . HIS A 1 648 ? -14.582 -21.453 23.419 1.00 93.12 648 HIS A O 1
ATOM 4847 N N . SER A 1 649 ? -12.542 -22.215 23.908 1.00 94.44 649 SER A N 1
ATOM 4848 C CA . SER A 1 649 ? -13.005 -23.214 24.872 1.00 94.44 649 SER A CA 1
ATOM 4849 C C . SER A 1 649 ? -11.985 -23.395 25.990 1.00 94.44 649 SER A C 1
ATOM 4851 O O . SER A 1 649 ? -10.982 -24.097 25.841 1.00 94.44 649 SER A O 1
ATOM 4853 N N . GLY A 1 650 ? -12.257 -22.777 27.142 1.00 92.31 650 GLY A N 1
ATOM 4854 C CA . GLY A 1 650 ? -11.320 -22.747 28.263 1.00 92.31 650 GLY A CA 1
ATOM 4855 C C . GLY A 1 650 ? -10.005 -22.071 27.847 1.00 92.31 650 GLY A C 1
ATOM 4856 O O . GLY A 1 650 ? -10.056 -20.949 27.352 1.00 92.31 650 GLY A O 1
ATOM 4857 N N . PRO A 1 651 ? -8.839 -22.719 28.018 1.00 94.12 651 PRO A N 1
ATOM 4858 C CA . PRO A 1 651 ? -7.552 -22.154 27.607 1.00 94.12 651 PRO A CA 1
ATOM 4859 C C . PRO A 1 651 ? -7.297 -22.229 26.094 1.00 94.12 651 PRO A C 1
ATOM 4861 O O . PRO A 1 651 ? -6.287 -21.706 25.635 1.00 94.12 651 PRO A O 1
ATOM 4864 N N . TRP A 1 652 ? -8.152 -22.905 25.321 1.00 95.94 652 TRP A N 1
ATOM 4865 C CA . TRP A 1 652 ? -7.944 -23.115 23.889 1.00 95.94 652 TRP A CA 1
ATOM 4866 C C . TRP A 1 652 ? -8.623 -22.041 23.047 1.00 95.94 652 TRP A C 1
ATOM 4868 O O . TRP A 1 652 ? -9.789 -21.712 23.275 1.00 95.94 652 TRP A O 1
ATOM 4878 N N . ARG A 1 653 ? -7.927 -21.598 22.001 1.00 94.75 653 ARG A N 1
ATOM 4879 C CA . ARG A 1 653 ? -8.468 -20.812 20.891 1.00 94.75 653 ARG A CA 1
ATOM 4880 C C . ARG A 1 653 ? -8.158 -21.501 19.567 1.00 94.75 653 ARG A C 1
ATOM 4882 O O . ARG A 1 653 ? -7.026 -21.926 19.353 1.00 94.75 653 ARG A O 1
ATOM 4889 N N . LEU A 1 654 ? -9.138 -21.600 18.676 1.00 96.44 654 LEU A N 1
ATOM 4890 C CA . LEU A 1 654 ? -8.996 -22.137 17.323 1.00 96.44 654 LEU A CA 1
ATOM 4891 C C . LEU A 1 654 ? -9.611 -21.161 16.323 1.00 96.44 654 LEU A C 1
ATOM 4893 O O . LEU A 1 654 ? -10.790 -20.833 16.428 1.00 96.44 654 LEU A O 1
ATOM 4897 N N . SER A 1 655 ? -8.833 -20.754 15.327 1.00 95.88 655 SER A N 1
ATOM 4898 C CA . SER A 1 655 ? -9.244 -19.755 14.343 1.00 95.88 655 SER A CA 1
ATOM 4899 C C . SER A 1 655 ? -8.969 -20.243 12.910 1.00 95.88 655 SER A C 1
ATOM 4901 O O . SER A 1 655 ? -7.954 -19.867 12.312 1.00 95.88 655 SER A O 1
ATOM 4903 N N . PRO A 1 656 ? -9.802 -21.150 12.354 1.00 96.88 656 PRO A N 1
ATOM 4904 C CA . PRO A 1 656 ? -9.680 -21.600 10.970 1.00 96.88 656 PRO A CA 1
ATOM 4905 C C . PRO A 1 656 ? -10.171 -20.535 9.982 1.00 96.88 656 PRO A C 1
ATOM 4907 O O . PRO A 1 656 ? -11.137 -19.816 10.244 1.00 96.88 656 PRO A O 1
ATOM 4910 N N . GLN A 1 657 ? -9.536 -20.480 8.813 1.00 96.38 657 GLN A N 1
ATOM 4911 C CA . GLN A 1 657 ? -9.834 -19.522 7.751 1.00 96.38 657 GLN A CA 1
ATOM 4912 C C . GLN A 1 657 ? -9.848 -20.216 6.388 1.00 96.38 657 GLN A C 1
ATOM 4914 O O . GLN A 1 657 ? -9.040 -21.104 6.119 1.00 96.38 657 GLN A O 1
ATOM 4919 N N . LEU A 1 658 ? -10.756 -19.793 5.514 1.00 97.62 658 LEU A N 1
ATOM 4920 C CA . LEU A 1 658 ? -10.888 -20.245 4.135 1.00 97.62 658 LEU A CA 1
ATOM 4921 C C . LEU A 1 658 ? -10.958 -19.036 3.214 1.00 97.62 658 LEU A C 1
ATOM 4923 O O . LEU A 1 658 ? -11.752 -18.121 3.436 1.00 97.62 658 LEU A O 1
ATOM 4927 N N . ARG A 1 659 ? -10.155 -19.049 2.151 1.00 96.50 659 ARG A N 1
ATOM 4928 C CA . ARG A 1 659 ? -10.062 -17.946 1.189 1.00 96.50 659 ARG A CA 1
ATOM 4929 C C . ARG A 1 659 ? -10.093 -18.496 -0.223 1.00 96.50 659 ARG A C 1
ATOM 4931 O O . ARG A 1 659 ? -9.196 -19.238 -0.613 1.00 96.50 659 ARG A O 1
ATOM 4938 N N . HIS A 1 660 ? -11.116 -18.136 -0.986 1.00 97.94 660 HIS A N 1
ATOM 4939 C CA . HIS A 1 660 ? -11.254 -18.482 -2.393 1.00 97.94 660 HIS A CA 1
ATOM 4940 C C . HIS A 1 660 ? -11.024 -17.255 -3.270 1.00 97.94 660 HIS A C 1
ATOM 4942 O O . HIS A 1 660 ? -11.717 -16.241 -3.137 1.00 97.94 660 HIS A O 1
ATOM 4948 N N . VAL A 1 661 ? -10.090 -17.388 -4.210 1.00 97.94 661 VAL A N 1
ATOM 4949 C CA . VAL A 1 661 ? -9.828 -16.399 -5.253 1.00 97.94 661 VAL A CA 1
ATOM 4950 C C . VAL A 1 661 ? -10.238 -16.988 -6.592 1.00 97.94 661 VAL A C 1
ATOM 4952 O O . VAL A 1 661 ? -9.722 -18.024 -7.019 1.00 97.94 661 VAL A O 1
ATOM 4955 N N . GLY A 1 662 ? -11.191 -16.327 -7.250 1.00 97.88 662 GLY A N 1
ATOM 4956 C CA . GLY A 1 662 ? -11.686 -16.724 -8.561 1.00 97.88 662 GLY A CA 1
ATOM 4957 C C . GLY A 1 662 ? -10.630 -16.610 -9.664 1.00 97.88 662 GLY A C 1
ATOM 4958 O O . GLY A 1 662 ? -9.516 -16.129 -9.461 1.00 97.88 662 GLY A O 1
ATOM 4959 N N . LYS A 1 663 ? -11.000 -17.043 -10.873 1.00 97.44 663 LYS A N 1
ATOM 4960 C CA . LYS A 1 663 ? -10.147 -16.931 -12.064 1.00 97.44 663 LYS A CA 1
ATOM 4961 C C . LYS A 1 663 ? -9.701 -15.478 -12.279 1.00 97.44 663 LYS A C 1
ATOM 4963 O O . LYS A 1 663 ? -10.516 -14.557 -12.181 1.00 97.44 663 LYS A O 1
ATOM 4968 N N . ARG A 1 664 ? -8.429 -15.307 -12.635 1.00 96.50 664 ARG A N 1
ATOM 4969 C CA . ARG A 1 664 ? -7.809 -14.027 -13.003 1.00 96.50 664 ARG A CA 1
ATOM 4970 C C . ARG A 1 664 ? -7.168 -14.142 -14.383 1.00 96.50 664 ARG A C 1
ATOM 4972 O O . ARG A 1 664 ? -6.984 -15.250 -14.889 1.00 96.50 664 ARG A O 1
ATOM 4979 N N . TYR A 1 665 ? -6.832 -13.007 -14.977 1.00 97.06 665 TYR A N 1
ATOM 4980 C CA . TYR A 1 665 ? -6.083 -12.934 -16.229 1.00 97.06 665 TYR A CA 1
ATOM 4981 C C . TYR A 1 665 ? -4.831 -12.098 -16.014 1.00 97.06 665 TYR A C 1
ATOM 4983 O O . TYR A 1 665 ? -4.864 -11.142 -15.242 1.00 97.06 665 TYR A O 1
ATOM 4991 N N . GLY A 1 666 ? -3.729 -12.470 -16.653 1.00 96.25 666 GLY A N 1
ATOM 4992 C CA . GLY A 1 666 ? -2.509 -11.674 -16.618 1.00 96.25 666 GLY A CA 1
ATOM 4993 C C . GLY A 1 666 ? -2.482 -10.534 -17.623 1.00 96.25 666 GLY A C 1
ATOM 4994 O O . GLY A 1 666 ? -1.684 -9.620 -17.464 1.00 96.25 666 GLY A O 1
ATOM 4995 N N . ASP A 1 667 ? -3.359 -10.547 -18.620 1.00 96.44 667 ASP A N 1
ATOM 4996 C CA . ASP A 1 667 ? -3.371 -9.610 -19.735 1.00 96.44 667 ASP A CA 1
ATOM 4997 C C . ASP A 1 667 ? -4.753 -8.970 -19.941 1.00 96.44 667 ASP A C 1
ATOM 4999 O O . ASP A 1 667 ? -5.783 -9.482 -19.507 1.00 96.44 667 ASP A O 1
ATOM 5003 N N . ALA A 1 668 ? -4.775 -7.844 -20.648 1.00 95.81 668 ALA A N 1
ATOM 5004 C CA . ALA A 1 668 ? -5.973 -7.056 -20.924 1.00 95.81 668 ALA A CA 1
ATOM 5005 C C . ALA A 1 668 ? -6.839 -7.624 -22.069 1.00 95.81 668 ALA A C 1
ATOM 5007 O O . ALA A 1 668 ? -7.806 -6.988 -22.485 1.00 95.81 668 ALA A O 1
ATOM 5008 N N . LEU A 1 669 ? -6.493 -8.802 -22.607 1.00 96.31 669 LEU A N 1
ATOM 5009 C CA . LEU A 1 669 ? -7.258 -9.500 -23.648 1.00 96.31 669 LEU A CA 1
ATOM 5010 C C . LEU A 1 669 ? -8.021 -10.724 -23.121 1.00 96.31 669 LEU A C 1
ATOM 5012 O O . LEU A 1 669 ? -8.727 -11.377 -23.897 1.00 96.31 669 LEU A O 1
ATOM 5016 N N . ASP A 1 670 ? -7.909 -11.020 -21.822 1.00 95.44 670 ASP A N 1
ATOM 5017 C CA . ASP A 1 670 ? -8.427 -12.231 -21.182 1.00 95.44 670 ASP A CA 1
ATOM 5018 C C . ASP A 1 670 ? -7.833 -13.541 -21.773 1.00 95.44 670 ASP A C 1
ATOM 5020 O O . ASP A 1 670 ? -8.526 -14.563 -21.848 1.00 95.44 670 ASP A O 1
ATOM 5024 N N . THR A 1 671 ? -6.563 -13.548 -22.213 1.00 96.19 671 THR A N 1
ATOM 5025 C CA . THR A 1 671 ? -5.921 -14.729 -22.842 1.00 96.19 671 THR A CA 1
ATOM 5026 C C . THR A 1 671 ? -4.947 -15.467 -21.924 1.00 96.19 671 THR A C 1
ATOM 5028 O O . THR A 1 671 ? -4.824 -16.696 -22.003 1.00 96.19 671 THR A O 1
ATOM 5031 N N . GLU A 1 672 ? -4.312 -14.762 -20.991 1.00 97.19 672 GLU A N 1
ATOM 5032 C CA . GLU A 1 672 ? -3.388 -15.329 -20.014 1.00 97.19 672 GLU A CA 1
ATOM 5033 C C . GLU A 1 672 ? -4.120 -15.729 -18.728 1.00 97.19 672 GLU A C 1
ATOM 5035 O O . GLU A 1 672 ? -3.999 -15.112 -17.671 1.00 97.19 672 GLU A O 1
ATOM 5040 N N . ALA A 1 673 ? -4.962 -16.755 -18.833 1.00 97.25 673 ALA A N 1
ATOM 5041 C CA . ALA A 1 673 ? -5.802 -17.231 -17.743 1.00 97.25 673 ALA A CA 1
ATOM 5042 C C . ALA A 1 673 ? -5.003 -17.883 -16.600 1.00 97.25 673 ALA A C 1
ATOM 5044 O O . ALA A 1 673 ? -4.283 -18.858 -16.801 1.00 97.25 673 ALA A O 1
ATOM 5045 N N . VAL A 1 674 ? -5.251 -17.427 -15.372 1.00 97.19 674 VAL A N 1
ATOM 5046 C CA . VAL A 1 674 ? -4.773 -18.046 -14.129 1.00 97.19 674 VAL A CA 1
ATOM 5047 C C . VAL A 1 674 ? -5.961 -18.657 -13.390 1.00 97.19 674 VAL A C 1
ATOM 5049 O O . VAL A 1 674 ? -6.953 -17.980 -13.097 1.00 97.19 674 VAL A O 1
ATOM 5052 N N . HIS A 1 675 ? -5.879 -19.961 -13.121 1.00 95.75 675 HIS A N 1
ATOM 5053 C CA . HIS A 1 675 ? -6.949 -20.713 -12.467 1.00 95.75 675 HIS A CA 1
ATOM 5054 C C . HIS A 1 675 ? -7.236 -20.204 -11.049 1.00 95.75 675 HIS A C 1
ATOM 5056 O O . HIS A 1 675 ? -6.351 -19.716 -10.349 1.00 95.75 675 HIS A O 1
ATOM 5062 N N . SER A 1 676 ? -8.492 -20.353 -10.626 1.00 97.25 676 SER A N 1
ATOM 5063 C CA . SER A 1 676 ? -8.904 -20.089 -9.249 1.00 97.25 676 SER A CA 1
ATOM 5064 C C . SER A 1 676 ? -8.202 -21.021 -8.263 1.00 97.25 676 SER A C 1
ATOM 5066 O O . SER A 1 676 ? -7.841 -22.152 -8.607 1.00 97.25 676 SER A O 1
ATOM 5068 N N . TYR A 1 677 ? -8.107 -20.598 -7.010 1.00 97.00 677 TYR A N 1
ATOM 5069 C CA . TYR A 1 677 ? -7.605 -21.428 -5.921 1.00 97.00 677 TYR A CA 1
ATOM 5070 C C . TYR A 1 677 ? -8.371 -21.154 -4.626 1.00 97.00 677 TYR A C 1
ATOM 5072 O O . TYR A 1 677 ? -9.020 -20.119 -4.473 1.00 97.00 677 TYR A O 1
ATOM 5080 N N . THR A 1 678 ? -8.274 -22.099 -3.695 1.00 97.88 678 THR A N 1
ATOM 5081 C CA . THR A 1 678 ? -8.768 -21.955 -2.326 1.00 97.88 678 THR A CA 1
ATOM 5082 C C . THR A 1 678 ? -7.639 -22.312 -1.375 1.00 97.88 678 THR A C 1
ATOM 5084 O O . THR A 1 678 ? -7.009 -23.355 -1.552 1.00 97.88 678 THR A O 1
ATOM 5087 N N . LEU A 1 679 ? -7.397 -21.460 -0.385 1.00 97.44 679 LEU A N 1
ATOM 5088 C CA . LEU A 1 679 ? -6.461 -21.713 0.705 1.00 97.44 679 LEU A CA 1
ATOM 5089 C C . LEU A 1 679 ? -7.232 -21.926 2.001 1.00 97.44 679 LEU A C 1
ATOM 5091 O O . LEU A 1 679 ? -8.290 -21.326 2.207 1.00 97.44 679 LEU A O 1
ATOM 5095 N N . ALA A 1 680 ? -6.680 -22.786 2.849 1.00 97.94 680 ALA A N 1
ATOM 5096 C CA . ALA A 1 680 ? -7.138 -23.003 4.207 1.00 97.94 680 ALA A CA 1
ATOM 5097 C C . ALA A 1 680 ? -5.983 -22.719 5.160 1.00 97.94 680 ALA A C 1
ATOM 5099 O O . ALA A 1 680 ? -4.893 -23.252 4.960 1.00 97.94 680 ALA A O 1
ATOM 5100 N N . ASP A 1 681 ? -6.243 -21.923 6.187 1.00 96.94 681 ASP A N 1
ATOM 5101 C CA . ASP A 1 681 ? -5.283 -21.592 7.233 1.00 96.94 681 ASP A CA 1
ATOM 5102 C C . ASP A 1 681 ? -5.886 -21.959 8.595 1.00 96.94 681 ASP A C 1
ATOM 5104 O O . ASP A 1 681 ? -7.107 -21.944 8.772 1.00 96.94 681 ASP A O 1
ATOM 5108 N N . LEU A 1 682 ? -5.043 -22.304 9.565 1.00 97.06 682 LEU A N 1
ATOM 5109 C CA . LEU A 1 682 ? -5.458 -22.599 10.934 1.00 97.06 682 LEU A CA 1
ATOM 5110 C C . LEU A 1 682 ? -4.498 -21.940 11.917 1.00 97.06 682 LEU A C 1
ATOM 5112 O O . LEU A 1 682 ? -3.301 -22.209 11.888 1.00 97.06 682 LEU A O 1
ATOM 5116 N N . HIS A 1 683 ? -5.042 -21.140 12.827 1.00 96.44 683 HIS A N 1
ATOM 5117 C CA . HIS A 1 683 ? -4.337 -20.691 14.021 1.00 96.44 683 HIS A CA 1
ATOM 5118 C C . HIS A 1 683 ? -4.924 -21.401 15.243 1.00 96.44 683 HIS A C 1
ATOM 5120 O O . HIS A 1 683 ? -6.135 -21.376 15.452 1.00 96.44 683 HIS A O 1
ATOM 5126 N N . ALA A 1 684 ? -4.087 -22.040 16.048 1.00 96.69 684 ALA A N 1
ATOM 5127 C CA . ALA A 1 684 ? -4.469 -22.660 17.309 1.00 96.69 684 ALA A CA 1
ATOM 5128 C C . ALA A 1 684 ? -3.621 -22.068 18.430 1.00 96.69 684 ALA A C 1
ATOM 5130 O O . ALA A 1 684 ? -2.412 -21.960 18.278 1.00 96.69 684 ALA A O 1
ATOM 5131 N N . ALA A 1 685 ? -4.224 -21.709 19.557 1.00 95.81 685 ALA A N 1
ATOM 5132 C CA . ALA A 1 685 ? -3.497 -21.181 20.702 1.00 95.81 685 ALA A CA 1
ATOM 5133 C C . ALA A 1 685 ? -3.969 -21.798 22.017 1.00 95.81 685 ALA A C 1
ATOM 5135 O O . ALA A 1 685 ? -5.130 -22.186 22.166 1.00 95.81 685 ALA A O 1
ATOM 5136 N N . TYR A 1 686 ? -3.041 -21.880 22.966 1.00 96.69 686 TYR A N 1
ATOM 5137 C CA . TYR A 1 686 ? -3.273 -22.326 24.330 1.00 96.69 686 TYR A CA 1
ATOM 5138 C C . TYR A 1 686 ? -2.768 -21.277 25.320 1.00 96.69 686 TYR A C 1
ATOM 5140 O O . TYR A 1 686 ? -1.573 -20.975 25.356 1.00 96.69 686 TYR A O 1
ATOM 5148 N N . THR A 1 687 ? -3.659 -20.752 26.157 1.00 95.50 687 THR A N 1
ATOM 5149 C CA . THR A 1 687 ? -3.319 -19.769 27.188 1.00 95.50 687 THR A CA 1
ATOM 5150 C C . THR A 1 687 ? -3.055 -20.453 28.528 1.00 95.50 687 THR A C 1
ATOM 5152 O O . THR A 1 687 ? -3.951 -20.994 29.178 1.00 95.50 687 THR A O 1
ATOM 5155 N N . LEU A 1 688 ? -1.809 -20.379 28.984 1.00 94.00 688 LEU A N 1
ATOM 5156 C CA . LEU A 1 688 ? -1.410 -20.671 30.354 1.00 94.00 688 LEU A CA 1
ATOM 5157 C C . LEU A 1 688 ? -1.799 -19.482 31.234 1.00 94.00 688 LEU A C 1
ATOM 5159 O O . LEU A 1 688 ? -1.252 -18.387 31.099 1.00 94.00 688 LEU A O 1
ATOM 5163 N N . ALA A 1 689 ? -2.757 -19.697 32.134 1.00 88.44 689 ALA A N 1
ATOM 5164 C CA . ALA A 1 689 ? -3.197 -18.671 33.070 1.00 88.44 689 ALA A CA 1
ATOM 5165 C C . ALA A 1 689 ? -2.066 -18.243 34.019 1.00 88.44 689 ALA A C 1
ATOM 5167 O O . ALA A 1 689 ? -1.200 -19.042 34.387 1.00 88.44 689 ALA A O 1
ATOM 5168 N N . ALA A 1 690 ? -2.117 -16.986 34.460 1.00 86.31 690 ALA A N 1
ATOM 5169 C CA . ALA A 1 690 ? -1.211 -16.485 35.483 1.00 86.31 690 ALA A CA 1
ATOM 5170 C C . ALA A 1 690 ? -1.391 -17.277 36.793 1.00 86.31 690 ALA A C 1
ATOM 5172 O O . ALA A 1 690 ? -2.513 -17.442 37.277 1.00 86.31 690 ALA A O 1
ATOM 5173 N N . ALA A 1 691 ? -0.296 -17.773 37.373 1.00 83.50 691 ALA A N 1
ATOM 5174 C CA . ALA A 1 691 ? -0.326 -18.584 38.591 1.00 83.50 691 ALA A CA 1
ATOM 5175 C C . ALA A 1 691 ? 0.985 -18.472 39.381 1.00 83.50 691 ALA A C 1
ATOM 5177 O O . ALA A 1 691 ? 2.072 -18.529 38.808 1.00 83.50 691 ALA A O 1
ATOM 5178 N N . GLY A 1 692 ? 0.897 -18.338 40.711 1.00 75.12 692 GLY A N 1
ATOM 5179 C CA . GLY A 1 692 ? 2.068 -18.349 41.601 1.00 75.12 692 GLY A CA 1
ATOM 5180 C C . GLY A 1 692 ? 3.126 -17.287 41.273 1.00 75.12 692 GLY A C 1
ATOM 5181 O O . GLY A 1 692 ? 4.315 -17.584 41.325 1.00 75.12 692 GLY A O 1
ATOM 5182 N N . GLY A 1 693 ? 2.705 -16.082 40.864 1.00 73.19 693 GLY A N 1
ATOM 5183 C CA . GLY A 1 693 ? 3.604 -15.001 40.432 1.00 73.19 693 GLY A CA 1
ATOM 5184 C C . GLY A 1 693 ? 4.117 -15.121 38.990 1.00 73.19 693 GLY A C 1
ATOM 5185 O O . GLY A 1 693 ? 4.875 -14.262 38.551 1.00 73.19 693 GLY A O 1
ATOM 5186 N N . ARG A 1 694 ? 3.708 -16.155 38.239 1.00 78.00 694 ARG A N 1
ATOM 5187 C CA . ARG A 1 694 ? 3.997 -16.284 36.803 1.00 78.00 694 ARG A CA 1
ATOM 5188 C C . ARG A 1 694 ? 2.937 -15.538 35.979 1.00 78.00 694 ARG A C 1
ATOM 5190 O O . ARG A 1 694 ? 1.753 -15.667 36.298 1.00 78.00 694 ARG A O 1
ATOM 5197 N N . PRO A 1 695 ? 3.335 -14.801 34.934 1.00 83.06 695 PRO A N 1
ATOM 5198 C CA . PRO A 1 695 ? 2.417 -14.093 34.048 1.00 83.06 695 PRO A CA 1
ATOM 5199 C C . PRO A 1 695 ? 1.675 -15.059 33.127 1.00 83.06 695 PRO A C 1
ATOM 5201 O O . PRO A 1 695 ? 2.080 -16.212 32.961 1.00 83.06 695 PRO A O 1
ATOM 5204 N N . ALA A 1 696 ? 0.588 -14.577 32.525 1.00 89.50 696 ALA A N 1
ATOM 5205 C CA . ALA A 1 696 ? -0.117 -15.336 31.504 1.00 89.50 696 ALA A CA 1
ATOM 5206 C C . ALA A 1 696 ? 0.753 -15.449 30.244 1.00 89.50 696 ALA A C 1
ATOM 5208 O O . ALA A 1 696 ? 1.349 -14.464 29.799 1.00 89.50 696 ALA A O 1
ATOM 5209 N N . LEU A 1 697 ? 0.809 -16.651 29.677 1.00 94.38 697 LEU A N 1
ATOM 5210 C CA . LEU A 1 697 ? 1.547 -16.951 28.454 1.00 94.38 697 LEU A CA 1
ATOM 5211 C C . LEU A 1 697 ? 0.613 -17.635 27.468 1.00 94.38 697 LEU A C 1
ATOM 5213 O O . LEU A 1 697 ? -0.113 -18.553 27.837 1.00 94.38 697 LEU A O 1
ATOM 5217 N N . GLU A 1 698 ? 0.649 -17.228 26.212 1.00 95.44 698 GLU A N 1
ATOM 5218 C CA . GLU A 1 698 ? -0.075 -17.892 25.137 1.00 95.44 698 GLU A CA 1
ATOM 5219 C C . GLU A 1 698 ? 0.923 -18.564 24.200 1.00 95.44 698 GLU A C 1
ATOM 5221 O O . GLU A 1 698 ? 1.862 -17.934 23.719 1.00 95.44 698 GLU A O 1
ATOM 5226 N N . ILE A 1 699 ? 0.718 -19.856 23.962 1.00 97.25 699 ILE A N 1
ATOM 5227 C CA . ILE A 1 699 ? 1.496 -20.654 23.017 1.00 97.25 699 ILE A CA 1
ATOM 5228 C C . ILE A 1 699 ? 0.624 -20.860 21.785 1.00 97.25 699 ILE A C 1
ATOM 5230 O O . ILE A 1 699 ? -0.454 -21.445 21.893 1.00 97.25 699 ILE A O 1
ATOM 5234 N N . GLY A 1 700 ? 1.078 -20.376 20.634 1.00 96.81 700 GLY A N 1
ATOM 5235 C CA . GLY A 1 700 ? 0.364 -20.451 19.365 1.00 96.81 700 GLY A CA 1
ATOM 5236 C C . GLY A 1 700 ? 1.026 -21.405 18.376 1.00 96.81 700 GLY A C 1
ATOM 5237 O O . GLY A 1 700 ? 2.244 -21.549 18.351 1.00 96.81 700 GLY A O 1
ATOM 5238 N N . LEU A 1 701 ? 0.218 -22.038 17.534 1.00 97.62 701 LEU A N 1
ATOM 5239 C CA . LEU A 1 701 ? 0.619 -22.803 16.362 1.00 97.62 701 LEU A CA 1
ATOM 5240 C C . LEU A 1 701 ? -0.194 -22.303 15.166 1.00 97.62 701 LEU A C 1
ATOM 5242 O O . LEU A 1 701 ? -1.420 -22.400 15.153 1.00 97.62 701 LEU A O 1
ATOM 5246 N N . SER A 1 702 ? 0.496 -21.803 14.148 1.00 97.19 702 SER A N 1
ATOM 5247 C CA . SER A 1 702 ? -0.098 -21.390 12.877 1.00 97.19 702 SER A CA 1
ATOM 5248 C C . SER A 1 702 ? 0.278 -22.369 11.776 1.00 97.19 702 SER A C 1
ATOM 5250 O O . SER A 1 702 ? 1.455 -22.678 11.601 1.00 97.19 702 SER A O 1
ATOM 5252 N N . ALA A 1 703 ? -0.710 -22.813 11.007 1.00 97.62 703 ALA A N 1
ATOM 5253 C CA . ALA A 1 703 ? -0.535 -23.554 9.768 1.00 97.62 703 ALA A CA 1
ATOM 5254 C C . ALA A 1 703 ? -1.166 -22.759 8.622 1.00 97.62 703 ALA A C 1
ATOM 5256 O O . ALA A 1 703 ? -2.389 -22.670 8.516 1.00 97.62 703 ALA A O 1
ATOM 5257 N N . LEU A 1 704 ? -0.323 -22.170 7.780 1.00 96.25 704 LEU A N 1
ATOM 5258 C CA . LEU A 1 704 ? -0.727 -21.423 6.590 1.00 96.25 704 LEU A CA 1
ATOM 5259 C C . LEU A 1 704 ? -0.666 -22.348 5.376 1.00 96.25 704 LEU A C 1
ATOM 5261 O O . LEU A 1 704 ? 0.240 -23.179 5.293 1.00 96.25 704 LEU A O 1
ATOM 5265 N N . ASN A 1 705 ? -1.614 -22.214 4.446 1.00 96.75 705 ASN A N 1
ATOM 5266 C CA . ASN A 1 705 ? -1.770 -23.115 3.302 1.00 96.75 705 ASN A CA 1
ATOM 5267 C C . ASN A 1 705 ? -1.779 -24.593 3.752 1.00 96.75 705 ASN A C 1
ATOM 5269 O O . ASN A 1 705 ? -0.974 -25.414 3.318 1.00 96.75 705 ASN A O 1
ATOM 5273 N N . LEU A 1 706 ? -2.691 -24.930 4.669 1.00 97.81 706 LEU A N 1
ATOM 5274 C CA . LEU A 1 706 ? -2.769 -26.206 5.392 1.00 97.81 706 LEU A CA 1
ATOM 5275 C C . LEU A 1 706 ? -2.714 -27.444 4.477 1.00 97.81 706 LEU A C 1
ATOM 5277 O O . LEU A 1 706 ? -2.121 -28.464 4.833 1.00 97.81 706 LEU A O 1
ATOM 5281 N N . PHE A 1 707 ? -3.308 -27.350 3.288 1.00 98.00 707 PHE A N 1
ATOM 5282 C CA . PHE A 1 707 ? -3.366 -28.438 2.307 1.00 98.00 707 PHE A CA 1
ATOM 5283 C C . PHE A 1 707 ? -2.255 -28.389 1.250 1.00 98.00 707 PHE A C 1
ATOM 5285 O O . PHE A 1 707 ? -2.314 -29.152 0.290 1.00 98.00 707 PHE A O 1
ATOM 5292 N N . ASP A 1 708 ? -1.256 -27.521 1.427 1.00 97.12 708 ASP A N 1
ATOM 5293 C CA . ASP A 1 708 ? -0.069 -27.411 0.570 1.00 97.12 708 ASP A CA 1
ATOM 5294 C C . ASP A 1 708 ? -0.415 -27.214 -0.912 1.00 97.12 708 ASP A C 1
ATOM 5296 O O . ASP A 1 708 ? 0.102 -27.862 -1.826 1.00 97.12 708 ASP A O 1
ATOM 5300 N N . ARG A 1 709 ? -1.383 -26.329 -1.163 1.00 96.75 709 ARG A N 1
ATOM 5301 C CA . ARG A 1 709 ? -1.834 -26.022 -2.514 1.00 96.75 709 ARG A CA 1
ATOM 5302 C C . ARG A 1 709 ? -0.733 -25.253 -3.237 1.00 96.75 709 ARG A C 1
ATOM 5304 O O . ARG A 1 709 ? -0.297 -24.215 -2.756 1.00 96.75 709 ARG A O 1
ATOM 5311 N N . GLN A 1 710 ? -0.361 -25.702 -4.433 1.00 96.50 710 GLN A N 1
ATOM 5312 C CA . GLN A 1 710 ? 0.414 -24.899 -5.381 1.00 96.50 710 GLN A CA 1
ATOM 5313 C C . GLN A 1 710 ? -0.521 -23.962 -6.152 1.00 96.50 710 GLN A C 1
ATOM 5315 O O . GLN A 1 710 ? -1.553 -24.391 -6.683 1.00 96.50 710 GLN A O 1
ATOM 5320 N N . TYR A 1 711 ? -0.178 -22.678 -6.200 1.00 96.62 711 TYR A N 1
ATOM 5321 C CA . TYR A 1 711 ? -0.976 -21.644 -6.853 1.00 96.62 711 TYR A CA 1
ATOM 5322 C C . TYR A 1 711 ? -0.100 -20.455 -7.249 1.00 96.62 711 TYR A C 1
ATOM 5324 O O . TYR A 1 711 ? 0.983 -20.256 -6.706 1.00 96.62 711 TYR A O 1
ATOM 5332 N N . ILE A 1 712 ? -0.589 -19.642 -8.184 1.00 96.69 712 ILE A N 1
ATOM 5333 C CA . ILE A 1 712 ? -0.024 -18.318 -8.446 1.00 96.69 712 ILE A CA 1
ATOM 5334 C C . ILE A 1 712 ? -0.647 -17.347 -7.452 1.00 96.69 712 ILE A C 1
ATOM 5336 O O . ILE A 1 712 ? -1.855 -17.113 -7.506 1.00 96.69 712 ILE A O 1
ATOM 5340 N N . ALA A 1 713 ? 0.164 -16.789 -6.559 1.00 94.06 713 ALA A N 1
ATOM 5341 C CA . ALA A 1 713 ? -0.267 -15.760 -5.627 1.00 94.06 713 ALA A CA 1
ATOM 5342 C C . ALA A 1 713 ? -0.439 -14.438 -6.378 1.00 94.06 713 ALA A C 1
ATOM 5344 O O . ALA A 1 713 ? -1.564 -13.997 -6.620 1.00 94.06 713 ALA A O 1
ATOM 5345 N N . SER A 1 714 ? 0.664 -13.851 -6.831 1.00 92.69 714 SER A N 1
ATOM 5346 C CA . SER A 1 714 ? 0.669 -12.492 -7.372 1.00 92.69 714 SER A CA 1
ATOM 5347 C C . SER A 1 714 ? 0.914 -12.477 -8.879 1.00 92.69 714 SER A C 1
ATOM 5349 O O . SER A 1 714 ? 1.700 -13.267 -9.411 1.00 92.69 714 SER A O 1
ATOM 5351 N N . ILE A 1 715 ? 0.266 -11.536 -9.562 1.00 94.75 715 ILE A N 1
ATOM 5352 C CA . ILE A 1 715 ? 0.411 -11.295 -10.998 1.00 94.75 715 ILE A CA 1
ATOM 5353 C C . ILE A 1 715 ? 0.873 -9.849 -11.179 1.00 94.75 715 ILE A C 1
ATOM 5355 O O . ILE A 1 715 ? 0.137 -8.914 -10.870 1.00 94.75 715 ILE A O 1
ATOM 5359 N N . ASN A 1 716 ? 2.089 -9.650 -11.683 1.00 92.44 716 ASN A N 1
ATOM 5360 C CA . ASN A 1 716 ? 2.593 -8.318 -11.994 1.00 92.44 716 ASN A CA 1
ATOM 5361 C C . ASN A 1 716 ? 2.234 -7.947 -13.434 1.00 92.44 716 ASN A C 1
ATOM 5363 O O . ASN A 1 716 ? 2.978 -8.255 -14.368 1.00 92.44 716 ASN A O 1
ATOM 5367 N N . ALA A 1 717 ? 1.090 -7.286 -13.592 1.00 89.81 717 ALA A N 1
ATOM 5368 C CA . ALA A 1 717 ? 0.631 -6.745 -14.868 1.00 89.81 717 ALA A CA 1
ATOM 5369 C C . ALA A 1 717 ? 1.251 -5.368 -15.199 1.00 89.81 717 ALA A C 1
ATOM 5371 O O . ALA A 1 717 ? 1.152 -4.894 -16.327 1.00 89.81 717 ALA A O 1
ATOM 5372 N N . GLY A 1 718 ? 1.889 -4.702 -14.228 1.00 85.44 718 GLY A N 1
ATOM 5373 C CA . GLY A 1 718 ? 2.371 -3.322 -14.346 1.00 85.44 718 GLY A CA 1
ATOM 5374 C C . GLY A 1 718 ? 1.235 -2.293 -14.412 1.00 85.44 718 GLY A C 1
ATOM 5375 O O . GLY A 1 718 ? 1.051 -1.519 -13.475 1.00 85.44 718 GLY A O 1
ATOM 5376 N N . GLN A 1 719 ? 0.469 -2.304 -15.502 1.00 87.75 719 GLN A N 1
ATOM 5377 C CA . GLN A 1 719 ? -0.693 -1.453 -15.761 1.00 87.75 719 GLN A CA 1
ATOM 5378 C C . GLN A 1 719 ? -1.919 -2.300 -16.128 1.00 87.75 719 GLN A C 1
ATOM 5380 O O . GLN A 1 719 ? -1.813 -3.495 -16.406 1.00 87.75 719 GLN A O 1
ATOM 5385 N N . ASP A 1 720 ? -3.101 -1.680 -16.140 1.00 92.50 720 ASP A N 1
ATOM 5386 C CA . ASP A 1 720 ? -4.352 -2.378 -16.471 1.00 92.50 720 ASP A CA 1
ATOM 5387 C C . ASP A 1 720 ? -4.468 -2.746 -17.969 1.00 92.50 720 ASP A C 1
ATOM 5389 O O . ASP A 1 720 ? -5.415 -3.422 -18.361 1.00 92.50 720 ASP A O 1
ATOM 5393 N N . ASP A 1 721 ? -3.502 -2.345 -18.803 1.00 93.38 721 ASP A N 1
ATOM 5394 C CA . ASP A 1 721 ? -3.422 -2.639 -20.239 1.00 93.38 721 ASP A CA 1
ATOM 5395 C C . ASP A 1 721 ? -2.343 -3.677 -20.610 1.00 93.38 721 ASP A C 1
ATOM 5397 O O . ASP A 1 721 ? -1.875 -3.725 -21.753 1.00 93.38 721 ASP A O 1
ATOM 5401 N N . ALA A 1 722 ? -1.928 -4.506 -19.648 1.00 93.12 722 ALA A N 1
ATOM 5402 C CA . ALA A 1 722 ? -0.887 -5.509 -19.848 1.00 93.12 722 ALA A CA 1
ATOM 5403 C C . ALA A 1 722 ? -1.137 -6.380 -21.089 1.00 93.12 722 ALA A C 1
ATOM 5405 O O . ALA A 1 722 ? -2.228 -6.907 -21.310 1.00 93.12 722 ALA A O 1
ATOM 5406 N N . ARG A 1 723 ? -0.104 -6.535 -21.917 1.00 92.81 723 ARG A N 1
ATOM 5407 C CA . ARG A 1 723 ? -0.177 -7.287 -23.176 1.00 92.81 723 ARG A CA 1
ATOM 5408 C C . ARG A 1 723 ? 0.208 -8.749 -22.939 1.00 92.81 723 ARG A C 1
ATOM 5410 O O . ARG A 1 723 ? 1.022 -9.001 -22.050 1.00 92.81 723 ARG A O 1
ATOM 5417 N N . PRO A 1 724 ? -0.285 -9.697 -23.757 1.00 92.81 724 PRO A N 1
ATOM 5418 C CA . PRO A 1 724 ? 0.191 -11.076 -23.702 1.00 92.81 724 PRO A CA 1
ATOM 5419 C C . PRO A 1 724 ? 1.725 -11.140 -23.741 1.00 92.81 724 PRO A C 1
ATOM 5421 O O . PRO A 1 724 ? 2.360 -10.490 -24.576 1.00 92.81 724 PRO A O 1
ATOM 5424 N N . GLY A 1 725 ? 2.316 -11.893 -22.819 1.00 92.75 725 GLY A N 1
ATOM 5425 C CA . GLY A 1 725 ? 3.758 -12.055 -22.649 1.00 92.75 725 GLY A CA 1
ATOM 5426 C C . GLY A 1 725 ? 4.475 -10.929 -21.895 1.00 92.75 725 GLY A C 1
ATOM 5427 O O . GLY A 1 725 ? 5.658 -11.086 -21.601 1.00 92.75 725 GLY A O 1
ATOM 5428 N N . ALA A 1 726 ? 3.808 -9.815 -21.567 1.00 92.06 726 ALA A N 1
ATOM 5429 C CA . ALA A 1 726 ? 4.407 -8.714 -20.801 1.00 92.06 726 ALA A CA 1
ATOM 5430 C C . ALA A 1 726 ? 4.281 -8.898 -19.278 1.00 92.06 726 ALA A C 1
ATOM 5432 O O . ALA A 1 726 ? 4.999 -8.257 -18.511 1.00 92.06 726 ALA A O 1
ATOM 5433 N N . THR A 1 727 ? 3.371 -9.768 -18.849 1.00 94.88 727 THR A N 1
ATOM 5434 C CA . THR A 1 727 ? 3.051 -10.009 -17.444 1.00 94.88 727 THR A CA 1
ATOM 5435 C C . THR A 1 727 ? 3.957 -11.063 -16.840 1.00 94.88 727 THR A C 1
ATOM 5437 O O . THR A 1 727 ? 4.368 -12.028 -17.491 1.00 94.88 727 THR A O 1
ATOM 5440 N N . THR A 1 728 ? 4.242 -10.894 -15.554 1.00 94.81 728 THR A N 1
ATOM 5441 C CA . THR A 1 728 ? 5.051 -11.840 -14.794 1.00 94.81 728 THR A CA 1
ATOM 5442 C C . THR A 1 728 ? 4.277 -12.403 -13.603 1.00 94.81 728 THR A C 1
ATOM 5444 O O . THR A 1 728 ? 3.401 -11.745 -13.042 1.00 94.81 728 THR A O 1
ATOM 5447 N N . TYR A 1 729 ? 4.555 -13.655 -13.245 1.00 96.31 729 TYR A N 1
ATOM 5448 C CA . TYR A 1 729 ? 3.724 -14.450 -12.339 1.00 96.31 729 TYR A CA 1
ATOM 5449 C C . TYR A 1 729 ? 4.548 -14.981 -11.190 1.00 96.31 729 TYR A C 1
ATOM 5451 O O . TYR A 1 729 ? 5.689 -15.392 -11.387 1.00 96.31 729 TYR A O 1
ATOM 5459 N N . TYR A 1 730 ? 3.959 -15.056 -10.007 1.00 96.12 730 TYR A N 1
ATOM 5460 C CA . TYR A 1 730 ? 4.686 -15.550 -8.858 1.00 96.12 730 TYR A CA 1
ATOM 5461 C C . TYR A 1 730 ? 3.913 -16.635 -8.108 1.00 96.12 730 TYR A C 1
ATOM 5463 O O . TYR A 1 730 ? 2.753 -16.422 -7.739 1.00 96.12 730 TYR A O 1
ATOM 5471 N N . PRO A 1 731 ? 4.545 -17.795 -7.873 1.00 96.25 731 PRO A N 1
ATOM 5472 C CA . PRO A 1 731 ? 3.986 -18.822 -7.015 1.00 96.25 731 PRO A CA 1
ATOM 5473 C C . PRO A 1 731 ? 3.796 -18.326 -5.581 1.00 96.25 731 PRO A C 1
ATOM 5475 O O . PRO A 1 731 ? 4.620 -17.566 -5.075 1.00 96.25 731 PRO A O 1
ATOM 5478 N N . GLY A 1 732 ? 2.719 -18.770 -4.938 1.00 94.94 732 GLY A N 1
ATOM 5479 C CA . GLY A 1 732 ? 2.505 -18.554 -3.511 1.00 94.94 732 GLY A CA 1
ATOM 5480 C C . GLY A 1 732 ? 3.283 -19.538 -2.644 1.00 94.94 732 GLY A C 1
ATOM 5481 O O . GLY A 1 732 ? 3.667 -20.613 -3.105 1.00 94.94 732 GLY A O 1
ATOM 5482 N N . ALA A 1 733 ? 3.489 -19.162 -1.382 1.00 95.00 733 ALA A N 1
ATOM 5483 C CA . ALA A 1 733 ? 4.210 -19.983 -0.419 1.00 95.00 733 ALA A CA 1
ATOM 5484 C C . ALA A 1 733 ? 3.541 -21.365 -0.204 1.00 95.00 733 ALA A C 1
ATOM 5486 O O . ALA A 1 733 ? 2.304 -21.468 -0.220 1.00 95.00 733 ALA A O 1
ATOM 5487 N N . PRO A 1 734 ? 4.341 -22.429 0.008 1.00 96.19 734 PRO A N 1
ATOM 5488 C CA . PRO A 1 734 ? 3.842 -23.762 0.337 1.00 96.19 734 PRO A CA 1
ATOM 5489 C C . PRO A 1 734 ? 3.232 -23.772 1.744 1.00 96.19 734 PRO A C 1
ATOM 5491 O O . PRO A 1 734 ? 3.096 -22.731 2.392 1.00 96.19 734 PRO A O 1
ATOM 5494 N N . ARG A 1 735 ? 2.854 -24.950 2.243 1.00 97.50 735 ARG A N 1
ATOM 5495 C CA . ARG A 1 735 ? 2.447 -25.085 3.644 1.00 97.50 735 ARG A CA 1
ATOM 5496 C C . ARG A 1 735 ? 3.547 -24.571 4.579 1.00 97.50 735 ARG A C 1
ATOM 5498 O O . ARG A 1 735 ? 4.661 -25.089 4.577 1.00 97.50 735 ARG A O 1
ATOM 5505 N N . THR A 1 736 ? 3.193 -23.628 5.444 1.00 97.69 736 THR A N 1
ATOM 5506 C CA . THR A 1 736 ? 4.101 -23.020 6.423 1.00 97.69 736 THR A CA 1
ATOM 5507 C C . THR A 1 736 ? 3.589 -23.269 7.833 1.00 97.69 736 THR A C 1
ATOM 5509 O O . THR A 1 736 ? 2.415 -23.029 8.118 1.00 97.69 736 THR A O 1
ATOM 5512 N N . LEU A 1 737 ? 4.471 -23.737 8.718 1.00 98.25 737 LEU A N 1
ATOM 5513 C CA . LEU A 1 737 ? 4.173 -23.971 10.129 1.00 98.25 737 LEU A CA 1
ATOM 5514 C C . LEU A 1 737 ? 4.971 -22.999 10.993 1.00 98.25 737 LEU A C 1
ATOM 5516 O O . LEU A 1 737 ? 6.172 -22.838 10.786 1.00 98.25 737 LEU A O 1
ATOM 5520 N N . VAL A 1 738 ? 4.314 -22.382 11.973 1.00 98.31 738 VAL A N 1
ATOM 5521 C CA . VAL A 1 738 ? 4.951 -21.440 12.900 1.00 98.31 738 VAL A CA 1
ATOM 5522 C C . VAL A 1 738 ? 4.482 -21.696 14.319 1.00 98.31 738 VAL A C 1
ATOM 5524 O O . VAL A 1 738 ? 3.280 -21.758 14.571 1.00 98.31 738 VAL A O 1
ATOM 5527 N N . LEU A 1 739 ? 5.430 -21.803 15.242 1.00 98.44 739 LEU A N 1
ATOM 5528 C CA . LEU A 1 739 ? 5.190 -21.776 16.678 1.00 98.44 739 LEU A CA 1
ATOM 5529 C C . LEU A 1 739 ? 5.392 -20.345 17.181 1.00 98.44 739 LEU A C 1
ATOM 5531 O O . LEU A 1 739 ? 6.376 -19.704 16.814 1.00 98.44 739 LEU A O 1
ATOM 5535 N N . SER A 1 740 ? 4.505 -19.860 18.044 1.00 97.62 740 SER A N 1
ATOM 5536 C CA . SER A 1 740 ? 4.626 -18.553 18.686 1.00 97.62 740 SER A CA 1
ATOM 5537 C C . SER A 1 740 ? 4.447 -18.629 20.199 1.00 97.62 740 SER A C 1
ATOM 5539 O O . SER A 1 740 ? 3.791 -19.524 20.734 1.00 97.62 740 SER A O 1
ATOM 5541 N N . LEU A 1 741 ? 5.027 -17.658 20.892 1.00 96.88 741 LEU A N 1
ATOM 5542 C CA . LEU A 1 741 ? 4.884 -17.424 22.318 1.00 96.88 741 LEU A CA 1
ATOM 5543 C C . LEU A 1 741 ? 4.586 -15.940 22.539 1.00 96.88 741 LEU A C 1
ATOM 5545 O O . LEU A 1 741 ? 5.391 -15.082 22.179 1.00 96.88 741 LEU A O 1
ATOM 5549 N N . ASN A 1 742 ? 3.450 -15.650 23.166 1.00 95.25 742 ASN A N 1
ATOM 5550 C CA . ASN A 1 742 ? 3.046 -14.310 23.576 1.00 95.25 742 ASN A CA 1
ATOM 5551 C C . ASN A 1 742 ? 3.036 -14.223 25.102 1.00 95.25 742 ASN A C 1
ATOM 5553 O O . ASN A 1 742 ? 2.519 -15.116 25.776 1.00 95.25 742 ASN A O 1
ATOM 5557 N N . GLY A 1 743 ? 3.566 -13.138 25.659 1.00 93.06 743 GLY A N 1
ATOM 5558 C CA . GLY A 1 743 ? 3.548 -12.898 27.101 1.00 93.06 743 GLY A CA 1
ATOM 5559 C C . GLY A 1 743 ? 3.325 -11.434 27.441 1.00 93.06 743 GLY A C 1
ATOM 5560 O O . GLY A 1 743 ? 3.832 -10.548 26.752 1.00 93.06 743 GLY A O 1
ATOM 5561 N N . ARG A 1 744 ? 2.583 -11.184 28.524 1.00 90.50 744 ARG A N 1
ATOM 5562 C CA . ARG A 1 744 ? 2.402 -9.849 29.106 1.00 90.50 744 ARG A CA 1
ATOM 5563 C C . ARG A 1 744 ? 2.692 -9.896 30.605 1.00 90.50 744 ARG A C 1
ATOM 5565 O O . ARG A 1 744 ? 2.098 -10.710 31.311 1.00 90.50 744 ARG A O 1
ATOM 5572 N N . PHE A 1 745 ? 3.603 -9.040 31.051 1.00 89.50 745 PHE A N 1
ATOM 5573 C CA . PHE A 1 745 ? 4.214 -9.022 32.379 1.00 89.50 745 PHE A CA 1
ATOM 5574 C C . PHE A 1 745 ? 3.891 -7.721 33.103 1.00 89.50 745 PHE A C 1
ATOM 5576 O O . PHE A 1 745 ? 3.924 -6.661 32.428 1.00 89.50 745 PHE A O 1
#

Mean predicted aligned error: 6.73 Å

Radius of gyration: 26.39 Å; Cα contacts (8 Å, |Δi|>4): 2166; chains: 1; bounding box: 73×80×79 Å